Protein AF-0000000074208203 (afdb_homodimer)

Radius of gyration: 25.4 Å; Cα contacts (8 Å, |Δi|>4): 1095; chains: 2; bounding box: 66×76×50 Å

Sequence (528 aa):
MTAISQVAYDVVALDRPDAAPDAPSDAQPVAYARITLDAPRRRNALSLALLDELRAALDRAAHDDVRAVVLAASGSAFCSGADLTEALADGMSVSARRLAEVLRDLLALPKPVVARVHGPVRAGGIGLVAACDVAVSADQITYAFTEARLALAPAVISLAVLPRMTPRAASRTFLTGAPFTAAEAAEWGLVTRAVPLDGLDTEVDAVLRGLAAGDPQGLAATKALLNADTLARFDAQVDDVVTSSADLFASPQARAAMEKLLARMTAISQVAYDVVALDRPDAAPDAPSDAQPVAYARITLDAPRRRNALSLALLDELRAALDRAAHDDVRAVVLAASGSAFCSGADLTEALADGMSVSARRLAEVLRDLLALPKPVVARVHGPVRAGGIGLVAACDVAVSADQITYAFTEARLALAPAVISLAVLPRMTPRAASRTFLTGAPFTAAEAAEWGLVTRAVPLDGLDTEVDAVLRGLAAGDPQGLAATKALLNADTLARFDAQVDDVVTSSADLFASPQARAAMEKLLAR

InterPro domains:
  IPR001753 Enoyl-CoA hydratase/isomerase-like domain [PF00378] (33-256)
  IPR014748 Enoyl-CoA hydratase, C-terminal [G3DSA:1.10.12.10] (216-264)
  IPR029045 ClpP/crotonase-like domain superfamily [SSF52096] (32-262)
  IPR051683 Enoyl-CoA Hydratase/Isomerase Domain-Containing Protein [PTHR42964] (32-263)

Solvent-accessible surface area (backbone atoms only — not comparable to full-atom values): 26114 Å² total; per-residue (Å²): 129,83,75,75,68,36,48,46,79,46,78,42,73,52,77,69,78,77,58,51,89,80,43,67,88,78,62,71,80,48,28,28,31,37,38,28,38,42,33,42,93,60,27,31,34,52,33,63,67,38,48,52,43,46,44,52,51,52,54,49,53,66,71,45,95,46,64,32,34,36,42,37,42,37,69,76,25,38,12,58,7,64,32,61,68,52,36,73,72,74,45,34,52,67,48,43,46,48,50,46,51,44,39,49,48,52,50,64,42,62,40,55,31,35,29,52,36,77,28,35,29,20,39,56,32,44,20,55,45,33,24,30,50,35,25,43,27,18,33,88,28,43,36,28,36,45,32,43,79,35,54,39,61,66,43,59,36,40,58,35,33,55,76,33,29,41,68,69,58,48,52,52,32,47,67,66,25,50,73,43,39,25,52,54,33,24,74,39,28,52,26,57,40,45,34,56,66,91,45,39,64,60,53,52,48,52,52,49,52,27,39,60,58,23,26,70,64,2,32,24,50,29,46,50,61,73,34,44,67,51,51,53,53,35,69,74,40,47,68,61,30,30,51,50,40,26,53,32,56,68,31,71,64,15,45,52,39,48,52,56,58,68,70,102,127,82,76,76,68,34,45,47,78,45,80,42,75,54,79,71,79,79,66,50,88,79,50,67,89,77,62,71,80,50,28,29,31,39,38,28,39,43,32,39,94,59,27,31,34,54,33,62,66,36,48,53,44,45,44,50,50,50,54,49,54,66,71,44,93,44,62,32,34,36,43,37,45,36,68,76,25,37,12,57,6,65,31,61,68,52,37,73,72,74,44,34,50,68,49,42,47,47,51,45,50,41,40,49,48,51,50,65,41,61,42,56,31,34,28,50,36,76,27,34,30,21,39,55,31,45,20,56,45,32,23,31,78,39,25,44,28,20,35,89,28,43,37,27,35,47,32,7,48,36,24,24,42,66,43,58,36,39,58,35,34,56,84,42,31,42,54,34,60,46,41,45,32,44,38,28,26,48,71,43,39,26,52,54,33,25,74,38,44,52,26,71,38,46,34,57,65,90,45,40,64,60,52,50,48,52,51,50,51,58,52,60,72,47,51,67,67,58,49,25,53,50,44,50,61,74,35,43,66,52,50,53,52,35,70,74,40,45,69,60,31,31,50,52,39,25,54,32,53,68,32,69,64,14,45,54,38,49,52,55,59,68,70,104

Foldseek 3Di:
DPPPQQKDKDKAWQDPPCCPPPNPPPDPTAIEMEIERHPQVQLSAQDPRNLVSLLVRLVVRLPDRHLAYEYYYDYAFGYAYHDLVCCLPPFCLVSLLSLLVSLLSLLQRLHAYEYQGEEEAEQSRLLVLLSGPAYEYAFAHKYWDCQVVLQAFSQSSCLRQVVFFDPVVCVVRRNPRDIDTVVVCCVGRSHVYHDHSVCRVVVVSVVVVVSSVDDSVRSSVVSCVVCVVSSVSSVVCNVVSSVRRRVSSPDPSNSVSSVVVVVD/DPPPQQKDKDKAFQDPPCCPPPNPPPPPTAIEMEIERHPQVQLSAQDPRSLVSLLVRLVVRLPDRHLAYEYYYDYAFGYAYHDLVCCLVPFCLSSLLSLLVSLLSLLQRLHAYEYQGEEEAEQSRLLVLLSGPAYEYAFAHKYWDCQVVLQAFSQSSCLRQVVFFAPVVCVVRRNPRDIDTVVVCCVGRSHVYHDHNVCRVVVVSVVVVVSSVDDSVVSSVVSCVVCVVSSVVSVVCSVVSSVRRRVSSPDPSNSVSSVVVVVD

Secondary structure (DSSP, 8-state):
-----SEEEEEEE---TT--TTS-TT-PPPEEEEEEE--GGGTT-B-HHHHHHHHHHHHHHHHSS-SEEEEEE-SS-SB--B-HHHHHHH-SHHHHHHHHHHHHHHHH-SS-EEEEE-S-EETHHHHHHHHSSEEEEETT-EEE-GGGGGT---HHHHHHHTTTS-HHHHHHHHHH---EEHHHHHHTTSSSEEE-GGGHHHHHHHHHHHHHTS-HHHHHHHHHHHHHHHHHHHHHHHHHHHHHHHHHHHSHHHHHHHHHHHH-/-----SEEEEEEE----S--TTS-TT----EEEEEEE--GGGTT-B-HHHHHHHHHHHHHHHHSS-SEEEEEE-SS-SB--B-HHHHHHH-SHHHHHHHHHHHHHHHH-SS-EEEEE-S-EETHHHHHHHHSSEEEEETT-EEE--GGGGT---HHHHHHHTTTS-HHHHHHHHHH---EEHHHHHHTTSSSEEE-GGGHHHHHHHHHHHHHTS-HHHHHHHHHHHHHHHHHHHHHHHHHHHHHHHHHHHSHHHHHHHHHHHH-

Structure (mmCIF, N/CA/C/O backbone):
data_AF-0000000074208203-model_v1
#
loop_
_entity.id
_entity.type
_entity.pdbx_description
1 polymer 'Enoyl-CoA hydratase/methylglutaconyl-CoA hydratase'
#
loop_
_atom_site.group_PDB
_atom_site.id
_atom_site.type_symbol
_atom_site.label_atom_id
_atom_site.label_alt_id
_atom_site.label_comp_id
_atom_site.label_asym_id
_atom_site.label_entity_id
_atom_site.label_seq_id
_atom_site.pdbx_PDB_ins_code
_atom_site.Cartn_x
_atom_site.Cartn_y
_atom_site.Cartn_z
_atom_site.occupancy
_atom_site.B_iso_or_equiv
_atom_site.auth_seq_id
_atom_site.auth_comp_id
_atom_site.auth_asym_id
_atom_site.auth_atom_id
_atom_site.pdbx_PDB_model_num
ATOM 1 N N . MET A 1 1 ? 16.188 -40.062 -16.312 1 36.72 1 MET A N 1
ATOM 2 C CA . MET A 1 1 ? 15.688 -38.969 -17.125 1 36.72 1 MET A CA 1
ATOM 3 C C . MET A 1 1 ? 15.609 -37.688 -16.297 1 36.72 1 MET A C 1
ATOM 5 O O . MET A 1 1 ? 14.945 -37.656 -15.258 1 36.72 1 MET A O 1
ATOM 9 N N . THR A 1 2 ? 16.609 -36.906 -16.219 1 45.25 2 THR A N 1
ATOM 10 C CA . THR A 1 2 ? 16.812 -35.75 -15.359 1 45.25 2 THR A CA 1
ATOM 11 C C . THR A 1 2 ? 15.586 -34.844 -15.406 1 45.25 2 THR A C 1
ATOM 13 O O . THR A 1 2 ? 15.125 -34.469 -16.484 1 45.25 2 THR A O 1
ATOM 16 N N . ALA A 1 3 ? 14.695 -34.906 -14.414 1 64.62 3 ALA A N 1
ATOM 17 C CA . ALA A 1 3 ? 13.398 -34.25 -14.422 1 64.62 3 ALA A CA 1
ATOM 18 C C . ALA A 1 3 ? 13.547 -32.812 -14.906 1 64.62 3 ALA A C 1
ATOM 20 O O . ALA A 1 3 ? 14.469 -32.094 -14.5 1 64.62 3 ALA A O 1
ATOM 21 N N . ILE A 1 4 ? 13.023 -32.5 -16.078 1 77.81 4 ILE A N 1
ATOM 22 C CA . ILE A 1 4 ? 13.016 -31.156 -16.672 1 77.81 4 ILE A CA 1
ATOM 23 C C . ILE A 1 4 ? 12.531 -30.141 -15.641 1 77.81 4 ILE A C 1
ATOM 25 O O . ILE A 1 4 ? 11.484 -30.328 -15.023 1 77.81 4 ILE A O 1
ATOM 29 N N . SER A 1 5 ? 13.484 -29.234 -15.375 1 90.25 5 SER A N 1
ATOM 30 C CA . SER A 1 5 ? 13.141 -28.203 -14.406 1 90.25 5 SER A CA 1
ATOM 31 C C . SER A 1 5 ? 11.852 -27.484 -14.805 1 90.25 5 SER A C 1
ATOM 33 O O . SER A 1 5 ? 11.625 -27.203 -15.984 1 90.25 5 SER A O 1
ATOM 35 N N . GLN A 1 6 ? 10.977 -27.281 -13.875 1 95.81 6 GLN A N 1
ATOM 36 C CA . GLN A 1 6 ? 9.695 -26.625 -14.109 1 95.81 6 GLN A CA 1
ATOM 37 C C . GLN A 1 6 ? 9.758 -25.141 -13.734 1 95.81 6 GLN A C 1
ATOM 39 O O . GLN A 1 6 ? 8.75 -24.438 -13.82 1 95.81 6 GLN A O 1
ATOM 44 N N . VAL A 1 7 ? 10.914 -24.672 -13.227 1 98 7 VAL A N 1
ATOM 45 C CA . VAL A 1 7 ? 11.133 -23.266 -12.898 1 98 7 VAL A CA 1
ATOM 46 C C . VAL A 1 7 ? 12.508 -22.828 -13.422 1 98 7 VAL A C 1
ATOM 48 O O . VAL A 1 7 ? 13.508 -23.516 -13.203 1 98 7 VAL A O 1
ATOM 51 N N . ALA A 1 8 ? 12.555 -21.797 -14.172 1 98 8 ALA A N 1
ATOM 52 C CA . ALA A 1 8 ? 13.812 -21.219 -14.641 1 98 8 ALA A CA 1
ATOM 53 C C . ALA A 1 8 ? 14.188 -20 -13.812 1 98 8 ALA A C 1
ATOM 55 O O . ALA A 1 8 ? 13.32 -19.297 -13.289 1 98 8 ALA A O 1
ATOM 56 N N . TYR A 1 9 ? 15.438 -19.75 -13.656 1 98 9 TYR A N 1
ATOM 57 C CA . TYR A 1 9 ? 15.977 -18.641 -12.891 1 98 9 TYR A CA 1
ATOM 58 C C . TYR A 1 9 ? 17.078 -17.938 -13.664 1 98 9 TYR A C 1
ATOM 60 O O . TYR A 1 9 ? 18.078 -18.562 -14.055 1 98 9 TYR A O 1
ATOM 68 N N . ASP A 1 10 ? 16.922 -16.656 -13.945 1 97.19 10 ASP A N 1
ATOM 69 C CA . ASP A 1 10 ? 17.922 -15.836 -14.641 1 97.19 10 ASP A CA 1
ATOM 70 C C . ASP A 1 10 ? 18.141 -14.516 -13.906 1 97.19 10 ASP A C 1
ATOM 72 O O . ASP A 1 10 ? 17.219 -13.961 -13.312 1 97.19 10 ASP A O 1
ATOM 76 N N . VAL A 1 11 ? 19.344 -14.039 -13.891 1 96.56 11 VAL A N 1
ATOM 77 C CA . VAL A 1 11 ? 19.641 -12.688 -13.453 1 96.56 11 VAL A CA 1
ATOM 78 C C . VAL A 1 11 ? 19.766 -11.766 -14.664 1 96.56 11 VAL A C 1
ATOM 80 O O . VAL A 1 11 ? 20.562 -12.031 -15.57 1 96.56 11 VAL A O 1
ATOM 83 N N . VAL A 1 12 ? 18.984 -10.766 -14.695 1 95.31 12 VAL A N 1
ATOM 84 C CA . VAL A 1 12 ? 18.875 -9.891 -15.859 1 95.31 12 VAL A CA 1
ATOM 85 C C . VAL A 1 12 ? 19.312 -8.477 -15.484 1 95.31 12 VAL A C 1
ATOM 87 O O . VAL A 1 12 ? 18.859 -7.934 -14.469 1 95.31 12 VAL A O 1
ATOM 90 N N . ALA A 1 13 ? 20.156 -7.859 -16.25 1 91.88 13 ALA A N 1
ATOM 91 C CA . ALA A 1 13 ? 20.547 -6.469 -16.031 1 91.88 13 ALA A CA 1
ATOM 92 C C . ALA A 1 13 ? 19.469 -5.508 -16.484 1 91.88 13 ALA A C 1
ATOM 94 O O . ALA A 1 13 ? 18.844 -5.715 -17.531 1 91.88 13 ALA A O 1
ATOM 95 N N . LEU A 1 14 ? 19.156 -4.625 -15.625 1 85.88 14 LEU A N 1
ATOM 96 C CA . LEU A 1 14 ? 18.234 -3.58 -16.031 1 85.88 14 LEU A CA 1
ATOM 97 C C . LEU A 1 14 ? 18.922 -2.549 -16.922 1 85.88 14 LEU A C 1
ATOM 99 O O . LEU A 1 14 ? 20 -2.057 -16.578 1 85.88 14 LEU A O 1
ATOM 103 N N . ASP A 1 15 ? 18.5 -2.475 -18.172 1 70.19 15 ASP A N 1
ATOM 104 C CA . ASP A 1 15 ? 19.078 -1.447 -19.031 1 70.19 15 ASP A CA 1
ATOM 105 C C . ASP A 1 15 ? 18.719 -0.048 -18.531 1 70.19 15 ASP A C 1
ATOM 107 O O . ASP A 1 15 ? 17.562 0.208 -18.156 1 70.19 15 ASP A O 1
ATOM 111 N N . ARG A 1 16 ? 19.641 0.659 -17.953 1 56.19 16 ARG A N 1
ATOM 112 C CA . ARG A 1 16 ? 19.344 2.027 -17.531 1 56.19 16 ARG A CA 1
ATOM 113 C C . ARG A 1 16 ? 19.078 2.922 -18.734 1 56.19 16 ARG A C 1
ATOM 115 O O . ARG A 1 16 ? 20 3.297 -19.453 1 56.19 16 ARG A O 1
ATOM 122 N N . PRO A 1 17 ? 17.953 2.742 -19.297 1 51 17 PRO A N 1
ATOM 123 C CA . PRO A 1 17 ? 17.922 3.629 -20.469 1 51 17 PRO A CA 1
ATOM 124 C C . PRO A 1 17 ? 18.469 5.023 -20.156 1 51 17 PRO A C 1
ATOM 126 O O . PRO A 1 17 ? 19.281 5.555 -20.922 1 51 17 PRO A O 1
ATOM 129 N N . ASP A 1 18 ? 17.516 5.953 -19.484 1 45.88 18 ASP A N 1
ATOM 130 C CA . ASP A 1 18 ? 17.75 7.387 -19.344 1 45.88 18 ASP A CA 1
ATOM 131 C C . ASP A 1 18 ? 18.641 7.684 -18.125 1 45.88 18 ASP A C 1
ATOM 133 O O . ASP A 1 18 ? 18.125 7.879 -17.016 1 45.88 18 ASP A O 1
ATOM 137 N N . ALA A 1 19 ? 19.703 6.984 -17.969 1 43.62 19 ALA A N 1
ATOM 138 C CA . ALA A 1 19 ? 20.578 7.613 -16.969 1 43.62 19 ALA A CA 1
ATOM 139 C C . ALA A 1 19 ? 20.5 9.133 -17.062 1 43.62 19 ALA A C 1
ATOM 141 O O . ALA A 1 19 ? 20.641 9.711 -18.141 1 43.62 19 ALA A O 1
ATOM 142 N N . ALA A 1 20 ? 19.531 9.547 -16.109 1 41.22 20 ALA A N 1
ATOM 143 C CA . ALA A 1 20 ? 19.625 11 -16.078 1 41.22 20 ALA A CA 1
ATOM 144 C C . ALA A 1 20 ? 21.062 11.453 -16.328 1 41.22 20 ALA A C 1
ATOM 146 O O . ALA A 1 20 ? 22.016 10.797 -15.898 1 41.22 20 ALA A O 1
ATOM 147 N N . PRO A 1 21 ? 21.203 12.312 -17.266 1 41.25 21 PRO A N 1
ATOM 148 C CA . PRO A 1 21 ? 22.547 12.812 -17.547 1 41.25 21 PRO A CA 1
ATOM 149 C C . PRO A 1 21 ? 23.422 12.906 -16.297 1 41.25 21 PRO A C 1
ATOM 151 O O . PRO A 1 21 ? 24.656 12.859 -16.391 1 41.25 21 PRO A O 1
ATOM 154 N N . ASP A 1 22 ? 22.703 13.281 -15.203 1 41.59 22 ASP A N 1
ATOM 155 C CA . ASP A 1 22 ? 23.469 13.602 -14 1 41.59 22 ASP A CA 1
ATOM 156 C C . ASP A 1 22 ? 23.547 12.391 -13.07 1 41.59 22 ASP A C 1
ATOM 158 O O . ASP A 1 22 ? 23.953 12.516 -11.914 1 41.59 22 ASP A O 1
ATOM 162 N N . ALA A 1 23 ? 22.922 11.312 -13.602 1 47.41 23 ALA A N 1
ATOM 163 C CA . ALA A 1 23 ? 23.125 10.125 -12.773 1 47.41 23 ALA A CA 1
ATOM 164 C C . ALA A 1 23 ? 24.594 9.789 -12.633 1 47.41 23 ALA A C 1
ATOM 166 O O . ALA A 1 23 ? 25.359 9.852 -13.602 1 47.41 23 ALA A O 1
ATOM 167 N N . PRO A 1 24 ? 25.016 9.523 -11.391 1 49.06 24 PRO A N 1
ATOM 168 C CA . PRO A 1 24 ? 26.469 9.289 -11.305 1 49.06 24 PRO A CA 1
ATOM 169 C C . PRO A 1 24 ? 26.938 8.164 -12.219 1 49.06 24 PRO A C 1
ATOM 171 O O . PRO A 1 24 ? 26.25 7.152 -12.367 1 49.06 24 PRO A O 1
ATOM 174 N N . SER A 1 25 ? 27.688 8.414 -13.242 1 50.53 25 SER A N 1
ATOM 175 C CA . SER A 1 25 ? 28.391 7.508 -14.156 1 50.53 25 SER A CA 1
ATOM 176 C C . SER A 1 25 ? 28.719 6.184 -13.469 1 50.53 25 SER A C 1
ATOM 178 O O . SER A 1 25 ? 28.859 5.156 -14.141 1 50.53 25 SER A O 1
ATOM 180 N N . ASP A 1 26 ? 28.906 6.117 -12.133 1 50.41 26 ASP A N 1
ATOM 181 C CA . ASP A 1 26 ? 29.453 4.973 -11.406 1 50.41 26 ASP A CA 1
ATOM 182 C C . ASP A 1 26 ? 28.328 4.129 -10.805 1 50.41 26 ASP A C 1
ATOM 184 O O . ASP A 1 26 ? 28.562 3.326 -9.898 1 50.41 26 ASP A O 1
ATOM 188 N N . ALA A 1 27 ? 27.203 4.531 -11.289 1 57.38 27 ALA A N 1
ATOM 189 C CA . ALA A 1 27 ? 26.141 3.75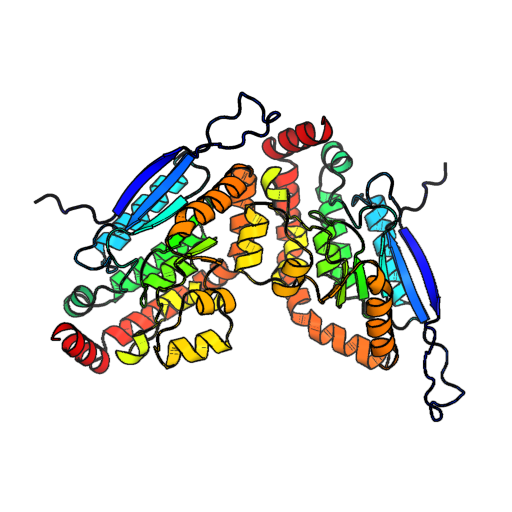4 -10.664 1 57.38 27 ALA A CA 1
ATOM 190 C C . ALA A 1 27 ? 26.172 2.303 -11.133 1 57.38 27 ALA A C 1
ATOM 192 O O . ALA A 1 27 ? 26.266 2.039 -12.336 1 57.38 27 ALA A O 1
ATOM 193 N N . GLN A 1 28 ? 26.516 1.313 -10.297 1 61.03 28 GLN A N 1
ATOM 194 C CA . GLN A 1 28 ? 26.531 -0.118 -10.586 1 61.03 28 GLN A CA 1
ATOM 195 C C . GLN A 1 28 ? 25.219 -0.57 -11.211 1 61.03 28 GLN A C 1
ATOM 197 O O . GLN A 1 28 ? 24.156 -0.043 -10.875 1 61.03 28 GLN A O 1
ATOM 202 N N . PRO A 1 29 ? 25.328 -1.278 -12.25 1 74.31 29 PRO A N 1
ATOM 203 C CA . PRO A 1 29 ? 24.125 -1.797 -12.898 1 74.31 29 PRO A CA 1
ATOM 204 C C . PRO A 1 29 ? 23.188 -2.502 -11.922 1 74.31 29 PRO A C 1
ATOM 206 O O . PRO A 1 29 ? 23.641 -3.201 -11.016 1 74.31 29 PRO A O 1
ATOM 209 N N . VAL A 1 30 ? 22.031 -2.117 -11.977 1 89.5 30 VAL A N 1
ATOM 210 C CA . VAL A 1 30 ? 21.016 -2.773 -11.156 1 89.5 30 VAL A CA 1
ATOM 211 C C . VAL A 1 30 ? 20.453 -3.982 -11.898 1 89.5 30 VAL A C 1
ATOM 213 O O . VAL A 1 30 ? 20.234 -3.928 -13.109 1 89.5 30 VAL A O 1
ATOM 216 N N . ALA A 1 31 ? 20.531 -5.18 -11.273 1 95.62 31 ALA A N 1
ATOM 217 C CA . ALA A 1 31 ? 20 -6.414 -11.859 1 95.62 31 ALA A CA 1
ATOM 218 C C . ALA A 1 31 ? 18.766 -6.887 -11.109 1 95.62 31 ALA A C 1
ATOM 220 O O . ALA A 1 31 ? 18.531 -6.48 -9.969 1 95.62 31 ALA A O 1
ATOM 221 N N . TYR A 1 32 ? 17.953 -7.637 -11.789 1 97.62 32 TYR A N 1
ATOM 222 C CA . TYR A 1 32 ? 16.812 -8.305 -11.172 1 97.62 32 TYR A CA 1
ATOM 223 C C . TYR A 1 32 ? 16.828 -9.805 -11.469 1 97.62 32 TYR A C 1
ATOM 225 O O . TYR A 1 32 ? 17.469 -10.242 -12.43 1 97.62 32 TYR A O 1
ATOM 233 N N . ALA A 1 33 ? 16.281 -10.594 -10.609 1 98.38 33 ALA A N 1
ATOM 234 C CA . ALA A 1 33 ? 16.078 -12.023 -10.875 1 98.38 33 ALA A CA 1
ATOM 235 C C . ALA A 1 33 ? 14.758 -12.266 -11.586 1 98.38 33 ALA A C 1
ATOM 237 O O . ALA A 1 33 ? 13.727 -11.727 -11.195 1 98.38 33 ALA A O 1
ATOM 238 N N . ARG A 1 34 ? 14.82 -12.984 -12.617 1 98.62 34 ARG A N 1
ATOM 239 C CA . ARG A 1 34 ? 13.602 -13.445 -13.281 1 98.62 34 ARG A CA 1
ATOM 240 C C . ARG A 1 34 ? 13.336 -14.914 -12.969 1 98.62 34 ARG A C 1
ATOM 242 O O . ARG A 1 34 ? 14.156 -15.781 -13.281 1 98.62 34 ARG A O 1
ATOM 249 N N . ILE A 1 35 ? 12.328 -15.18 -12.305 1 98.88 35 ILE A N 1
ATOM 250 C CA . ILE A 1 35 ? 11.828 -16.531 -12.055 1 98.88 35 ILE A CA 1
ATOM 251 C C . ILE A 1 35 ? 10.688 -16.844 -13.016 1 98.88 35 ILE A C 1
ATOM 253 O O . ILE A 1 35 ? 9.68 -16.141 -13.047 1 98.88 35 ILE A O 1
ATOM 257 N N . THR A 1 36 ? 10.836 -17.859 -13.789 1 98.81 36 THR A N 1
ATOM 258 C CA . THR A 1 36 ? 9.852 -18.219 -14.805 1 98.81 36 THR A CA 1
ATOM 259 C C . THR A 1 36 ? 9.242 -19.578 -14.516 1 98.81 36 THR A C 1
ATOM 261 O O . THR A 1 36 ? 9.953 -20.594 -14.43 1 98.81 36 THR A O 1
ATOM 264 N N . LEU A 1 37 ? 7.902 -19.609 -14.25 1 98.81 37 LEU A N 1
ATOM 265 C CA . LEU A 1 37 ? 7.219 -20.906 -14.312 1 98.81 37 LEU A CA 1
ATOM 266 C C . LEU A 1 37 ? 7.348 -21.516 -15.703 1 98.81 37 LEU A C 1
ATOM 268 O O . LEU A 1 37 ? 6.898 -20.922 -16.688 1 98.81 37 LEU A O 1
ATOM 272 N N . ASP A 1 38 ? 7.953 -22.734 -15.758 1 98.12 38 ASP A N 1
ATOM 273 C CA . ASP A 1 38 ? 8.344 -23.25 -17.062 1 98.12 38 ASP A CA 1
ATOM 274 C C . ASP A 1 38 ? 7.906 -24.703 -17.234 1 98.12 38 ASP A C 1
ATOM 276 O O . ASP A 1 38 ? 8.727 -25.578 -17.547 1 98.12 38 ASP A O 1
ATOM 280 N N . ALA A 1 39 ? 6.656 -24.922 -17.062 1 97.5 39 ALA A N 1
ATOM 281 C CA . ALA A 1 39 ? 5.969 -26.172 -17.422 1 97.5 39 ALA A CA 1
ATOM 282 C C . ALA A 1 39 ? 4.785 -25.891 -18.344 1 97.5 39 ALA A C 1
ATOM 284 O O . ALA A 1 39 ? 3.654 -26.281 -18.047 1 97.5 39 ALA A O 1
ATOM 285 N N . PRO A 1 40 ? 5.078 -25.344 -19.5 1 96.5 40 PRO A N 1
ATOM 286 C CA . PRO A 1 40 ? 4.004 -24.828 -20.359 1 96.5 40 PRO A CA 1
ATOM 287 C C . PRO A 1 40 ? 3.074 -25.922 -20.859 1 96.5 40 PRO A C 1
ATOM 289 O O . PRO A 1 40 ? 1.898 -25.672 -21.141 1 96.5 40 PRO A O 1
ATOM 292 N N . ARG A 1 41 ? 3.533 -27.156 -20.969 1 94.62 41 ARG A N 1
ATOM 293 C CA . ARG A 1 41 ? 2.699 -28.25 -21.453 1 94.62 41 ARG A CA 1
ATOM 294 C C . ARG A 1 41 ? 1.552 -28.531 -20.484 1 94.62 41 ARG A C 1
ATOM 296 O O . ARG A 1 41 ? 0.492 -29.016 -20.906 1 94.62 41 ARG A O 1
ATOM 303 N N . ARG A 1 42 ? 1.796 -28.219 -19.297 1 94.62 42 ARG A N 1
ATOM 304 C CA . ARG A 1 42 ? 0.761 -28.406 -18.281 1 94.62 42 ARG A CA 1
ATOM 305 C C . ARG A 1 42 ? 0.183 -27.062 -17.844 1 94.62 42 ARG A C 1
ATOM 307 O O . ARG A 1 42 ? -0.367 -26.953 -16.734 1 94.62 42 ARG A O 1
ATOM 314 N N . ARG A 1 43 ? 0.462 -26.016 -18.641 1 97.12 43 ARG A N 1
ATOM 315 C CA . ARG A 1 43 ? -0.023 -24.672 -18.375 1 97.12 43 ARG A CA 1
ATOM 316 C C . ARG A 1 43 ? 0.417 -24.188 -17 1 97.12 43 A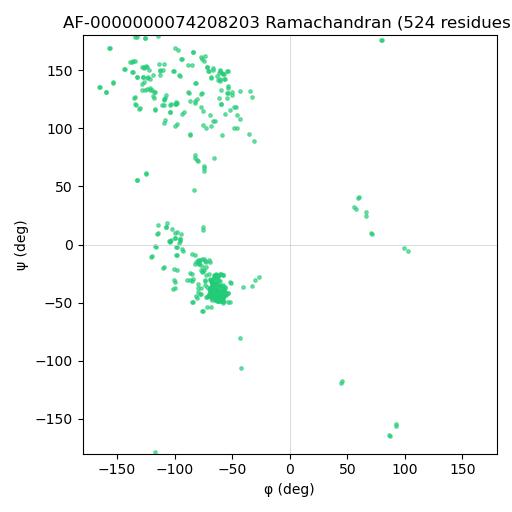RG A C 1
ATOM 318 O O . ARG A 1 43 ? -0.348 -23.531 -16.297 1 97.12 43 ARG A O 1
ATOM 325 N N . ASN A 1 44 ? 1.561 -24.656 -16.578 1 98.06 44 ASN A N 1
ATOM 326 C CA . ASN A 1 44 ? 2.209 -24.266 -15.328 1 98.06 44 ASN A CA 1
ATOM 327 C C . ASN A 1 44 ? 1.343 -24.578 -14.109 1 98.06 44 ASN A C 1
ATOM 329 O O . ASN A 1 44 ? 1.229 -23.781 -13.188 1 98.06 44 ASN A O 1
ATOM 333 N N . ALA A 1 45 ? 0.653 -25.828 -14.156 1 97.12 45 ALA A N 1
ATOM 334 C CA . ALA A 1 45 ? -0.089 -26.312 -12.992 1 97.12 45 ALA A CA 1
ATOM 335 C C . ALA A 1 45 ? 0.82 -26.422 -11.773 1 97.12 45 ALA A C 1
ATOM 337 O O . ALA A 1 45 ? 1.99 -26.797 -11.898 1 97.12 45 ALA A O 1
ATOM 338 N N . LEU A 1 46 ? 0.275 -26.172 -10.602 1 97.38 46 LEU A N 1
ATOM 339 C CA . LEU A 1 46 ? 1.048 -26.125 -9.359 1 97.38 46 LEU A CA 1
ATOM 340 C C . LEU A 1 46 ? 1.264 -27.516 -8.797 1 97.38 46 LEU A C 1
ATOM 342 O O . LEU A 1 46 ? 0.677 -27.875 -7.773 1 97.38 46 LEU A O 1
ATOM 346 N N . SER A 1 47 ? 2.145 -28.281 -9.414 1 95 47 SER A N 1
ATOM 347 C CA . SER A 1 47 ? 2.582 -29.562 -8.891 1 95 47 SER A CA 1
ATOM 348 C C . SER A 1 47 ? 3.523 -29.391 -7.703 1 95 47 SER A C 1
ATOM 350 O O . SER A 1 47 ? 4.078 -28.312 -7.5 1 95 47 SER A O 1
ATOM 352 N N . LEU A 1 48 ? 3.67 -30.438 -6.953 1 94.75 48 LEU A N 1
ATOM 353 C CA . LEU A 1 48 ? 4.602 -30.391 -5.836 1 94.75 48 LEU A CA 1
ATOM 354 C C . LEU A 1 48 ? 6.016 -30.078 -6.316 1 94.75 48 LEU A C 1
ATOM 356 O O . LEU A 1 48 ? 6.73 -29.281 -5.688 1 94.75 48 LEU A O 1
ATOM 360 N N . ALA A 1 49 ? 6.402 -30.625 -7.398 1 95.44 49 ALA A N 1
ATOM 361 C CA . ALA A 1 49 ? 7.727 -30.375 -7.973 1 95.44 49 ALA A CA 1
ATOM 362 C C . ALA A 1 49 ? 7.898 -28.906 -8.352 1 95.44 49 ALA A C 1
ATOM 364 O O . ALA A 1 49 ? 8.93 -28.312 -8.062 1 95.44 49 ALA A O 1
ATOM 365 N N . LEU A 1 50 ? 6.953 -28.344 -9.039 1 97.44 50 LEU A N 1
ATOM 366 C CA . LEU A 1 50 ? 7.016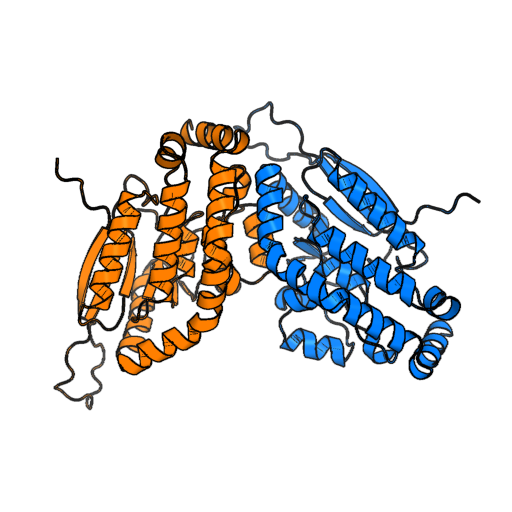 -26.938 -9.422 1 97.44 50 LEU A CA 1
ATOM 367 C C . LEU A 1 50 ? 7.105 -26.047 -8.188 1 97.44 50 LEU A C 1
ATOM 369 O O . LEU A 1 50 ? 7.926 -25.125 -8.141 1 97.44 50 LEU A O 1
ATOM 373 N N . LEU A 1 51 ? 6.289 -26.328 -7.195 1 97.94 51 LEU A N 1
ATOM 374 C CA . LEU A 1 51 ? 6.273 -25.547 -5.973 1 97.94 51 LEU A CA 1
ATOM 375 C C . LEU A 1 51 ? 7.613 -25.625 -5.25 1 97.94 51 LEU A C 1
ATOM 377 O O . LEU A 1 51 ? 8.117 -24.625 -4.746 1 97.94 51 LEU A O 1
ATOM 381 N N . ASP A 1 52 ? 8.133 -26.812 -5.176 1 97.62 52 ASP A N 1
ATOM 382 C CA . ASP A 1 52 ? 9.438 -27 -4.543 1 97.62 52 ASP A CA 1
ATOM 383 C C . ASP A 1 52 ? 10.516 -26.203 -5.273 1 97.62 52 ASP A C 1
ATOM 385 O O . ASP A 1 52 ? 11.352 -25.547 -4.641 1 97.62 52 ASP A O 1
ATOM 389 N N . GLU A 1 53 ? 10.5 -26.25 -6.547 1 98.44 53 GLU A N 1
ATOM 390 C CA . GLU A 1 53 ? 11.484 -25.516 -7.34 1 98.44 53 GLU A CA 1
ATOM 391 C C . GLU A 1 53 ? 11.289 -24.016 -7.219 1 98.44 53 GLU A C 1
ATOM 393 O O . GLU A 1 53 ? 12.258 -23.25 -7.211 1 98.44 53 GLU A O 1
ATOM 398 N N . LEU A 1 54 ? 10.047 -23.578 -7.191 1 98.62 54 LEU A N 1
ATOM 399 C CA . LEU A 1 54 ? 9.758 -22.172 -7.004 1 98.62 54 LEU A CA 1
ATOM 400 C C . LEU A 1 54 ? 10.289 -21.672 -5.66 1 98.62 54 LEU A C 1
ATOM 402 O O . LEU A 1 54 ? 10.898 -20.609 -5.582 1 98.62 54 LEU A O 1
ATOM 406 N N . ARG A 1 55 ? 10.102 -22.453 -4.609 1 98.44 55 ARG A N 1
ATOM 407 C CA . ARG A 1 55 ? 10.617 -22.109 -3.291 1 98.44 55 ARG A CA 1
ATOM 408 C C . ARG A 1 55 ? 12.141 -21.984 -3.312 1 98.44 55 ARG A C 1
ATOM 410 O O . ARG A 1 55 ? 12.703 -21.062 -2.729 1 98.44 55 ARG A O 1
ATOM 417 N N . ALA A 1 56 ? 12.742 -22.906 -3.947 1 98.5 56 ALA A N 1
ATOM 418 C CA . ALA A 1 56 ? 14.195 -22.875 -4.07 1 98.5 56 ALA A CA 1
ATOM 419 C C . ALA A 1 56 ? 14.656 -21.625 -4.812 1 98.5 56 ALA A C 1
ATOM 421 O O . ALA A 1 56 ? 15.664 -21.016 -4.441 1 98.5 56 ALA A O 1
ATOM 422 N N . ALA A 1 57 ? 13.961 -21.266 -5.859 1 98.75 57 ALA A N 1
ATOM 423 C CA . ALA A 1 57 ? 14.297 -20.062 -6.633 1 98.75 57 ALA A CA 1
ATOM 424 C C . ALA A 1 57 ? 14.141 -18.812 -5.785 1 98.75 57 ALA A C 1
ATOM 426 O O . ALA A 1 57 ? 14.961 -17.891 -5.863 1 98.75 57 ALA A O 1
ATOM 427 N N . LEU A 1 58 ? 13.094 -18.734 -5.012 1 98.75 58 LEU A N 1
ATOM 428 C CA . LEU A 1 58 ? 12.883 -17.594 -4.125 1 98.75 58 LEU A CA 1
ATOM 429 C C . LEU A 1 58 ? 13.992 -17.484 -3.088 1 98.75 58 LEU A C 1
ATOM 431 O O . LEU A 1 58 ? 14.461 -16.391 -2.781 1 98.75 58 LEU A O 1
ATOM 435 N N . ASP A 1 59 ? 14.352 -18.609 -2.562 1 98.5 59 ASP A N 1
ATOM 436 C CA . ASP A 1 59 ? 15.461 -18.641 -1.613 1 98.5 59 ASP A CA 1
ATOM 437 C C . ASP A 1 59 ? 16.75 -18.125 -2.258 1 98.5 59 ASP A C 1
ATOM 439 O O . ASP A 1 59 ? 17.484 -17.344 -1.657 1 98.5 59 ASP A O 1
ATOM 443 N N . ARG A 1 60 ? 17 -18.594 -3.48 1 98.44 60 ARG A N 1
ATOM 444 C CA . ARG A 1 60 ? 18.172 -18.109 -4.215 1 98.44 60 ARG A CA 1
ATOM 445 C C . ARG A 1 60 ? 18.109 -16.594 -4.414 1 98.44 60 ARG A C 1
ATOM 447 O O . ARG A 1 60 ? 19.109 -15.906 -4.207 1 98.44 60 ARG A O 1
ATOM 454 N N . ALA A 1 61 ? 16.984 -16.125 -4.801 1 98.44 61 ALA A N 1
ATOM 455 C CA . ALA A 1 61 ? 16.812 -14.695 -5.051 1 98.44 61 ALA A CA 1
ATOM 456 C C . ALA A 1 61 ? 17.062 -13.883 -3.785 1 98.44 61 ALA A C 1
ATOM 458 O O . ALA A 1 61 ? 17.562 -12.758 -3.852 1 98.44 61 ALA A O 1
ATOM 459 N N . ALA A 1 62 ? 16.688 -14.406 -2.625 1 98 62 ALA A N 1
ATOM 460 C CA . ALA A 1 62 ? 16.875 -13.719 -1.348 1 98 62 ALA A CA 1
ATOM 461 C C . ALA A 1 62 ? 18.344 -13.438 -1.084 1 98 62 ALA A C 1
ATOM 463 O O . ALA A 1 62 ? 18.688 -12.469 -0.409 1 98 62 ALA A O 1
ATOM 464 N N . HIS A 1 63 ? 19.203 -14.227 -1.678 1 96.88 63 HIS A N 1
ATOM 465 C CA . HIS A 1 63 ? 20.625 -14.156 -1.341 1 96.88 63 HIS A CA 1
ATOM 466 C C . HIS A 1 63 ? 21.422 -13.562 -2.492 1 96.88 63 HIS A C 1
ATOM 468 O O . HIS A 1 63 ? 22.562 -13.125 -2.297 1 96.88 63 HIS A O 1
ATOM 474 N N . ASP A 1 64 ? 20.891 -13.57 -3.707 1 96.62 64 ASP A N 1
ATOM 475 C CA . ASP A 1 64 ? 21.578 -12.992 -4.859 1 96.62 64 ASP A CA 1
ATOM 476 C C . ASP A 1 64 ? 21.594 -11.469 -4.777 1 96.62 64 ASP A C 1
ATOM 478 O O . ASP A 1 64 ? 20.766 -10.867 -4.086 1 96.62 64 ASP A O 1
ATOM 482 N N . ASP A 1 65 ? 22.578 -10.93 -5.371 1 94.75 65 ASP A N 1
ATOM 483 C CA . ASP A 1 65 ? 22.688 -9.477 -5.434 1 94.75 65 ASP A CA 1
ATOM 484 C C . ASP A 1 65 ? 21.797 -8.906 -6.527 1 94.75 65 ASP A C 1
ATOM 486 O O . ASP A 1 65 ? 22.281 -8.484 -7.582 1 94.75 65 ASP A O 1
ATOM 490 N N . VAL A 1 66 ? 20.531 -8.914 -6.332 1 96.62 66 VAL A N 1
ATOM 491 C CA . VAL A 1 66 ? 19.516 -8.375 -7.23 1 96.62 66 VAL A CA 1
ATOM 492 C C . VAL A 1 66 ? 18.625 -7.402 -6.473 1 96.62 66 VAL A C 1
ATOM 494 O O . VAL A 1 66 ? 18.469 -7.512 -5.254 1 96.62 66 VAL A O 1
ATOM 497 N N . ARG A 1 67 ? 18.062 -6.457 -7.16 1 96.38 67 ARG A N 1
ATOM 498 C CA . ARG A 1 67 ? 17.25 -5.406 -6.555 1 96.38 67 ARG A CA 1
ATOM 499 C C . ARG A 1 67 ? 15.805 -5.859 -6.367 1 96.38 67 ARG A C 1
ATOM 501 O O . ARG A 1 67 ? 15.125 -5.414 -5.441 1 96.38 67 ARG A O 1
ATOM 508 N N . ALA A 1 68 ? 15.383 -6.715 -7.277 1 98.31 68 ALA A N 1
ATOM 509 C CA . ALA A 1 68 ? 13.992 -7.148 -7.32 1 98.31 68 ALA A CA 1
ATOM 510 C C . ALA A 1 68 ? 13.859 -8.5 -8.023 1 98.31 68 ALA A C 1
ATOM 512 O O . ALA A 1 68 ? 14.836 -9.023 -8.555 1 98.31 68 ALA A O 1
ATOM 513 N N . VAL A 1 69 ? 12.695 -9.086 -7.922 1 98.81 69 VAL A N 1
ATOM 514 C CA . VAL A 1 69 ? 12.352 -10.336 -8.594 1 98.81 69 VAL A CA 1
ATOM 515 C C . VAL A 1 69 ? 11.172 -10.102 -9.539 1 98.81 69 VAL A C 1
ATOM 517 O O . VAL A 1 69 ? 10.211 -9.406 -9.195 1 98.81 69 VAL A O 1
ATOM 520 N N . VAL A 1 70 ? 11.297 -10.602 -10.742 1 98.81 70 VAL A N 1
ATOM 521 C CA . VAL A 1 70 ? 10.156 -10.695 -11.648 1 98.81 70 VAL A CA 1
ATOM 522 C C . VAL A 1 70 ? 9.656 -12.141 -11.703 1 98.81 70 VAL A C 1
ATOM 524 O O . VAL A 1 70 ? 10.43 -13.062 -11.984 1 98.81 70 VAL A O 1
ATOM 527 N N . LEU A 1 71 ? 8.414 -12.375 -11.344 1 98.94 71 LEU A N 1
ATOM 528 C CA . LEU A 1 71 ? 7.766 -13.672 -11.516 1 98.94 71 LEU A CA 1
ATOM 529 C C . LEU A 1 71 ? 7.008 -13.727 -12.836 1 98.94 71 LEU A C 1
ATOM 531 O O . LEU A 1 71 ? 6.047 -12.984 -13.039 1 98.94 71 LEU A O 1
ATOM 535 N N . ALA A 1 72 ? 7.48 -14.539 -13.719 1 98.75 72 ALA A N 1
ATOM 536 C CA . ALA A 1 72 ? 6.91 -14.695 -15.055 1 98.75 72 ALA A CA 1
ATOM 537 C C . ALA A 1 72 ? 6.57 -16.156 -15.344 1 98.75 72 ALA A C 1
ATOM 539 O O . ALA A 1 72 ? 6.676 -17 -14.469 1 98.75 72 ALA A O 1
ATOM 540 N N . ALA A 1 73 ? 5.996 -16.406 -16.531 1 98.81 73 ALA A N 1
ATOM 541 C CA . ALA A 1 73 ? 5.648 -17.766 -16.938 1 98.81 73 ALA A CA 1
ATOM 542 C C . ALA A 1 73 ? 5.887 -17.953 -18.438 1 98.81 73 ALA A C 1
ATOM 544 O O . ALA A 1 73 ? 5.848 -17 -19.203 1 98.81 73 ALA A O 1
ATOM 545 N N . SER A 1 74 ? 6.188 -19.188 -18.797 1 98.19 74 SER A N 1
ATOM 546 C CA . SER A 1 74 ? 6.297 -19.562 -20.203 1 98.19 74 SER A CA 1
ATOM 547 C C . SER A 1 74 ? 4.98 -20.125 -20.734 1 98.19 74 SER A C 1
ATOM 549 O O . SER A 1 74 ? 4.109 -20.516 -19.953 1 98.19 74 SER A O 1
ATOM 551 N N . GLY A 1 75 ? 4.855 -20.094 -22.047 1 97.62 75 GLY A N 1
ATOM 552 C CA . GLY A 1 75 ? 3.684 -20.703 -22.672 1 97.62 75 GLY A CA 1
ATOM 553 C C . GLY A 1 75 ? 2.5 -19.75 -22.75 1 97.62 75 GLY A C 1
ATOM 554 O O . GLY A 1 75 ? 2.662 -18.531 -22.625 1 97.62 75 GLY A O 1
ATOM 555 N N . SER A 1 76 ? 1.323 -20.281 -22.984 1 96.81 76 SER A N 1
ATOM 556 C CA . SER A 1 76 ? 0.146 -19.469 -23.297 1 96.81 76 SER A CA 1
ATOM 557 C C . SER A 1 76 ? -0.559 -19.016 -22.016 1 96.81 76 SER A C 1
ATOM 559 O O . SER A 1 76 ? -1.277 -18.016 -22.031 1 96.81 76 SER A O 1
ATOM 561 N N . ALA A 1 77 ? -0.36 -19.797 -20.938 1 98.06 77 ALA A N 1
ATOM 562 C CA . ALA A 1 77 ? -0.994 -19.469 -19.656 1 98.06 77 ALA A CA 1
ATOM 563 C C . ALA A 1 77 ? 0.044 -19.062 -18.625 1 98.06 77 ALA A C 1
ATOM 565 O O . ALA A 1 77 ? 1.195 -19.5 -18.672 1 98.06 77 ALA A O 1
ATOM 566 N N . PHE A 1 78 ? -0.314 -18.234 -17.75 1 98.62 78 PHE A N 1
ATOM 567 C CA . PHE A 1 78 ? 0.536 -17.953 -16.594 1 98.62 78 PHE A CA 1
ATOM 568 C C . PHE A 1 78 ? 0.534 -19.141 -15.625 1 98.62 78 PHE A C 1
ATOM 570 O O . PHE A 1 78 ? 1.592 -19.672 -15.289 1 98.62 78 PHE A O 1
ATOM 577 N N . CYS A 1 79 ? -0.735 -19.594 -15.203 1 98.5 79 CYS A N 1
ATOM 578 C CA . CYS A 1 79 ? -0.875 -20.703 -14.266 1 98.5 79 CYS A CA 1
ATOM 579 C C . CYS A 1 79 ? -2.305 -21.219 -14.25 1 98.5 79 CYS A C 1
ATOM 581 O O . CYS A 1 79 ? -3.256 -20.438 -14.172 1 98.5 79 CYS A O 1
ATOM 583 N N . SER A 1 80 ? -2.432 -22.531 -14.273 1 96.44 80 SER A N 1
ATOM 584 C CA . SER A 1 80 ? -3.758 -23.141 -14.375 1 96.44 80 SER A CA 1
ATOM 585 C C . SER A 1 80 ? -4.254 -23.609 -13.008 1 96.44 80 SER A C 1
ATOM 587 O O . SER A 1 80 ? -5.305 -24.234 -12.906 1 96.44 80 SER A O 1
ATOM 589 N N . GLY A 1 81 ? -3.494 -23.297 -12 1 95.56 81 GLY A N 1
ATOM 590 C CA . GLY A 1 81 ? -3.908 -23.688 -10.664 1 95.56 81 GLY A CA 1
ATOM 591 C C . GLY A 1 81 ? -3.344 -25.031 -10.227 1 95.56 81 GLY A C 1
ATOM 592 O O . GLY A 1 81 ? -2.236 -25.391 -10.625 1 95.56 81 GLY A O 1
ATOM 593 N N . ALA A 1 82 ? -4.027 -25.703 -9.32 1 91.88 82 ALA A N 1
ATOM 594 C CA . ALA A 1 82 ? -3.557 -26.953 -8.719 1 91.88 82 ALA A CA 1
ATOM 595 C C . ALA A 1 82 ? -3.416 -28.047 -9.773 1 91.88 82 ALA A C 1
ATOM 597 O O . ALA A 1 82 ? -4.215 -28.125 -10.703 1 91.88 82 ALA A O 1
ATOM 598 N N . ASP A 1 83 ? -2.453 -28.859 -9.586 1 90.56 83 ASP A N 1
ATOM 599 C CA . ASP A 1 83 ? -2.342 -30.078 -10.383 1 90.56 83 ASP A CA 1
ATOM 600 C C . ASP A 1 83 ? -3.354 -31.125 -9.93 1 90.56 83 ASP A C 1
ATOM 602 O O . ASP A 1 83 ? -3.123 -31.844 -8.945 1 90.56 83 ASP A O 1
ATOM 606 N N . LEU A 1 84 ? -4.359 -31.25 -10.664 1 87.69 84 LEU A N 1
ATOM 607 C CA . LEU A 1 84 ? -5.477 -32.094 -10.242 1 87.69 84 LEU A CA 1
ATOM 608 C C . LEU A 1 84 ? -5.109 -33.562 -10.328 1 87.69 84 LEU A C 1
ATOM 610 O O . LEU A 1 84 ? -5.703 -34.406 -9.641 1 87.69 84 LEU A O 1
ATOM 614 N N . THR A 1 85 ? -4.195 -33.906 -11.172 1 85.38 85 THR A N 1
ATOM 615 C CA . THR A 1 85 ? -3.738 -35.281 -11.25 1 85.38 85 THR A CA 1
ATOM 616 C C . THR A 1 85 ? -3.049 -35.688 -9.953 1 85.38 85 THR A C 1
ATOM 618 O O . THR A 1 85 ? -3.301 -36.781 -9.43 1 85.38 85 THR A O 1
ATOM 621 N N . GLU A 1 86 ? -2.242 -34.844 -9.469 1 86.19 86 GLU A N 1
ATOM 622 C CA . GLU A 1 86 ? -1.586 -35.062 -8.188 1 86.19 86 GLU A CA 1
ATOM 623 C C . GLU A 1 86 ? -2.598 -35.094 -7.047 1 86.19 86 GLU A C 1
ATOM 625 O O . GLU A 1 86 ? -2.469 -35.875 -6.109 1 86.19 86 GLU A O 1
ATOM 630 N N . ALA A 1 87 ? -3.531 -34.281 -7.148 1 84.38 87 ALA A N 1
ATOM 631 C CA . ALA A 1 87 ? -4.551 -34.219 -6.105 1 84.38 87 ALA A CA 1
ATOM 632 C C . ALA A 1 87 ? -5.312 -35.531 -5.988 1 84.38 87 ALA A C 1
ATOM 634 O O . ALA A 1 87 ? -5.59 -36 -4.879 1 84.38 87 ALA A O 1
ATOM 635 N N . LEU A 1 88 ? -5.598 -36.125 -7.07 1 82.88 88 LEU A N 1
ATOM 636 C CA . LEU A 1 88 ? -6.359 -37.375 -7.086 1 82.88 88 LEU A CA 1
ATOM 637 C C . LEU A 1 88 ? -5.504 -38.531 -6.605 1 82.88 88 LEU A C 1
ATOM 639 O O . LEU A 1 88 ? -6.008 -39.438 -5.953 1 82.88 88 LEU A O 1
ATOM 643 N N . ALA A 1 89 ? -4.262 -38.469 -6.836 1 80.44 89 ALA A N 1
ATOM 644 C CA . ALA A 1 89 ? -3.373 -39.594 -6.547 1 80.44 89 ALA A CA 1
ATOM 645 C C . ALA A 1 89 ? -2.93 -39.562 -5.086 1 80.44 89 ALA A C 1
ATOM 647 O O . ALA A 1 89 ? -2.959 -40.594 -4.414 1 80.44 89 ALA A O 1
ATOM 648 N N . ASP A 1 90 ? -2.469 -38.469 -4.582 1 77 90 ASP A N 1
ATOM 649 C CA . ASP A 1 90 ? -1.742 -38.406 -3.316 1 77 90 ASP A CA 1
ATOM 650 C C . ASP A 1 90 ? -2.498 -37.562 -2.283 1 77 90 ASP A C 1
ATOM 652 O O . ASP A 1 90 ? -2.098 -37.5 -1.119 1 77 90 ASP A O 1
ATOM 656 N N . GLY A 1 91 ? -3.564 -37.062 -2.713 1 74.19 91 GLY A N 1
ATOM 657 C CA . GLY A 1 91 ? -4.207 -36.094 -1.839 1 74.19 91 GLY A CA 1
ATOM 658 C C . GLY A 1 91 ? -3.568 -34.719 -1.898 1 74.19 91 GLY A C 1
ATOM 659 O O . GLY A 1 91 ? -2.648 -34.5 -2.686 1 74.19 91 GLY A O 1
ATOM 660 N N . MET A 1 92 ? -4.172 -33.719 -1.168 1 77.31 92 MET A N 1
ATOM 661 C CA . MET A 1 92 ? -3.74 -32.344 -1.36 1 77.31 92 MET A CA 1
ATOM 662 C C . MET A 1 92 ? -3.113 -31.797 -0.086 1 77.31 92 MET A C 1
ATOM 664 O O . MET A 1 92 ? -2.607 -30.672 -0.077 1 77.31 92 MET A O 1
ATOM 668 N N . SER A 1 93 ? -2.893 -32.625 0.853 1 83.81 93 SER A N 1
ATOM 669 C CA . SER A 1 93 ? -2.393 -32.062 2.113 1 83.81 93 SER A CA 1
ATOM 670 C C . SER A 1 93 ? -0.991 -31.5 1.95 1 83.81 93 SER A C 1
ATOM 672 O O . SER A 1 93 ? -0.741 -30.344 2.314 1 83.81 93 SER A O 1
ATOM 674 N N . VAL A 1 94 ? -0.166 -32.25 1.313 1 88.56 94 VAL A N 1
ATOM 675 C CA . VAL A 1 94 ? 1.223 -31.828 1.155 1 88.56 94 VAL A CA 1
ATOM 676 C C . VAL A 1 94 ? 1.299 -30.641 0.192 1 88.56 94 VAL A C 1
ATOM 678 O O . VAL A 1 94 ? 1.98 -29.656 0.467 1 88.56 94 VAL A O 1
ATOM 681 N N . SER A 1 95 ? 0.572 -30.672 -0.876 1 91 95 SER A N 1
ATOM 682 C CA . SER A 1 95 ? 0.623 -29.609 -1.876 1 91 95 SER A CA 1
ATOM 683 C C . SER A 1 95 ? 0.003 -28.328 -1.345 1 91 95 SER A C 1
ATOM 685 O O . SER A 1 95 ? 0.479 -27.234 -1.648 1 91 95 SER A O 1
ATOM 687 N N . ALA A 1 96 ? -1.087 -28.516 -0.579 1 94 96 ALA A N 1
ATOM 688 C CA . ALA A 1 96 ? -1.707 -27.344 0.033 1 94 96 ALA A CA 1
ATOM 689 C C . ALA A 1 96 ? -0.734 -26.641 0.972 1 94 96 ALA A C 1
ATOM 691 O O . ALA A 1 96 ? -0.623 -25.406 0.95 1 94 96 ALA A O 1
ATOM 692 N N . ARG A 1 97 ? -0.053 -27.391 1.758 1 95.69 97 ARG A N 1
ATOM 693 C CA . ARG A 1 97 ? 0.946 -26.844 2.672 1 95.69 97 ARG A CA 1
ATOM 694 C C . ARG A 1 97 ? 2.088 -26.188 1.903 1 95.69 97 ARG A C 1
ATOM 696 O O . ARG A 1 97 ? 2.539 -25.094 2.264 1 95.69 97 ARG A O 1
ATOM 703 N N . ARG A 1 98 ? 2.525 -26.812 0.908 1 96.62 98 ARG A N 1
ATOM 704 C CA . ARG A 1 98 ? 3.629 -26.281 0.114 1 96.62 98 ARG A CA 1
ATOM 705 C C . ARG A 1 98 ? 3.232 -24.984 -0.57 1 96.62 98 ARG A C 1
ATOM 707 O O . ARG A 1 98 ? 4.031 -24.047 -0.644 1 96.62 98 ARG A O 1
ATOM 714 N N . LEU A 1 99 ? 2.047 -24.922 -1.109 1 97.69 99 LEU A N 1
ATOM 715 C CA . LEU A 1 99 ? 1.559 -23.672 -1.692 1 97.69 99 LEU A CA 1
ATOM 716 C C . LEU A 1 99 ? 1.552 -22.562 -0.657 1 97.69 99 LEU A C 1
ATOM 718 O O . LEU A 1 99 ? 1.992 -21.438 -0.94 1 97.69 99 LEU A O 1
ATOM 722 N N . ALA A 1 100 ? 1.045 -22.891 0.544 1 98.38 100 ALA A N 1
ATOM 723 C CA . ALA A 1 100 ? 1.038 -21.891 1.622 1 98.38 100 ALA A CA 1
ATOM 724 C C . ALA A 1 100 ? 2.447 -21.391 1.904 1 98.38 100 ALA A C 1
ATOM 726 O O . ALA A 1 100 ? 2.652 -20.188 2.084 1 98.38 100 ALA A O 1
ATOM 727 N N . GLU A 1 101 ? 3.375 -22.281 1.941 1 98.44 101 GLU A N 1
ATOM 728 C CA . GLU A 1 101 ? 4.766 -21.906 2.197 1 98.44 101 GLU A CA 1
ATOM 729 C C . GLU A 1 101 ? 5.305 -21 1.1 1 98.44 101 GLU A C 1
ATOM 731 O O . GLU A 1 101 ? 6.008 -20.031 1.383 1 98.44 101 GLU A O 1
ATOM 736 N N . VAL A 1 102 ? 4.98 -21.266 -0.13 1 98.75 102 VAL A N 1
ATOM 737 C CA . VAL A 1 102 ? 5.426 -20.453 -1.257 1 98.75 102 VAL A CA 1
ATOM 738 C C . VAL A 1 102 ? 4.824 -19.062 -1.154 1 98.75 102 VAL A C 1
ATOM 740 O O . VAL A 1 102 ? 5.523 -18.062 -1.339 1 98.75 102 VAL A O 1
ATOM 743 N N . LEU A 1 103 ? 3.525 -19 -0.9 1 98.88 103 LEU A N 1
ATOM 744 C CA . LEU A 1 103 ? 2.869 -17.703 -0.763 1 98.88 103 LEU A CA 1
ATOM 745 C C . LEU A 1 103 ? 3.514 -16.875 0.351 1 98.88 103 LEU A C 1
ATOM 747 O O . LEU A 1 103 ? 3.777 -15.688 0.176 1 98.88 103 LEU A O 1
ATOM 751 N N . ARG A 1 104 ? 3.766 -17.5 1.48 1 98.81 104 ARG A N 1
ATOM 752 C CA . ARG A 1 104 ? 4.402 -16.812 2.598 1 98.81 104 ARG A CA 1
ATOM 753 C C . ARG A 1 104 ? 5.805 -16.344 2.225 1 98.81 104 ARG A C 1
ATOM 755 O O . ARG A 1 104 ? 6.211 -15.242 2.586 1 98.81 104 ARG A O 1
ATOM 762 N N . ASP A 1 105 ? 6.551 -17.25 1.545 1 98.81 105 ASP A N 1
ATOM 763 C CA . ASP A 1 105 ? 7.891 -16.891 1.094 1 98.81 105 ASP A CA 1
ATOM 764 C C . ASP A 1 105 ? 7.855 -15.656 0.185 1 98.81 105 ASP A C 1
ATOM 766 O O . ASP A 1 105 ? 8.711 -14.781 0.285 1 98.81 105 ASP A O 1
ATOM 770 N N . LEU A 1 106 ? 6.91 -15.609 -0.732 1 98.88 106 LEU A N 1
ATOM 771 C CA . LEU A 1 106 ? 6.746 -14.453 -1.61 1 98.88 106 LEU A CA 1
ATOM 772 C C . LEU A 1 106 ? 6.5 -13.188 -0.802 1 98.88 106 LEU A C 1
ATOM 774 O O . LEU A 1 106 ? 7.125 -12.156 -1.051 1 98.88 106 LEU A O 1
ATOM 778 N N . LEU A 1 107 ? 5.625 -13.234 0.193 1 98.81 107 LEU A N 1
ATOM 779 C CA . LEU A 1 107 ? 5.242 -12.094 1.015 1 98.81 107 LEU A CA 1
ATOM 780 C C . LEU A 1 107 ? 6.41 -11.625 1.879 1 98.81 107 LEU A C 1
ATOM 782 O O . LEU A 1 107 ? 6.586 -10.43 2.104 1 98.81 107 LEU A O 1
ATOM 786 N N . ALA A 1 108 ? 7.223 -12.562 2.299 1 98.62 108 ALA A N 1
ATOM 787 C CA . ALA A 1 108 ? 8.25 -12.281 3.299 1 98.62 108 ALA A CA 1
ATOM 788 C C . ALA A 1 108 ? 9.602 -12.031 2.643 1 98.62 108 ALA A C 1
ATOM 790 O O . ALA A 1 108 ? 10.57 -11.656 3.316 1 98.62 108 ALA A O 1
ATOM 791 N N . LEU A 1 109 ? 9.727 -12.273 1.338 1 98.69 109 LEU A N 1
ATOM 792 C CA . LEU A 1 109 ? 10.992 -12.109 0.629 1 98.69 109 LEU A CA 1
ATOM 793 C C . LEU A 1 109 ? 11.555 -10.711 0.838 1 98.69 109 LEU A C 1
ATOM 795 O O . LEU A 1 109 ? 10.836 -9.719 0.697 1 98.69 109 LEU A O 1
ATOM 799 N N . PRO A 1 110 ? 12.797 -10.539 1.209 1 97.88 110 PRO A N 1
ATOM 800 C CA . PRO A 1 110 ? 13.344 -9.203 1.447 1 97.88 110 PRO A CA 1
ATOM 801 C C . PRO A 1 110 ? 13.633 -8.445 0.154 1 97.88 110 PRO A C 1
ATOM 803 O O . PRO A 1 110 ? 14.438 -7.504 0.149 1 97.88 110 PRO A O 1
ATOM 806 N N . LYS A 1 111 ? 13.109 -8.891 -0.988 1 98.06 111 LYS A N 1
ATOM 807 C CA . LYS A 1 111 ? 13.148 -8.242 -2.299 1 98.06 111 LYS A CA 1
ATOM 808 C C . LYS A 1 111 ? 11.742 -8.055 -2.861 1 98.06 111 LYS A C 1
ATOM 810 O O . LYS A 1 111 ? 10.914 -8.961 -2.797 1 98.06 111 LYS A O 1
ATOM 815 N N . PRO A 1 112 ? 11.523 -6.797 -3.375 1 98.75 112 PRO A N 1
ATOM 816 C CA . PRO A 1 112 ? 10.227 -6.648 -4.039 1 98.75 112 PRO A CA 1
ATOM 817 C C . PRO A 1 112 ? 10.016 -7.66 -5.164 1 98.75 112 PRO A C 1
ATOM 819 O O . PRO A 1 112 ? 10.961 -7.988 -5.887 1 98.75 112 PRO A O 1
ATOM 822 N N . VAL A 1 113 ? 8.812 -8.156 -5.312 1 98.94 113 VAL A N 1
ATOM 823 C CA . VAL A 1 113 ? 8.469 -9.102 -6.367 1 98.94 113 VAL A CA 1
ATOM 824 C C . VAL A 1 113 ? 7.418 -8.5 -7.289 1 98.94 113 VAL A C 1
ATOM 826 O O . VAL A 1 113 ? 6.367 -8.039 -6.828 1 98.94 113 VAL A O 1
ATOM 829 N N . VAL A 1 114 ? 7.703 -8.492 -8.602 1 98.88 114 VAL A N 1
ATOM 830 C CA . VAL A 1 114 ? 6.797 -8.008 -9.633 1 98.88 114 VAL A CA 1
ATOM 831 C C . VAL A 1 114 ? 6.273 -9.18 -10.453 1 98.88 114 VAL A C 1
ATOM 833 O O . VAL A 1 114 ? 7.051 -9.898 -11.086 1 98.88 114 VAL A O 1
ATOM 836 N N . ALA A 1 115 ? 4.957 -9.391 -10.469 1 98.94 115 ALA A N 1
ATOM 837 C CA . ALA A 1 115 ? 4.355 -10.391 -11.344 1 98.94 115 ALA A CA 1
ATOM 838 C C . ALA A 1 115 ? 4.16 -9.844 -12.75 1 98.94 115 ALA A C 1
ATOM 840 O O . ALA A 1 115 ? 3.564 -8.773 -12.93 1 98.94 115 ALA A O 1
ATOM 841 N N . ARG A 1 116 ? 4.727 -10.469 -13.711 1 98.81 116 ARG A N 1
ATOM 842 C CA . ARG A 1 116 ? 4.453 -10.242 -15.125 1 98.81 116 ARG A CA 1
ATOM 843 C C . ARG A 1 116 ? 3.469 -11.273 -15.664 1 98.81 116 ARG A C 1
ATOM 845 O O . ARG A 1 116 ? 3.854 -12.406 -15.961 1 98.81 116 ARG A O 1
ATOM 852 N N . VAL A 1 117 ? 2.195 -10.859 -15.844 1 98.88 117 VAL A N 1
ATOM 853 C CA . VAL A 1 117 ? 1.147 -11.828 -16.156 1 98.88 117 VAL A CA 1
ATOM 854 C C . VAL A 1 117 ? 0.695 -11.641 -17.609 1 98.88 117 VAL A C 1
ATOM 856 O O . VAL A 1 117 ? -0.104 -10.75 -17.906 1 98.88 117 VAL A O 1
ATOM 859 N N . HIS A 1 118 ? 1.121 -12.523 -18.438 1 98.5 118 HIS A N 1
ATOM 860 C CA . HIS A 1 118 ? 0.863 -12.367 -19.859 1 98.5 118 HIS A CA 1
ATOM 861 C C . HIS A 1 118 ? -0.346 -13.188 -20.297 1 98.5 118 HIS A C 1
ATOM 863 O O . HIS A 1 118 ? -0.9 -12.969 -21.375 1 98.5 118 HIS A O 1
ATOM 869 N N . GLY A 1 119 ? -0.689 -14.234 -19.516 1 98.31 119 GLY A N 1
ATOM 870 C CA . GLY A 1 119 ? -1.751 -15.156 -19.891 1 98.31 119 GLY A CA 1
ATOM 871 C C . GLY A 1 119 ? -2.719 -15.445 -18.766 1 98.31 119 GLY A C 1
ATOM 872 O O . GLY A 1 119 ? -2.559 -14.93 -17.656 1 98.31 119 GLY A O 1
ATOM 873 N N . PRO A 1 120 ? -3.736 -16.266 -19.062 1 98.56 120 PRO A N 1
ATOM 874 C CA . PRO A 1 120 ? -4.797 -16.516 -18.078 1 98.56 120 PRO A CA 1
ATOM 875 C C . PRO A 1 120 ? -4.27 -17.141 -16.781 1 98.56 120 PRO A C 1
ATOM 877 O O . PRO A 1 120 ? -3.27 -17.859 -16.812 1 98.56 120 PRO A O 1
ATOM 880 N N . VAL A 1 121 ? -4.93 -16.859 -15.695 1 98.75 121 VAL A N 1
ATOM 881 C CA . VAL A 1 121 ? -4.605 -17.359 -14.367 1 98.75 121 VAL A CA 1
ATOM 882 C C . VAL A 1 121 ? -5.848 -17.984 -13.734 1 98.75 121 VAL A C 1
ATOM 884 O O . VAL A 1 121 ? -6.93 -17.391 -13.758 1 98.75 121 VAL A O 1
ATOM 887 N N . ARG A 1 122 ? -5.641 -19.156 -13.188 1 98.06 122 ARG A N 1
ATOM 888 C CA . ARG A 1 122 ? -6.762 -19.844 -12.562 1 98.06 122 ARG A CA 1
ATOM 889 C C . ARG A 1 122 ? -6.414 -20.25 -11.133 1 98.06 122 ARG A C 1
ATOM 891 O O . ARG A 1 122 ? -5.285 -20.656 -10.852 1 98.06 122 ARG A O 1
ATOM 898 N N . ALA A 1 123 ? -7.371 -20.188 -10.25 1 97.31 123 ALA A N 1
ATOM 899 C CA . ALA A 1 123 ? -7.363 -20.781 -8.922 1 97.31 123 ALA A CA 1
ATOM 900 C C . ALA A 1 123 ? -6.035 -20.531 -8.211 1 97.31 123 ALA A C 1
ATOM 902 O O . ALA A 1 123 ? -5.586 -19.391 -8.102 1 97.31 123 ALA A O 1
ATOM 903 N N . GLY A 1 124 ? -5.316 -21.516 -7.863 1 97.56 124 GLY A N 1
ATOM 904 C CA . GLY A 1 124 ? -4.078 -21.406 -7.105 1 97.56 124 GLY A CA 1
ATOM 905 C C . GLY A 1 124 ? -3.105 -20.406 -7.703 1 97.56 124 GLY A C 1
ATOM 906 O O . GLY A 1 124 ? -2.332 -19.781 -6.977 1 97.56 124 GLY A O 1
ATOM 907 N N . GLY A 1 125 ? -3.109 -20.297 -8.992 1 98.62 125 GLY A N 1
ATOM 908 C CA . GLY A 1 125 ? -2.234 -19.344 -9.664 1 98.62 125 GLY A CA 1
ATOM 909 C C . GLY A 1 125 ? -2.49 -17.906 -9.258 1 98.62 125 GLY A C 1
ATOM 910 O O . GLY A 1 125 ? -1.569 -17.094 -9.258 1 98.62 125 GLY A O 1
ATOM 911 N N . ILE A 1 126 ? -3.73 -17.594 -8.938 1 98.88 126 ILE A N 1
ATOM 912 C CA . ILE A 1 126 ? -4.094 -16.234 -8.547 1 98.88 126 ILE A CA 1
ATOM 913 C C . ILE A 1 126 ? -3.463 -15.898 -7.199 1 98.88 126 ILE A C 1
ATOM 915 O O . ILE A 1 126 ? -3.119 -14.742 -6.938 1 98.88 126 ILE A O 1
ATOM 919 N N . GLY A 1 127 ? -3.318 -16.938 -6.359 1 98.81 127 GLY A N 1
ATOM 920 C CA . GLY A 1 127 ? -2.592 -16.734 -5.113 1 98.81 127 GLY A CA 1
ATOM 921 C C . GLY A 1 127 ? -1.172 -16.25 -5.32 1 98.81 127 GLY A C 1
ATOM 922 O O . GLY A 1 127 ? -0.695 -15.383 -4.586 1 98.81 127 GLY A O 1
ATOM 923 N N . LEU A 1 128 ? -0.5 -16.781 -6.332 1 98.88 128 LEU A N 1
ATOM 924 C CA . LEU A 1 128 ? 0.852 -16.328 -6.648 1 98.88 128 LEU A CA 1
ATOM 925 C C . LEU A 1 128 ? 0.858 -14.859 -7.035 1 98.88 128 LEU A C 1
ATOM 927 O O . LEU A 1 128 ? 1.684 -14.086 -6.543 1 98.88 128 LEU A O 1
ATOM 931 N N . VAL A 1 129 ? -0.067 -14.484 -7.891 1 98.88 129 VAL A N 1
ATOM 932 C CA . VAL A 1 129 ? -0.168 -13.102 -8.344 1 98.88 129 VAL A CA 1
ATOM 933 C C . VAL A 1 129 ? -0.448 -12.188 -7.152 1 98.88 129 VAL A C 1
ATOM 935 O O . VAL A 1 129 ? 0.214 -11.156 -6.98 1 98.88 129 VAL A O 1
ATOM 938 N N . ALA A 1 130 ? -1.382 -12.594 -6.297 1 98.81 130 ALA A N 1
ATOM 939 C CA . ALA A 1 130 ? -1.806 -11.789 -5.152 1 98.81 130 ALA A CA 1
ATOM 940 C C . ALA A 1 130 ? -0.658 -11.594 -4.164 1 98.81 130 ALA A C 1
ATOM 942 O O . ALA A 1 130 ? -0.558 -10.547 -3.521 1 98.81 130 ALA A O 1
ATOM 943 N N . ALA A 1 131 ? 0.219 -12.578 -4.043 1 98.81 131 ALA A N 1
ATOM 944 C CA . ALA A 1 131 ? 1.293 -12.547 -3.057 1 98.81 131 ALA A CA 1
ATOM 945 C C . ALA A 1 131 ? 2.443 -11.664 -3.521 1 98.81 131 ALA A C 1
ATOM 947 O O . ALA A 1 131 ? 3.32 -11.305 -2.73 1 98.81 131 ALA A O 1
ATOM 948 N N . CYS A 1 132 ? 2.504 -11.312 -4.766 1 98.88 132 CYS A N 1
ATOM 949 C CA . CYS A 1 132 ? 3.537 -10.422 -5.277 1 98.88 132 CYS A CA 1
ATOM 950 C C . CYS A 1 132 ? 3.273 -8.984 -4.844 1 98.88 132 CYS A C 1
ATOM 952 O O . CYS A 1 132 ? 2.139 -8.625 -4.52 1 98.88 132 CYS A O 1
ATOM 954 N N . ASP A 1 133 ? 4.301 -8.133 -4.828 1 98.75 133 ASP A N 1
ATOM 955 C CA . ASP A 1 133 ? 4.18 -6.754 -4.363 1 98.75 133 ASP A CA 1
ATOM 956 C C . ASP A 1 133 ? 3.514 -5.875 -5.422 1 98.75 133 ASP A C 1
ATOM 958 O O . ASP A 1 133 ? 2.748 -4.969 -5.094 1 98.75 133 ASP A O 1
ATOM 962 N N . VAL A 1 134 ? 3.9 -6.059 -6.633 1 98.81 134 VAL A N 1
ATOM 963 C CA . VAL A 1 134 ? 3.311 -5.402 -7.793 1 98.81 134 VAL A CA 1
ATOM 964 C C . VAL A 1 134 ? 2.896 -6.449 -8.828 1 98.81 134 VAL A C 1
ATOM 966 O O . VAL A 1 134 ? 3.59 -7.449 -9.016 1 98.81 134 VAL A O 1
ATOM 969 N N . ALA A 1 135 ? 1.752 -6.242 -9.438 1 98.88 135 ALA A N 1
ATOM 970 C CA . ALA A 1 135 ? 1.283 -7.148 -10.484 1 98.88 135 ALA A CA 1
ATOM 971 C C . ALA A 1 135 ? 0.847 -6.375 -11.727 1 98.88 135 ALA A C 1
ATOM 973 O O . ALA A 1 135 ? -0.062 -5.543 -11.656 1 98.88 135 ALA A O 1
ATOM 974 N N . VAL A 1 136 ? 1.542 -6.617 -12.805 1 98.81 136 VAL A N 1
ATOM 975 C CA . VAL A 1 136 ? 1.177 -6.059 -14.102 1 98.81 136 VAL A CA 1
ATOM 976 C C . VAL A 1 136 ? 0.641 -7.164 -15.016 1 98.81 136 VAL A C 1
ATOM 978 O O . VAL A 1 136 ? 1.299 -8.188 -15.211 1 98.81 136 VAL A O 1
ATOM 981 N N . SER A 1 137 ? -0.556 -6.953 -15.539 1 98.81 137 SER A N 1
ATOM 982 C CA . SER A 1 137 ? -1.249 -7.996 -16.297 1 98.81 137 SER A CA 1
ATOM 983 C C . SER A 1 137 ? -1.619 -7.516 -17.688 1 98.81 137 SER A C 1
ATOM 985 O O . SER A 1 137 ? -1.976 -6.348 -17.875 1 98.81 137 SER A O 1
ATOM 987 N N . ALA A 1 138 ? -1.515 -8.453 -18.656 1 98.25 138 ALA A N 1
ATOM 988 C CA . ALA A 1 138 ? -2.158 -8.172 -19.938 1 98.25 138 ALA A CA 1
ATOM 989 C C . ALA A 1 138 ? -3.664 -7.996 -19.766 1 98.25 138 ALA A C 1
ATOM 991 O O . ALA A 1 138 ? -4.301 -8.734 -19.016 1 98.25 138 ALA A O 1
ATOM 992 N N . ASP A 1 139 ? -4.215 -7.027 -20.5 1 94.94 139 ASP A N 1
ATOM 993 C CA . ASP A 1 139 ? -5.574 -6.59 -20.188 1 94.94 139 ASP A CA 1
ATOM 994 C C . ASP A 1 139 ? -6.605 -7.535 -20.812 1 94.94 139 ASP A C 1
ATOM 996 O O . ASP A 1 139 ? -7.758 -7.574 -20.359 1 94.94 139 ASP A O 1
ATOM 1000 N N . GLN A 1 140 ? -6.23 -8.383 -21.75 1 92.75 140 GLN A N 1
ATOM 1001 C CA . GLN A 1 140 ? -7.211 -9.203 -22.453 1 92.75 140 GLN A CA 1
ATOM 1002 C C . GLN A 1 140 ? -7.219 -10.633 -21.922 1 92.75 140 GLN A C 1
ATOM 1004 O O . GLN A 1 140 ? -7.844 -11.516 -22.5 1 92.75 140 GLN A O 1
ATOM 1009 N N . ILE A 1 141 ? -6.629 -10.852 -20.844 1 96.88 141 ILE A N 1
ATOM 1010 C CA . ILE A 1 141 ? -6.648 -12.188 -20.266 1 96.88 141 ILE A CA 1
ATOM 1011 C C . ILE A 1 141 ? -7.707 -12.258 -19.156 1 96.88 141 ILE A C 1
ATOM 1013 O O . ILE A 1 141 ? -8.266 -11.234 -18.766 1 96.88 141 ILE A O 1
ATOM 1017 N N . THR A 1 142 ? -7.922 -13.547 -18.75 1 98.19 142 THR A N 1
ATOM 1018 C CA . THR A 1 142 ? -8.953 -13.695 -17.719 1 98.19 142 THR A CA 1
ATOM 1019 C C . THR A 1 142 ? -8.391 -14.406 -16.484 1 98.19 142 THR A C 1
ATOM 1021 O O . THR A 1 142 ? -7.418 -15.156 -16.594 1 98.19 142 THR A O 1
ATOM 1024 N N . TYR A 1 143 ? -8.969 -14.109 -15.406 1 98.75 143 TYR A N 1
ATOM 1025 C CA . TYR A 1 143 ? -8.805 -14.766 -14.109 1 98.75 143 TYR A CA 1
ATOM 1026 C C . TYR A 1 143 ? -10.078 -15.492 -13.695 1 98.75 143 TYR A C 1
ATOM 1028 O O . TYR A 1 143 ? -11.18 -15.117 -14.117 1 98.75 143 TYR A O 1
ATOM 1036 N N . ALA A 1 144 ? -9.914 -16.594 -12.914 1 98.75 144 ALA A N 1
ATOM 1037 C CA . ALA A 1 144 ? -11.109 -17.219 -12.359 1 98.75 144 ALA A CA 1
ATOM 1038 C C . ALA A 1 144 ? -10.766 -18.094 -11.148 1 98.75 144 ALA A C 1
ATOM 1040 O O . ALA A 1 144 ? -9.805 -18.859 -11.18 1 98.75 144 ALA A O 1
ATOM 1041 N N . PHE A 1 145 ? -11.516 -17.891 -10.086 1 98.5 145 PHE A N 1
ATOM 1042 C CA . PHE A 1 145 ? -11.492 -18.781 -8.93 1 98.5 145 PHE A CA 1
ATOM 1043 C C . PHE A 1 145 ? -12.461 -19.938 -9.133 1 98.5 145 PHE A C 1
ATOM 1045 O O . PHE A 1 145 ? -13.609 -19.891 -8.68 1 98.5 145 PHE A O 1
ATOM 1052 N N . THR A 1 146 ? -12.016 -21.047 -9.625 1 97 146 THR A N 1
ATOM 1053 C CA . THR A 1 146 ? -12.906 -22.094 -10.102 1 97 146 THR A CA 1
ATOM 1054 C C . THR A 1 146 ? -13.148 -23.141 -9.016 1 97 146 THR A C 1
ATOM 1056 O O . THR A 1 146 ? -13.867 -24.109 -9.234 1 97 146 THR A O 1
ATOM 1059 N N . GLU A 1 147 ? -12.672 -22.984 -7.828 1 96.94 147 GLU A N 1
ATOM 1060 C CA . GLU A 1 147 ? -12.664 -24 -6.773 1 96.94 147 GLU A CA 1
ATOM 1061 C C . GLU A 1 147 ? -14.078 -24.406 -6.383 1 96.94 147 GLU A C 1
ATOM 1063 O O . GLU A 1 147 ? -14.375 -25.594 -6.242 1 96.94 147 GLU A O 1
ATOM 1068 N N . ALA A 1 148 ? -14.938 -23.406 -6.301 1 97.12 148 ALA A N 1
ATOM 1069 C CA . ALA A 1 148 ? -16.297 -23.719 -5.852 1 97.12 148 ALA A CA 1
ATOM 1070 C C . ALA A 1 148 ? -17 -24.641 -6.836 1 97.12 148 ALA A C 1
ATOM 1072 O O . ALA A 1 148 ? -17.844 -25.453 -6.441 1 97.12 148 ALA A O 1
ATOM 1073 N N . ARG A 1 149 ? -16.625 -24.594 -8.078 1 95.88 149 ARG A N 1
ATOM 1074 C CA . ARG A 1 149 ? -17.234 -25.422 -9.117 1 95.88 149 ARG A CA 1
ATOM 1075 C C . ARG A 1 149 ? -16.766 -26.875 -8.992 1 95.88 149 ARG A C 1
ATOM 1077 O O . ARG A 1 149 ? -17.359 -27.781 -9.578 1 95.88 149 ARG A O 1
ATOM 1084 N N . LEU A 1 150 ? -15.805 -27.141 -8.242 1 95.38 150 LEU A N 1
ATOM 1085 C CA . LEU A 1 150 ? -15.227 -28.469 -8.078 1 95.38 150 LEU A CA 1
ATOM 1086 C C . LEU A 1 150 ? -15.438 -28.984 -6.656 1 95.38 150 LEU A C 1
ATOM 1088 O O . LEU A 1 150 ? -14.688 -29.844 -6.184 1 95.38 150 LEU A O 1
ATOM 1092 N N . ALA A 1 151 ? -16.391 -28.344 -5.922 1 96.44 151 ALA A N 1
ATOM 1093 C CA . ALA A 1 151 ? -16.688 -28.688 -4.535 1 96.44 151 ALA A CA 1
ATOM 1094 C C . ALA A 1 151 ? -15.516 -28.359 -3.619 1 96.44 151 ALA A C 1
ATOM 1096 O O . ALA A 1 151 ? -15.273 -29.047 -2.625 1 96.44 151 ALA A O 1
ATOM 1097 N N . LEU A 1 152 ? -14.773 -27.391 -4.027 1 96.44 152 LEU A N 1
ATOM 1098 C CA . LEU A 1 152 ? -13.641 -26.891 -3.254 1 96.44 152 LEU A CA 1
ATOM 1099 C C . LEU A 1 152 ? -13.844 -25.438 -2.85 1 96.44 152 LEU A C 1
ATOM 1101 O O . LEU A 1 152 ? -14.93 -24.891 -3.027 1 96.44 152 LEU A O 1
ATOM 1105 N N . ALA A 1 153 ? -12.883 -24.844 -2.17 1 97.5 153 ALA A N 1
ATOM 1106 C CA . ALA A 1 153 ? -12.805 -23.422 -1.834 1 97.5 153 ALA A CA 1
ATOM 1107 C C . ALA A 1 153 ? -11.391 -22.875 -2.039 1 97.5 153 ALA A C 1
ATOM 1109 O O . ALA A 1 153 ? -10.414 -23.625 -1.938 1 97.5 153 ALA A O 1
ATOM 1110 N N . PRO A 1 154 ? -11.289 -21.641 -2.393 1 97.44 154 PRO A N 1
ATOM 1111 C CA . PRO A 1 154 ? -9.953 -21.031 -2.459 1 97.44 154 PRO A CA 1
ATOM 1112 C C . PRO A 1 154 ? -9.375 -20.734 -1.079 1 97.44 154 PRO A C 1
ATOM 1114 O O . PRO A 1 154 ? -9.102 -19.578 -0.754 1 97.44 154 PRO A O 1
ATOM 1117 N N . ALA A 1 155 ? -9.109 -21.734 -0.346 1 96.75 155 ALA A N 1
ATOM 1118 C CA . ALA A 1 155 ? -8.812 -21.625 1.078 1 96.75 155 ALA A CA 1
ATOM 1119 C C . ALA A 1 155 ? -7.406 -21.078 1.3 1 96.75 155 ALA A C 1
ATOM 1121 O O . ALA A 1 155 ? -7.25 -19.953 1.783 1 96.75 155 ALA A O 1
ATOM 1122 N N . VAL A 1 156 ? -6.402 -21.719 0.77 1 97.44 156 VAL A N 1
ATOM 1123 C CA . VAL A 1 156 ? -5.02 -21.344 1.026 1 97.44 156 VAL A CA 1
ATOM 1124 C C . VAL A 1 156 ? -4.727 -19.984 0.396 1 97.44 156 VAL A C 1
ATOM 1126 O O . VAL A 1 156 ? -4.164 -19.094 1.046 1 97.44 156 VAL A O 1
ATOM 1129 N N . ILE A 1 157 ? -5.223 -19.75 -0.809 1 98.38 157 ILE A N 1
ATOM 1130 C CA . ILE A 1 157 ? -4.84 -18.547 -1.534 1 98.38 157 ILE A CA 1
ATOM 1131 C C . ILE A 1 157 ? -5.621 -17.344 -0.993 1 98.38 157 ILE A C 1
ATOM 1133 O O . ILE A 1 157 ? -5.254 -16.203 -1.241 1 98.38 157 ILE A O 1
ATOM 1137 N N . SER A 1 158 ? -6.734 -17.562 -0.243 1 98.5 158 SER A N 1
ATOM 1138 C CA . SER A 1 158 ? -7.496 -16.469 0.347 1 98.5 158 SER A CA 1
ATOM 1139 C C . SER A 1 158 ? -6.621 -15.625 1.271 1 98.5 158 SER A C 1
ATOM 1141 O O . SER A 1 158 ? -6.859 -14.43 1.438 1 98.5 158 SER A O 1
ATOM 1143 N N . LEU A 1 159 ? -5.566 -16.234 1.835 1 98.25 159 LEU A N 1
ATOM 1144 C CA . LEU A 1 159 ? -4.668 -15.555 2.766 1 98.25 159 LEU A CA 1
ATOM 1145 C C . LEU A 1 159 ? -3.896 -14.438 2.066 1 98.25 159 LEU A C 1
ATOM 1147 O O . LEU A 1 159 ? -3.527 -13.445 2.695 1 98.25 159 LEU A O 1
ATOM 1151 N N . ALA A 1 160 ? -3.666 -14.578 0.778 1 98.5 160 ALA A N 1
ATOM 1152 C CA . ALA A 1 160 ? -2.967 -13.555 0.002 1 98.5 160 ALA A CA 1
ATOM 1153 C C . ALA A 1 160 ? -3.951 -12.703 -0.79 1 98.5 160 ALA A C 1
ATOM 1155 O O . ALA A 1 160 ? -3.707 -11.516 -1.017 1 98.5 160 ALA A O 1
ATOM 1156 N N . VAL A 1 161 ? -5.109 -13.281 -1.215 1 98.75 161 VAL A N 1
ATOM 1157 C CA . VAL A 1 161 ? -6.023 -12.648 -2.152 1 98.75 161 VAL A CA 1
ATOM 1158 C C . VAL A 1 161 ? -6.914 -11.648 -1.411 1 98.75 161 VAL A C 1
ATOM 1160 O O . VAL A 1 161 ? -7.098 -10.516 -1.864 1 98.75 161 VAL A O 1
ATOM 1163 N N . LEU A 1 162 ? -7.441 -12.016 -0.265 1 98.19 162 LEU A N 1
ATOM 1164 C CA . LEU A 1 162 ? -8.492 -11.234 0.382 1 98.19 162 LEU A CA 1
ATOM 1165 C C . LEU A 1 162 ? -7.945 -9.906 0.887 1 98.19 162 LEU A C 1
ATOM 1167 O O . LEU A 1 162 ? -8.648 -8.898 0.878 1 98.19 162 LEU A O 1
ATOM 1171 N N . PRO A 1 163 ? -6.621 -9.844 1.256 1 97.31 163 PRO A N 1
ATOM 1172 C CA . PRO A 1 163 ? -6.082 -8.539 1.653 1 97.31 163 PRO A CA 1
ATOM 1173 C C . PRO A 1 163 ? -5.949 -7.574 0.479 1 97.31 163 PRO A C 1
ATOM 1175 O O . PRO A 1 163 ? -5.73 -6.379 0.682 1 97.31 163 PRO A O 1
ATOM 1178 N N . ARG A 1 164 ? -6.047 -8.047 -0.718 1 97.38 164 ARG A N 1
ATOM 1179 C CA . ARG A 1 164 ? -5.848 -7.211 -1.9 1 97.38 164 ARG A CA 1
ATOM 1180 C C . ARG A 1 164 ? -7.184 -6.805 -2.516 1 97.38 164 ARG A C 1
ATOM 1182 O O . ARG A 1 164 ? -7.367 -5.652 -2.906 1 97.38 164 ARG A O 1
ATOM 1189 N N . MET A 1 165 ? -8.117 -7.707 -2.508 1 97.06 165 MET A N 1
ATOM 1190 C CA . MET A 1 165 ? -9.328 -7.555 -3.311 1 97.06 165 MET A CA 1
ATOM 1191 C C . MET A 1 165 ? -10.453 -6.945 -2.486 1 97.06 165 MET A C 1
ATOM 1193 O O . MET A 1 165 ? -10.625 -7.285 -1.314 1 97.06 165 MET A O 1
ATOM 1197 N N . THR A 1 166 ? -11.266 -6.125 -3.135 1 96.81 166 THR A N 1
ATOM 1198 C CA . THR A 1 166 ? -12.445 -5.609 -2.461 1 96.81 166 THR A CA 1
ATOM 1199 C C . THR A 1 166 ? -13.375 -6.746 -2.047 1 96.81 166 THR A C 1
ATOM 1201 O O . THR A 1 166 ? -13.5 -7.742 -2.762 1 96.81 166 THR A O 1
ATOM 1204 N N . PRO A 1 167 ? -14.102 -6.605 -0.979 1 96.94 167 PRO A N 1
ATOM 1205 C CA . PRO A 1 167 ? -14.906 -7.703 -0.442 1 96.94 167 PRO A CA 1
ATOM 1206 C C . PRO A 1 167 ? -16.031 -8.117 -1.378 1 96.94 167 PRO A C 1
ATOM 1208 O O . PRO A 1 167 ? -16.328 -9.312 -1.517 1 96.94 167 PRO A O 1
ATOM 1211 N N . ARG A 1 168 ? -16.641 -7.129 -2.029 1 97.19 168 ARG A N 1
ATOM 1212 C CA . ARG A 1 168 ? -17.75 -7.461 -2.918 1 97.19 168 ARG A CA 1
ATOM 1213 C C . ARG A 1 168 ? -17.266 -8.234 -4.137 1 97.19 168 ARG A C 1
ATOM 1215 O O . ARG A 1 168 ? -17.906 -9.195 -4.562 1 97.19 168 ARG A O 1
ATOM 1222 N N . ALA A 1 169 ? -16.141 -7.844 -4.668 1 98 169 ALA A N 1
ATOM 1223 C CA . ALA A 1 169 ? -15.57 -8.562 -5.809 1 98 169 ALA A CA 1
ATOM 1224 C C . ALA A 1 169 ? -15.164 -9.977 -5.418 1 98 169 ALA A C 1
ATOM 1226 O O . ALA A 1 169 ? -15.43 -10.93 -6.156 1 98 169 ALA A O 1
ATOM 1227 N N . ALA A 1 170 ? -14.516 -10.109 -4.258 1 98.19 170 ALA A N 1
ATOM 1228 C CA . ALA A 1 170 ? -14.125 -11.43 -3.77 1 98.19 170 ALA A CA 1
ATOM 1229 C C . ALA A 1 170 ? -15.336 -12.336 -3.6 1 98.19 170 ALA A C 1
ATOM 1231 O O . ALA A 1 170 ? -15.336 -13.484 -4.051 1 98.19 170 ALA A O 1
ATOM 1232 N N . SER A 1 171 ? -16.344 -11.758 -3.004 1 98.25 171 SER A N 1
ATOM 1233 C CA . SER A 1 171 ? -17.562 -12.547 -2.768 1 98.25 171 SER A CA 1
ATOM 1234 C C . SER A 1 171 ? -18.156 -13.055 -4.078 1 98.25 171 SER A C 1
ATOM 1236 O O . SER A 1 171 ? -18.422 -14.25 -4.215 1 98.25 171 SER A O 1
ATOM 1238 N N . ARG A 1 172 ? -18.281 -12.227 -5.02 1 98.31 172 ARG A N 1
ATOM 1239 C CA . ARG A 1 172 ? -18.875 -12.609 -6.293 1 98.31 172 ARG A CA 1
ATOM 1240 C C . ARG A 1 172 ? -18.016 -13.641 -7.016 1 98.31 172 ARG A C 1
ATOM 1242 O O . ARG A 1 172 ? -18.516 -14.68 -7.453 1 98.31 172 ARG A O 1
ATOM 1249 N N . THR A 1 173 ? -16.75 -13.367 -7.07 1 98.5 173 THR A N 1
ATOM 1250 C CA . THR A 1 173 ? -15.898 -14.18 -7.938 1 98.5 173 THR A CA 1
ATOM 1251 C C . THR A 1 173 ? -15.555 -15.508 -7.27 1 98.5 173 THR A C 1
ATOM 1253 O O . THR A 1 173 ? -15.484 -16.547 -7.938 1 98.5 173 THR A O 1
ATOM 1256 N N . PHE A 1 174 ? -15.391 -15.539 -5.922 1 98.56 174 PHE A N 1
ATOM 1257 C CA . PHE A 1 174 ? -15.133 -16.781 -5.207 1 98.56 174 PHE A CA 1
ATOM 1258 C C . PHE A 1 174 ? -16.344 -17.719 -5.301 1 98.56 174 PHE A C 1
ATOM 1260 O O . PHE A 1 174 ? -16.172 -18.922 -5.512 1 98.56 174 PHE A O 1
ATOM 1267 N N . LEU A 1 175 ? -17.5 -17.141 -5.18 1 98.56 175 LEU A N 1
ATOM 1268 C CA . LEU A 1 175 ? -18.703 -17.969 -5.086 1 98.56 175 LEU A CA 1
ATOM 1269 C C . LEU A 1 175 ? -19.141 -18.453 -6.461 1 98.56 175 LEU A C 1
ATOM 1271 O O . LEU A 1 175 ? -19.578 -19.594 -6.609 1 98.56 175 LEU A O 1
ATOM 1275 N N . THR A 1 176 ? -19 -17.594 -7.523 1 98.06 176 THR A N 1
ATOM 1276 C CA . THR A 1 176 ? -19.516 -17.969 -8.836 1 98.06 176 THR A CA 1
ATOM 1277 C C . THR A 1 176 ? -18.469 -18.719 -9.633 1 98.06 176 THR A C 1
ATOM 1279 O O . THR A 1 176 ? -18.797 -19.531 -10.5 1 98.06 176 THR A O 1
ATOM 1282 N N . GLY A 1 177 ? -17.25 -18.391 -9.383 1 98.12 177 GLY A N 1
ATOM 1283 C CA . GLY A 1 177 ? -16.172 -18.953 -10.195 1 98.12 177 GLY A CA 1
ATOM 1284 C C . GLY A 1 177 ? -16.141 -18.391 -11.602 1 98.12 177 GLY A C 1
ATOM 1285 O O . GLY A 1 177 ? -15.43 -18.906 -12.461 1 98.12 177 GLY A O 1
ATOM 1286 N N . ALA A 1 178 ? -16.922 -17.375 -11.891 1 97.62 178 ALA A N 1
ATOM 1287 C CA . ALA A 1 178 ? -17 -16.766 -13.211 1 97.62 178 ALA A CA 1
ATOM 1288 C C . ALA A 1 178 ? -15.703 -16.031 -13.555 1 97.62 178 ALA A C 1
ATOM 1290 O O . ALA A 1 178 ? -15.086 -15.414 -12.68 1 97.62 178 ALA A O 1
ATOM 1291 N N . PRO A 1 179 ? -15.352 -16.094 -14.773 1 98.31 179 PRO A N 1
ATOM 1292 C CA . PRO A 1 179 ? -14.148 -15.352 -15.164 1 98.31 179 PRO A CA 1
ATOM 1293 C C . PRO A 1 179 ? -14.32 -13.836 -15.07 1 98.31 179 PRO A C 1
ATOM 1295 O O . PRO A 1 179 ? -15.445 -13.336 -15.148 1 98.31 179 PRO A O 1
ATOM 1298 N N . PHE A 1 180 ? -13.227 -13.172 -14.836 1 98.38 180 PHE A N 1
ATOM 1299 C CA . PHE A 1 180 ? -13.164 -11.711 -14.867 1 98.38 180 PHE A CA 1
ATOM 1300 C C . PHE A 1 180 ? -11.891 -11.242 -15.555 1 98.38 180 PHE A C 1
ATOM 1302 O O . PHE A 1 180 ? -10.906 -11.984 -15.617 1 98.38 180 PHE A O 1
ATOM 1309 N N . THR A 1 181 ? -11.914 -10.07 -16.047 1 97.62 181 THR A N 1
ATOM 1310 C CA . THR A 1 181 ? -10.82 -9.547 -16.875 1 97.62 181 THR A CA 1
ATOM 1311 C C . THR A 1 181 ? -9.711 -8.977 -15.984 1 97.62 181 THR A C 1
ATOM 1313 O O . THR A 1 181 ? -9.93 -8.719 -14.805 1 97.62 181 THR A O 1
ATOM 1316 N N . ALA A 1 182 ? -8.617 -8.766 -16.609 1 97.81 182 ALA A N 1
ATOM 1317 C CA . ALA A 1 182 ? -7.504 -8.117 -15.914 1 97.81 182 ALA A CA 1
ATOM 1318 C C . ALA A 1 182 ? -7.859 -6.684 -15.539 1 97.81 182 ALA A C 1
ATOM 1320 O O . ALA A 1 182 ? -7.41 -6.176 -14.508 1 97.81 182 ALA A O 1
ATOM 1321 N N . ALA A 1 183 ? -8.648 -6.035 -16.391 1 96 183 ALA A N 1
ATOM 1322 C CA . ALA A 1 183 ? -9.102 -4.684 -16.062 1 96 183 ALA A CA 1
ATOM 1323 C C . ALA A 1 183 ? -9.93 -4.676 -14.781 1 96 183 ALA A C 1
ATOM 1325 O O . ALA A 1 183 ? -9.742 -3.814 -13.922 1 96 183 ALA A O 1
ATOM 1326 N N . GLU A 1 184 ? -10.836 -5.621 -14.688 1 97.19 184 GLU A N 1
ATOM 1327 C CA . GLU A 1 184 ? -11.617 -5.77 -13.461 1 97.19 184 GLU A CA 1
ATOM 1328 C C . GLU A 1 184 ? -10.719 -6.094 -12.266 1 97.19 184 GLU A C 1
ATOM 1330 O O . GLU A 1 184 ? -10.891 -5.539 -11.18 1 97.19 184 GLU A O 1
ATOM 1335 N N . ALA A 1 185 ? -9.758 -6.984 -12.508 1 98.5 185 ALA A N 1
ATOM 1336 C CA . ALA A 1 185 ? -8.82 -7.352 -11.453 1 98.5 185 ALA A CA 1
ATOM 1337 C C . ALA A 1 185 ? -8.086 -6.121 -10.922 1 98.5 185 ALA A C 1
ATOM 1339 O O . ALA A 1 185 ? -7.848 -6.008 -9.719 1 98.5 185 ALA A O 1
ATOM 1340 N N . ALA A 1 186 ? -7.719 -5.211 -11.789 1 97.44 186 ALA A N 1
ATOM 1341 C CA . ALA A 1 186 ? -7.059 -3.973 -11.391 1 97.44 186 ALA A CA 1
ATOM 1342 C C . ALA A 1 186 ? -8.016 -3.068 -10.617 1 97.44 186 ALA A C 1
ATOM 1344 O O . ALA A 1 186 ? -7.645 -2.516 -9.578 1 97.44 186 ALA A O 1
ATOM 1345 N N . GLU A 1 187 ? -9.188 -2.949 -11.148 1 95.5 187 GLU A N 1
ATOM 1346 C CA . GLU A 1 187 ? -10.211 -2.129 -10.5 1 95.5 187 GLU A CA 1
ATOM 1347 C C . GLU A 1 187 ? -10.492 -2.623 -9.086 1 95.5 187 GLU A C 1
ATOM 1349 O O . GLU A 1 187 ? -10.711 -1.822 -8.172 1 95.5 187 GLU A O 1
ATOM 1354 N N . TRP A 1 188 ? -10.414 -3.928 -8.914 1 97.75 188 TRP A N 1
ATOM 1355 C CA . TRP A 1 188 ? -10.805 -4.535 -7.648 1 97.75 188 TRP A CA 1
ATOM 1356 C C . TRP A 1 188 ? -9.594 -4.707 -6.734 1 97.75 188 TRP A C 1
ATOM 1358 O O . TRP A 1 188 ? -9.727 -5.195 -5.609 1 97.75 188 TRP A O 1
ATOM 1368 N N . GLY A 1 189 ? -8.352 -4.387 -7.168 1 97.81 189 GLY A N 1
ATOM 1369 C CA . GLY A 1 189 ? -7.188 -4.344 -6.301 1 97.81 189 GLY A CA 1
ATOM 1370 C C . GLY A 1 189 ? -6.332 -5.594 -6.383 1 97.81 189 GLY A C 1
ATOM 1371 O O . GLY A 1 189 ? -5.27 -5.668 -5.762 1 97.81 189 GLY A O 1
ATOM 1372 N N . LEU A 1 190 ? -6.75 -6.555 -7.145 1 98.25 190 LEU A N 1
ATOM 1373 C CA . LEU A 1 190 ? -5.996 -7.797 -7.25 1 98.25 190 LEU A CA 1
ATOM 1374 C C . LEU A 1 190 ? -4.715 -7.59 -8.047 1 98.25 190 LEU A C 1
ATOM 1376 O O . LEU A 1 190 ? -3.674 -8.164 -7.723 1 98.25 190 LEU A O 1
ATOM 1380 N N . VAL A 1 191 ? -4.801 -6.766 -9.055 1 98.12 191 VAL A N 1
ATOM 1381 C CA . VAL A 1 191 ? -3.691 -6.434 -9.945 1 98.12 191 VAL A CA 1
ATOM 1382 C C . VAL A 1 191 ? -3.398 -4.938 -9.875 1 98.12 191 VAL A C 1
ATOM 1384 O O . VAL A 1 191 ? -4.309 -4.129 -9.672 1 98.12 191 VAL A O 1
ATOM 1387 N N . THR A 1 192 ? -2.104 -4.594 -10.016 1 98.25 192 THR A N 1
ATOM 1388 C CA . THR A 1 192 ? -1.702 -3.195 -9.93 1 98.25 192 THR A CA 1
ATOM 1389 C C . THR A 1 192 ? -2.131 -2.432 -11.18 1 98.25 192 THR A C 1
ATOM 1391 O O . THR A 1 192 ? -2.664 -1.325 -11.086 1 98.25 192 THR A O 1
ATOM 1394 N N . ARG A 1 193 ? -1.886 -3.049 -12.312 1 97.81 193 ARG A N 1
ATOM 1395 C CA . ARG A 1 193 ? -2.23 -2.42 -13.586 1 97.81 193 ARG A CA 1
ATOM 1396 C C . ARG A 1 193 ? -2.479 -3.469 -14.664 1 97.81 193 ARG A C 1
ATOM 1398 O O . ARG A 1 193 ? -1.784 -4.484 -14.719 1 97.81 193 ARG A O 1
ATOM 1405 N N . ALA A 1 194 ? -3.492 -3.225 -15.477 1 98.5 194 ALA A N 1
ATOM 1406 C CA . ALA A 1 194 ? -3.746 -3.98 -16.703 1 98.5 194 ALA A CA 1
ATOM 1407 C C . ALA A 1 194 ? -3.428 -3.143 -17.938 1 98.5 194 ALA A C 1
ATOM 1409 O O . ALA A 1 194 ? -3.883 -2.004 -18.047 1 98.5 194 ALA A O 1
ATOM 1410 N N . VAL A 1 195 ? -2.58 -3.701 -18.812 1 98.44 195 VAL A N 1
ATOM 1411 C CA . VAL A 1 195 ? -2.148 -2.973 -20 1 98.44 195 VAL A CA 1
ATOM 1412 C C . VAL A 1 195 ? -2.23 -3.885 -21.219 1 98.44 195 VAL A C 1
ATOM 1414 O O . VAL A 1 195 ? -2.27 -5.109 -21.078 1 98.44 195 VAL A O 1
ATOM 1417 N N . PRO A 1 196 ? -2.312 -3.303 -22.453 1 97.94 196 PRO A N 1
ATOM 1418 C CA . PRO A 1 196 ? -2.234 -4.164 -23.625 1 97.94 196 PRO A CA 1
ATOM 1419 C C . PRO A 1 196 ? -0.991 -5.051 -23.641 1 97.94 196 PRO A C 1
ATOM 1421 O O . PRO A 1 196 ? 0.063 -4.645 -23.141 1 97.94 196 PRO A O 1
ATOM 1424 N N . LEU A 1 197 ? -1.094 -6.191 -24.219 1 97.31 197 LEU A N 1
ATOM 1425 C CA . LEU A 1 197 ? -0.022 -7.18 -24.203 1 97.31 197 LEU A CA 1
ATOM 1426 C C . LEU A 1 197 ? 1.27 -6.59 -24.766 1 97.31 197 LEU A C 1
ATOM 1428 O O . LEU A 1 197 ? 2.355 -6.863 -24.25 1 97.31 197 LEU A O 1
ATOM 1432 N N . ASP A 1 198 ? 1.201 -5.758 -25.75 1 97.38 198 ASP A N 1
ATOM 1433 C CA . ASP A 1 198 ? 2.387 -5.203 -26.391 1 97.38 198 ASP A CA 1
ATOM 1434 C C . ASP A 1 198 ? 3.057 -4.16 -25.5 1 97.38 198 ASP A C 1
ATOM 1436 O O . ASP A 1 198 ? 4.207 -3.787 -25.734 1 97.38 198 ASP A O 1
ATOM 1440 N N . GLY A 1 199 ? 2.387 -3.678 -24.453 1 97.94 199 GLY A N 1
ATOM 1441 C CA . GLY A 1 199 ? 2.943 -2.729 -23.5 1 97.94 199 GLY A CA 1
ATOM 1442 C C . GLY A 1 199 ? 3.322 -3.361 -22.172 1 97.94 199 GLY A C 1
ATOM 1443 O O . GLY A 1 199 ? 3.768 -2.672 -21.25 1 97.94 199 GLY A O 1
ATOM 1444 N N . LEU A 1 200 ? 3.139 -4.652 -22.078 1 98.12 200 LEU A N 1
ATOM 1445 C CA . LEU A 1 200 ? 3.33 -5.355 -20.812 1 98.12 200 LEU A CA 1
ATOM 1446 C C . LEU A 1 200 ? 4.762 -5.199 -20.312 1 98.12 200 LEU A C 1
ATOM 1448 O O . LEU A 1 200 ? 4.984 -4.797 -19.172 1 98.12 200 LEU A O 1
ATOM 1452 N N . ASP A 1 201 ? 5.734 -5.438 -21.172 1 97.56 201 ASP A N 1
ATOM 1453 C CA . ASP A 1 201 ? 7.133 -5.371 -20.766 1 97.56 201 ASP A CA 1
ATOM 1454 C C . ASP A 1 201 ? 7.547 -3.934 -20.453 1 97.56 201 ASP A C 1
ATOM 1456 O O . ASP A 1 201 ? 8.336 -3.691 -19.547 1 97.56 201 ASP A O 1
ATOM 1460 N N . THR A 1 2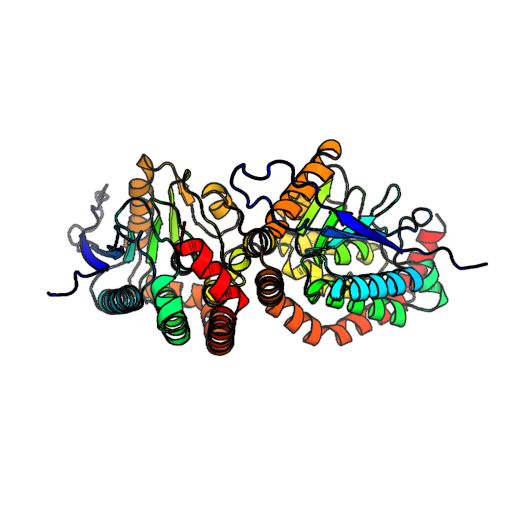02 ? 7.02 -2.984 -21.203 1 97.06 202 THR A N 1
ATOM 1461 C CA . THR A 1 202 ? 7.305 -1.578 -20.938 1 97.06 202 THR A CA 1
ATOM 1462 C C . THR A 1 202 ? 6.844 -1.18 -19.547 1 97.06 202 THR A C 1
ATOM 1464 O O . THR A 1 202 ? 7.566 -0.496 -18.812 1 97.06 202 THR A O 1
ATOM 1467 N N . GLU A 1 203 ? 5.664 -1.619 -19.188 1 97.56 203 GLU A N 1
ATOM 1468 C CA . GLU A 1 203 ? 5.125 -1.297 -17.875 1 97.56 203 GLU A CA 1
ATOM 1469 C C . GLU A 1 203 ? 5.926 -1.977 -16.766 1 97.56 203 GLU A C 1
ATOM 1471 O O . GLU A 1 203 ? 6.219 -1.363 -15.734 1 97.56 203 GLU A O 1
ATOM 1476 N N . VAL A 1 204 ? 6.262 -3.225 -16.969 1 97.94 204 VAL A N 1
ATOM 1477 C CA . VAL A 1 204 ? 7.07 -3.945 -15.992 1 97.94 204 VAL A CA 1
ATOM 1478 C C . VAL A 1 204 ? 8.422 -3.25 -15.828 1 97.94 204 VAL A C 1
ATOM 1480 O O . VAL A 1 204 ? 8.891 -3.047 -14.703 1 97.94 204 VAL A O 1
ATOM 1483 N N . ASP A 1 205 ? 9.016 -2.832 -16.891 1 96.19 205 ASP A N 1
ATOM 1484 C CA . ASP A 1 205 ? 10.297 -2.135 -16.859 1 96.19 205 ASP A CA 1
ATOM 1485 C C . ASP A 1 205 ? 10.188 -0.824 -16.078 1 96.19 205 ASP A C 1
ATOM 1487 O O . ASP A 1 205 ? 11.109 -0.447 -15.352 1 96.19 205 ASP A O 1
ATOM 1491 N N . ALA A 1 206 ? 9.125 -0.128 -16.281 1 95.56 206 ALA A N 1
ATOM 1492 C CA . ALA A 1 206 ? 8.914 1.125 -15.562 1 95.56 206 ALA A CA 1
ATOM 1493 C C . ALA A 1 206 ? 8.898 0.894 -14.055 1 95.56 206 ALA A C 1
ATOM 1495 O O . ALA A 1 206 ? 9.5 1.656 -13.297 1 95.56 206 ALA A O 1
ATOM 1496 N N . VAL A 1 207 ? 8.219 -0.162 -13.641 1 97.25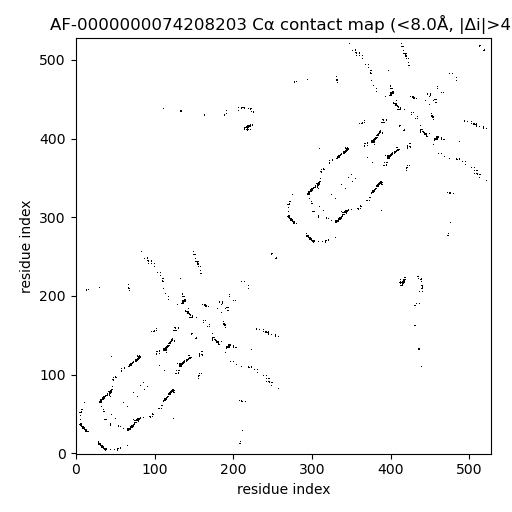 207 VAL A N 1
ATOM 1497 C CA . VAL A 1 207 ? 8.188 -0.513 -12.227 1 97.25 207 VAL A CA 1
ATOM 1498 C C . VAL A 1 207 ? 9.594 -0.857 -11.742 1 97.25 207 VAL A C 1
ATOM 1500 O O . VAL A 1 207 ? 10.031 -0.389 -10.688 1 97.25 207 VAL A O 1
ATOM 1503 N N . LEU A 1 208 ? 10.281 -1.645 -12.523 1 97.25 208 LEU A N 1
ATOM 1504 C CA . LEU A 1 208 ? 11.625 -2.076 -12.156 1 97.25 208 LEU A CA 1
ATOM 1505 C C . LEU A 1 208 ? 12.57 -0.883 -12.047 1 97.25 208 LEU A C 1
ATOM 1507 O O . LEU A 1 208 ? 13.438 -0.847 -11.18 1 97.25 208 LEU A O 1
ATOM 1511 N N . ARG A 1 209 ? 12.422 0.087 -12.922 1 94.75 209 ARG A N 1
ATOM 1512 C CA . ARG A 1 209 ? 13.234 1.299 -12.844 1 94.75 209 ARG A CA 1
ATOM 1513 C C . ARG A 1 209 ? 12.953 2.057 -11.547 1 94.75 209 ARG A C 1
ATOM 1515 O O . ARG A 1 209 ? 13.875 2.584 -10.922 1 94.75 209 ARG A O 1
ATOM 1522 N N . GLY A 1 210 ? 11.695 2.148 -11.242 1 94.94 210 GLY A N 1
ATOM 1523 C CA . GLY A 1 210 ? 11.359 2.73 -9.953 1 94.94 210 GLY A CA 1
ATOM 1524 C C . GLY A 1 210 ? 12 2.01 -8.781 1 94.94 210 GLY A C 1
ATOM 1525 O O . GLY A 1 210 ? 12.523 2.646 -7.863 1 94.94 210 GLY A O 1
ATOM 1526 N N . LEU A 1 211 ? 11.992 0.696 -8.789 1 97 211 LEU A N 1
ATOM 1527 C CA . LEU A 1 211 ? 12.594 -0.106 -7.734 1 97 211 LEU A CA 1
ATOM 1528 C C . LEU A 1 211 ? 14.117 0.054 -7.723 1 97 211 LEU A C 1
ATOM 1530 O O . LEU A 1 211 ? 14.734 0.041 -6.66 1 97 211 LEU A O 1
ATOM 1534 N N . ALA A 1 212 ? 14.68 0.216 -8.906 1 94.5 212 ALA A N 1
ATOM 1535 C CA . ALA A 1 212 ? 16.125 0.382 -9.039 1 94.5 212 ALA A CA 1
ATOM 1536 C C . ALA A 1 212 ? 16.594 1.66 -8.359 1 94.5 212 ALA A C 1
ATOM 1538 O O . ALA A 1 212 ? 17.75 1.752 -7.926 1 94.5 212 ALA A O 1
ATOM 1539 N N . ALA A 1 213 ? 15.727 2.605 -8.242 1 91.88 213 ALA A N 1
ATOM 1540 C CA . ALA A 1 213 ? 16.047 3.879 -7.609 1 91.88 213 ALA A CA 1
ATOM 1541 C C . ALA A 1 213 ? 16.047 3.75 -6.086 1 91.88 213 ALA A C 1
ATOM 1543 O O . ALA A 1 213 ? 16.531 4.637 -5.383 1 91.88 213 ALA A O 1
ATOM 1544 N N . GLY A 1 214 ? 15.516 2.648 -5.57 1 92.81 214 GLY A N 1
ATOM 1545 C CA . GLY A 1 214 ? 15.477 2.398 -4.137 1 92.81 214 GLY A CA 1
ATOM 1546 C C . GLY A 1 214 ? 16.75 1.772 -3.604 1 92.81 214 GLY A C 1
ATOM 1547 O O . GLY A 1 214 ? 17.469 1.099 -4.34 1 92.81 214 GLY A O 1
ATOM 1548 N N . ASP A 1 215 ? 17 1.988 -2.322 1 93.94 215 ASP A N 1
ATOM 1549 C CA . ASP A 1 215 ? 18.078 1.31 -1.605 1 93.94 215 ASP A CA 1
ATOM 1550 C C . ASP A 1 215 ? 17.625 -0.078 -1.142 1 93.94 215 ASP A C 1
ATOM 1552 O O . ASP A 1 215 ? 16.5 -0.254 -0.678 1 93.94 215 ASP A O 1
ATOM 1556 N N . PRO A 1 216 ? 18.547 -1.079 -1.278 1 95.38 216 PRO A N 1
ATOM 1557 C CA . PRO A 1 216 ? 18.156 -2.432 -0.875 1 95.38 216 PRO A CA 1
ATOM 1558 C C . PRO A 1 216 ? 17.625 -2.49 0.554 1 95.38 216 PRO A C 1
ATOM 1560 O O . PRO A 1 216 ? 16.641 -3.184 0.82 1 95.38 216 PRO A O 1
ATOM 1563 N N . GLN A 1 217 ? 18.266 -1.793 1.452 1 96.19 217 GLN A N 1
ATOM 1564 C CA . GLN A 1 217 ? 17.781 -1.758 2.828 1 96.19 217 GLN A CA 1
ATOM 1565 C C . GLN A 1 217 ? 16.391 -1.129 2.908 1 96.19 217 GLN A C 1
ATOM 1567 O O . GLN A 1 217 ? 15.508 -1.655 3.582 1 96.19 217 GLN A O 1
ATOM 1572 N N . GLY A 1 218 ? 16.219 0.026 2.24 1 97.25 218 GLY A N 1
ATOM 1573 C CA . GLY A 1 218 ? 14.938 0.695 2.229 1 97.25 218 GLY A CA 1
ATOM 1574 C C . GLY A 1 218 ? 13.828 -0.146 1.615 1 97.25 218 GLY A C 1
ATOM 1575 O O . GLY A 1 218 ? 12.711 -0.177 2.125 1 97.25 218 GLY A O 1
ATOM 1576 N N . LEU A 1 219 ? 14.148 -0.84 0.55 1 98.06 219 LEU A N 1
ATOM 1577 C CA . LEU A 1 219 ? 13.172 -1.69 -0.123 1 98.06 219 LEU A CA 1
ATOM 1578 C C . LEU A 1 219 ? 12.734 -2.84 0.78 1 98.06 219 LEU A C 1
ATOM 1580 O O . LEU A 1 219 ? 11.539 -3.109 0.918 1 98.06 219 LEU A O 1
ATOM 1584 N N . ALA A 1 220 ? 13.703 -3.467 1.396 1 98.25 220 ALA A N 1
ATOM 1585 C CA . ALA A 1 220 ? 13.398 -4.594 2.271 1 98.25 220 ALA A CA 1
ATOM 1586 C C . ALA A 1 220 ? 12.555 -4.156 3.463 1 98.25 220 ALA A C 1
ATOM 1588 O O . ALA A 1 220 ? 11.57 -4.809 3.809 1 98.25 220 ALA A O 1
ATOM 1589 N N . ALA A 1 221 ? 12.938 -3.049 4.066 1 97.75 221 ALA A N 1
ATOM 1590 C CA . ALA A 1 221 ? 12.211 -2.543 5.227 1 97.75 221 ALA A CA 1
ATOM 1591 C C . ALA A 1 221 ? 10.797 -2.109 4.836 1 97.75 221 ALA A C 1
ATOM 1593 O O . ALA A 1 221 ? 9.844 -2.35 5.578 1 97.75 221 ALA A O 1
ATOM 1594 N N . THR A 1 222 ? 10.68 -1.471 3.725 1 98.31 222 THR A N 1
ATOM 1595 C CA . THR A 1 222 ? 9.375 -1.013 3.248 1 98.31 222 THR A CA 1
ATOM 1596 C C . THR A 1 222 ? 8.461 -2.197 2.953 1 98.31 222 THR A C 1
ATOM 1598 O O . THR A 1 222 ? 7.285 -2.189 3.334 1 98.31 222 THR A O 1
ATOM 1601 N N . LYS A 1 223 ? 9 -3.184 2.291 1 98.5 223 LYS A N 1
ATOM 1602 C CA . LYS A 1 223 ? 8.188 -4.363 2.008 1 98.5 223 LYS A CA 1
ATOM 1603 C C . LYS A 1 223 ? 7.727 -5.039 3.297 1 98.5 223 LYS A C 1
ATOM 1605 O O . LYS A 1 223 ? 6.574 -5.461 3.404 1 98.5 223 LYS A O 1
ATOM 1610 N N . ALA A 1 224 ? 8.633 -5.223 4.234 1 97.75 224 ALA A N 1
ATOM 1611 C CA . ALA A 1 224 ? 8.273 -5.824 5.512 1 97.75 224 ALA A CA 1
ATOM 1612 C C . ALA A 1 224 ? 7.133 -5.055 6.176 1 97.75 224 ALA A C 1
ATOM 1614 O O . ALA A 1 224 ? 6.203 -5.656 6.715 1 97.75 224 ALA A O 1
ATOM 1615 N N . LEU A 1 225 ? 7.234 -3.758 6.098 1 96.5 225 LEU A N 1
ATOM 1616 C CA . LEU A 1 225 ? 6.211 -2.885 6.664 1 96.5 225 LEU A CA 1
ATOM 1617 C C . LEU A 1 225 ? 4.871 -3.096 5.961 1 96.5 225 LEU A C 1
ATOM 1619 O O . LEU A 1 225 ? 3.84 -3.26 6.621 1 96.5 225 LEU A O 1
ATOM 1623 N N . LEU A 1 226 ? 4.852 -3.137 4.676 1 97.69 226 LEU A N 1
ATOM 1624 C CA . LEU A 1 226 ? 3.652 -3.254 3.854 1 97.69 226 LEU A CA 1
ATOM 1625 C C . LEU A 1 226 ? 2.947 -4.582 4.105 1 97.69 226 LEU A C 1
ATOM 1627 O O . LEU A 1 226 ? 1.718 -4.656 4.062 1 97.69 226 LEU A O 1
ATOM 1631 N N . ASN A 1 227 ? 3.736 -5.605 4.383 1 97.81 227 ASN A N 1
ATOM 1632 C CA . ASN A 1 227 ? 3.164 -6.945 4.434 1 97.81 227 ASN A CA 1
ATOM 1633 C C . ASN A 1 227 ? 2.994 -7.426 5.871 1 97.81 227 ASN A C 1
ATOM 1635 O O . ASN A 1 227 ? 2.539 -8.547 6.105 1 97.81 227 ASN A O 1
ATOM 1639 N N . ALA A 1 228 ? 3.301 -6.609 6.879 1 95.75 228 ALA A N 1
ATOM 1640 C CA . ALA A 1 228 ? 3.316 -7.027 8.281 1 95.75 228 ALA A CA 1
ATOM 1641 C C . ALA A 1 228 ? 1.958 -7.582 8.703 1 95.75 228 ALA A C 1
ATOM 1643 O O . ALA A 1 228 ? 1.873 -8.68 9.258 1 95.75 228 ALA A O 1
ATOM 1644 N N . ASP A 1 229 ? 0.881 -6.891 8.406 1 94.88 229 ASP A N 1
ATOM 1645 C CA . ASP A 1 229 ? -0.45 -7.32 8.82 1 94.88 229 ASP A CA 1
ATOM 1646 C C . ASP A 1 229 ? -0.861 -8.602 8.102 1 94.88 229 ASP A C 1
ATOM 1648 O O . ASP A 1 229 ? -1.446 -9.5 8.711 1 94.88 229 ASP A O 1
ATOM 1652 N N . THR A 1 230 ? -0.574 -8.648 6.824 1 97.25 230 THR A N 1
ATOM 1653 C CA . THR A 1 230 ? -0.917 -9.836 6.043 1 97.25 230 THR A CA 1
ATOM 1654 C C . THR A 1 230 ? -0.173 -11.062 6.562 1 97.25 230 THR A C 1
ATOM 1656 O O . THR A 1 230 ? -0.758 -12.133 6.699 1 97.25 230 THR A O 1
ATOM 1659 N N . LEU A 1 231 ? 1.095 -10.906 6.91 1 97.94 231 LEU A N 1
ATOM 1660 C CA . LEU A 1 231 ? 1.898 -12.016 7.406 1 97.94 231 LEU A CA 1
ATOM 1661 C C . LEU A 1 231 ? 1.419 -12.461 8.789 1 97.94 231 LEU A C 1
ATOM 1663 O O . LEU A 1 231 ? 1.391 -13.656 9.078 1 97.94 231 LEU A O 1
ATOM 1667 N N . ALA A 1 232 ? 1.04 -11.492 9.586 1 96.12 232 ALA A N 1
ATOM 1668 C CA . ALA A 1 232 ? 0.507 -11.844 10.906 1 96.12 232 ALA A CA 1
ATOM 1669 C C . ALA A 1 232 ? -0.776 -12.664 10.773 1 96.12 232 ALA A C 1
ATOM 1671 O O . ALA A 1 232 ? -0.937 -13.688 11.445 1 96.12 232 ALA A O 1
ATOM 1672 N N . ARG A 1 233 ? -1.655 -12.234 9.961 1 96.12 233 ARG A N 1
ATOM 1673 C CA . ARG A 1 233 ? -2.893 -12.961 9.703 1 96.12 233 ARG A CA 1
ATOM 1674 C C . ARG A 1 233 ? -2.605 -14.328 9.086 1 96.12 233 ARG A C 1
ATOM 1676 O O . ARG A 1 233 ? -3.232 -15.32 9.453 1 96.12 233 ARG A O 1
ATOM 1683 N N . PHE A 1 234 ? -1.711 -14.336 8.133 1 98 234 PHE A N 1
ATOM 1684 C CA . PHE A 1 234 ? -1.296 -15.57 7.469 1 98 234 PHE A CA 1
ATOM 1685 C C . PHE A 1 234 ? -0.852 -16.609 8.492 1 98 234 PHE A C 1
ATOM 1687 O O . PHE A 1 234 ? -1.365 -17.734 8.508 1 98 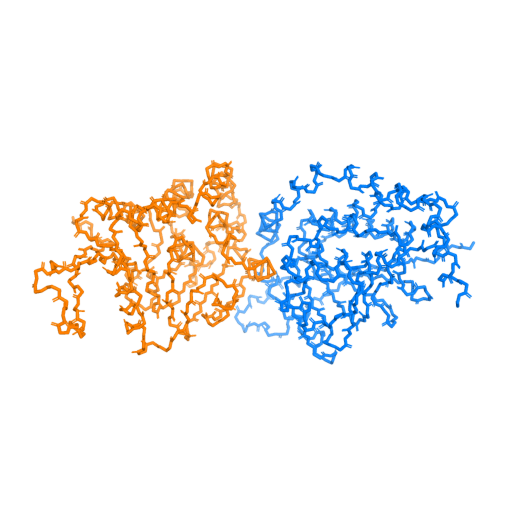234 PHE A O 1
ATOM 1694 N N . ASP A 1 235 ? 0.005 -16.234 9.398 1 98 235 ASP A N 1
ATOM 1695 C CA . ASP A 1 235 ? 0.576 -17.141 10.391 1 98 235 ASP A CA 1
ATOM 1696 C C . ASP A 1 235 ? -0.486 -17.609 11.383 1 98 235 ASP A C 1
ATOM 1698 O O . ASP A 1 235 ? -0.459 -18.75 11.836 1 98 235 ASP A O 1
ATOM 1702 N N . ALA A 1 236 ? -1.42 -16.812 11.633 1 97.69 236 ALA A N 1
ATOM 1703 C CA . ALA A 1 236 ? -2.475 -17.125 12.586 1 97.69 236 ALA A CA 1
ATOM 1704 C C . ALA A 1 236 ? -3.467 -18.125 11.992 1 97.69 236 ALA A C 1
ATOM 1706 O O . ALA A 1 236 ? -4.109 -18.875 12.727 1 97.69 236 ALA A O 1
ATOM 1707 N N . GLN A 1 237 ? -3.523 -18.172 10.656 1 98.38 237 GLN A N 1
ATOM 1708 C CA . GLN A 1 237 ? -4.652 -18.891 10.07 1 98.38 237 GLN A CA 1
ATOM 1709 C C . GLN A 1 237 ? -4.18 -20.047 9.195 1 98.38 237 GLN A C 1
ATOM 1711 O O . GLN A 1 237 ? -4.977 -20.906 8.812 1 98.38 237 GLN A O 1
ATOM 1716 N N . VAL A 1 238 ? -2.945 -20.141 8.898 1 98 238 VAL A N 1
ATOM 1717 C CA . VAL A 1 238 ? -2.443 -21 7.828 1 98 238 VAL A CA 1
ATOM 1718 C C . VAL A 1 238 ? -2.75 -22.453 8.156 1 98 238 VAL A C 1
ATOM 1720 O O . VAL A 1 238 ? -3.148 -23.234 7.273 1 98 238 VAL A O 1
ATOM 1723 N N . ASP A 1 239 ? -2.627 -22.938 9.359 1 97.62 239 ASP A N 1
ATOM 1724 C CA . ASP A 1 239 ? -2.863 -24.344 9.703 1 97.62 239 ASP A CA 1
ATOM 1725 C C . ASP A 1 239 ? -4.328 -24.719 9.492 1 97.62 239 ASP A C 1
ATOM 1727 O O . ASP A 1 239 ? -4.629 -25.766 8.938 1 97.62 239 ASP A O 1
ATOM 1731 N N . ASP A 1 240 ? -5.195 -23.844 9.906 1 97.38 240 ASP A N 1
ATOM 1732 C CA . ASP A 1 240 ? -6.621 -24.094 9.75 1 97.38 240 ASP A CA 1
ATOM 1733 C C . ASP A 1 240 ? -7.012 -24.125 8.273 1 97.38 240 ASP A C 1
ATOM 1735 O O . ASP A 1 240 ? -7.781 -24.984 7.848 1 97.38 240 ASP A O 1
ATOM 1739 N N . VAL A 1 241 ? -6.5 -23.219 7.555 1 96.56 241 VAL A N 1
ATOM 1740 C CA . VAL A 1 241 ? -6.859 -23.094 6.148 1 96.56 241 VAL A CA 1
ATOM 1741 C C . VAL A 1 241 ? -6.316 -24.281 5.363 1 96.56 241 VAL A C 1
ATOM 1743 O O . VAL A 1 241 ? -7 -24.828 4.492 1 96.56 241 VAL A O 1
ATOM 1746 N N . VAL A 1 242 ? -5.09 -24.719 5.625 1 96.06 242 VAL A N 1
ATOM 1747 C CA . VAL A 1 242 ? -4.477 -25.859 4.965 1 96.06 242 VAL A CA 1
ATOM 1748 C C . VAL A 1 242 ? -5.277 -27.125 5.281 1 96.06 242 VAL A C 1
ATOM 1750 O O . VAL A 1 242 ? -5.566 -27.922 4.387 1 96.06 242 VAL A O 1
ATOM 1753 N N . THR A 1 243 ? -5.66 -27.281 6.527 1 95.25 243 THR A N 1
ATOM 1754 C CA . THR A 1 243 ? -6.449 -28.438 6.945 1 95.25 243 THR A CA 1
ATOM 1755 C C . THR A 1 243 ? -7.805 -28.438 6.246 1 95.25 243 THR A C 1
ATOM 1757 O O . THR A 1 243 ? -8.234 -29.469 5.73 1 95.25 243 THR A O 1
ATOM 1760 N N . SER A 1 244 ? -8.398 -27.312 6.234 1 95.12 244 SER A N 1
ATOM 1761 C CA . SER A 1 244 ? -9.703 -27.203 5.578 1 95.12 244 SER A CA 1
ATOM 1762 C C . SER A 1 244 ? -9.602 -27.531 4.094 1 95.12 244 SER A C 1
ATOM 1764 O O . SER A 1 244 ? -10.469 -28.203 3.543 1 95.12 244 SER A O 1
ATOM 1766 N N . SER A 1 245 ? -8.641 -27.047 3.445 1 94.62 245 SER A N 1
ATOM 1767 C CA . SER A 1 245 ? -8.414 -27.328 2.033 1 94.62 245 SER A CA 1
ATOM 1768 C C . SER A 1 245 ? -8.219 -28.828 1.797 1 94.62 245 SER A C 1
ATOM 1770 O O . SER A 1 245 ? -8.852 -29.406 0.913 1 94.62 245 SER A O 1
ATOM 1772 N N . ALA A 1 246 ? -7.352 -29.438 2.598 1 91.81 246 ALA A N 1
ATOM 1773 C CA . ALA A 1 246 ? -7.082 -30.859 2.477 1 91.81 246 ALA A CA 1
ATOM 1774 C C . ALA A 1 246 ? -8.352 -31.672 2.662 1 91.81 246 ALA A C 1
ATOM 1776 O O . ALA A 1 246 ? -8.594 -32.656 1.935 1 91.81 246 ALA A O 1
ATOM 1777 N N . ASP A 1 247 ? -9.133 -31.266 3.596 1 93.69 247 ASP A N 1
ATOM 1778 C CA . ASP A 1 247 ? -10.383 -31.969 3.865 1 93.69 247 ASP A CA 1
ATOM 1779 C C . ASP A 1 247 ? -11.328 -31.891 2.672 1 93.69 247 ASP A C 1
ATOM 1781 O O . ASP A 1 247 ? -11.969 -32.875 2.303 1 93.69 247 ASP A O 1
ATOM 1785 N N . LEU A 1 248 ? -11.43 -30.781 2.082 1 94.44 248 LEU A N 1
ATOM 1786 C CA . LEU A 1 248 ? -12.305 -30.594 0.927 1 94.44 248 LEU A CA 1
ATOM 1787 C C . LEU A 1 248 ? -11.82 -31.438 -0.251 1 94.44 248 LEU A C 1
ATOM 1789 O O . LEU A 1 248 ? -12.617 -32.125 -0.893 1 94.44 248 LEU A O 1
ATOM 1793 N N . PHE A 1 249 ? -10.562 -31.453 -0.53 1 92.56 249 PHE A N 1
ATOM 1794 C CA . PHE A 1 249 ? -10.008 -32.188 -1.651 1 92.56 249 PHE A CA 1
ATOM 1795 C C . PHE A 1 249 ? -10.234 -33.688 -1.469 1 92.56 249 PHE A C 1
ATOM 1797 O O . PHE A 1 249 ? -10.367 -34.438 -2.447 1 92.56 249 PHE A O 1
ATOM 1804 N N . ALA A 1 250 ? -10.32 -34.125 -0.213 1 91.31 250 ALA A N 1
ATOM 1805 C CA . ALA A 1 250 ? -10.469 -35.531 0.087 1 91.31 250 ALA A CA 1
ATOM 1806 C C . ALA A 1 250 ? -11.938 -35.969 0.026 1 91.31 250 ALA A C 1
ATOM 1808 O O . ALA A 1 250 ? -12.25 -37.156 0.051 1 91.31 250 ALA A O 1
ATOM 1809 N N . SER A 1 251 ? -12.805 -35.031 -0.108 1 93.94 251 SER A N 1
ATOM 1810 C CA . SER A 1 251 ? -14.227 -35.344 -0.097 1 93.94 251 SER A CA 1
ATOM 1811 C C . SER A 1 251 ? -14.633 -36.094 -1.364 1 93.94 251 SER A C 1
ATOM 1813 O O . SER A 1 251 ? -14.07 -35.875 -2.434 1 93.94 251 SER A O 1
ATOM 1815 N N . PRO A 1 252 ? -15.656 -36.969 -1.265 1 95 252 PRO A N 1
ATOM 1816 C CA . PRO A 1 252 ? -16.156 -37.688 -2.443 1 95 252 PRO A CA 1
ATOM 1817 C C . PRO A 1 252 ? -16.672 -36.75 -3.525 1 95 252 PRO A C 1
ATOM 1819 O O . PRO A 1 252 ? -16.531 -37.031 -4.719 1 95 252 PRO A O 1
ATOM 1822 N N . GLN A 1 253 ? -17.297 -35.625 -3.1 1 95.94 253 GLN A N 1
ATOM 1823 C CA . GLN A 1 253 ? -17.844 -34.656 -4.055 1 95.94 253 GLN A CA 1
ATOM 1824 C C . GLN A 1 253 ? -16.719 -34.031 -4.898 1 95.94 253 GLN A C 1
ATOM 1826 O O . GLN A 1 253 ? -16.844 -33.938 -6.121 1 95.94 253 GLN A O 1
ATOM 1831 N N . ALA A 1 254 ? -15.648 -33.719 -4.25 1 94.88 254 ALA A N 1
ATOM 1832 C CA . ALA A 1 254 ? -14.531 -33.094 -4.957 1 94.88 254 ALA A CA 1
ATOM 1833 C C . ALA A 1 254 ? -13.844 -34.094 -5.875 1 94.88 254 ALA A C 1
ATOM 1835 O O . ALA A 1 254 ? -13.5 -33.781 -7.016 1 94.88 254 ALA A O 1
ATOM 1836 N N . ARG A 1 255 ? -13.633 -35.219 -5.371 1 92.56 255 ARG A N 1
ATOM 1837 C CA . ARG A 1 255 ? -12.992 -36.25 -6.176 1 92.56 255 ARG A CA 1
ATOM 1838 C C . ARG A 1 255 ? -13.789 -36.531 -7.441 1 92.56 255 ARG A C 1
ATOM 1840 O O . ARG A 1 255 ? -13.227 -36.625 -8.539 1 92.56 255 ARG A O 1
ATOM 1847 N N . ALA A 1 256 ? -15.078 -36.656 -7.289 1 94.56 256 ALA A N 1
ATOM 1848 C CA . ALA A 1 256 ? -15.945 -36.906 -8.438 1 94.56 256 ALA A CA 1
ATOM 1849 C C . ALA A 1 256 ? -15.875 -35.781 -9.438 1 94.56 256 ALA A C 1
ATOM 1851 O O . ALA A 1 256 ? -15.805 -36 -10.648 1 94.56 256 ALA A O 1
ATOM 1852 N N . ALA A 1 257 ? -15.898 -34.625 -8.953 1 93.56 257 ALA A N 1
ATOM 1853 C CA . ALA A 1 257 ? -15.852 -33.438 -9.812 1 93.56 257 ALA A CA 1
ATOM 1854 C C . ALA A 1 257 ? -14.523 -33.344 -10.555 1 93.56 257 ALA A C 1
ATOM 1856 O O . ALA A 1 257 ? -14.484 -33.031 -11.742 1 93.56 257 ALA A O 1
ATOM 1857 N N . MET A 1 258 ? -13.453 -33.594 -9.906 1 92.06 258 MET A N 1
ATOM 1858 C CA . MET A 1 258 ? -12.125 -33.562 -10.516 1 92.06 258 MET A CA 1
ATOM 1859 C C . MET A 1 258 ? -11.992 -34.625 -11.594 1 92.06 258 MET A C 1
ATOM 1861 O O . MET A 1 258 ? -11.438 -34.375 -12.664 1 92.06 258 MET A O 1
ATOM 1865 N N . GLU A 1 259 ? -12.484 -35.781 -11.312 1 91.94 259 GLU A N 1
ATOM 1866 C CA . GLU A 1 259 ? -12.445 -36.844 -12.289 1 91.94 259 GLU A CA 1
ATOM 1867 C C . GLU A 1 259 ? -13.211 -36.469 -13.555 1 91.94 259 GLU A C 1
ATOM 1869 O O . GLU A 1 259 ? -12.758 -36.75 -14.664 1 91.94 259 GLU A O 1
ATOM 1874 N N . LYS A 1 260 ? -14.289 -35.906 -13.336 1 92.5 260 LYS A N 1
ATOM 1875 C CA . LYS A 1 260 ? -15.102 -35.469 -14.469 1 92.5 260 LYS A CA 1
ATOM 1876 C C . LYS A 1 260 ? -14.367 -34.406 -15.297 1 92.5 260 LYS A C 1
ATOM 1878 O O . LYS A 1 260 ? -14.406 -34.438 -16.531 1 92.5 260 LYS A O 1
ATOM 1883 N N . LEU A 1 261 ? -13.695 -33.5 -14.625 1 88.88 261 LEU A N 1
ATOM 1884 C CA . LEU A 1 261 ? -12.969 -32.438 -15.297 1 88.88 261 LEU A CA 1
ATOM 1885 C C . LEU A 1 261 ? -11.797 -33 -16.109 1 88.88 261 LEU A C 1
ATOM 1887 O O . LEU A 1 261 ? -11.539 -32.562 -17.219 1 88.88 261 LEU A O 1
ATOM 1891 N N . LEU A 1 262 ? -11.109 -33.906 -15.586 1 87.12 262 LEU A N 1
ATOM 1892 C CA . LEU A 1 262 ? -9.922 -34.469 -16.219 1 87.12 262 LEU A CA 1
ATOM 1893 C C . LEU A 1 262 ? -10.305 -35.406 -17.391 1 87.12 262 LEU A C 1
ATOM 1895 O O . LEU A 1 262 ? -9.484 -35.656 -18.281 1 87.12 262 LEU A O 1
ATOM 1899 N N . ALA A 1 263 ? -11.523 -35.875 -17.328 1 86.94 263 ALA A N 1
ATOM 1900 C CA . ALA A 1 263 ? -12 -36.781 -18.375 1 86.94 263 ALA A CA 1
ATOM 1901 C C . ALA A 1 263 ? -12.406 -36 -19.609 1 86.94 263 ALA A C 1
ATOM 1903 O O . ALA A 1 263 ? -12.578 -36.594 -20.688 1 86.94 263 ALA A O 1
ATOM 1904 N N . ARG A 1 264 ? -12.562 -34.781 -19.578 1 75.5 264 ARG A N 1
ATOM 1905 C CA . ARG A 1 264 ? -12.93 -33.969 -20.734 1 75.5 264 ARG A CA 1
ATOM 1906 C C . ARG A 1 264 ? -11.711 -33.688 -21.609 1 75.5 264 ARG A C 1
ATOM 1908 O O . ARG A 1 264 ? -10.578 -33.656 -21.109 1 75.5 264 ARG A O 1
ATOM 1915 N N . MET B 1 1 ? 16.516 36.125 19.75 1 37.38 1 MET B N 1
ATOM 1916 C CA . MET B 1 1 ? 15.758 36.219 18.5 1 37.38 1 MET B CA 1
ATOM 1917 C C . MET B 1 1 ? 14.547 35.281 18.516 1 37.38 1 MET B C 1
ATOM 1919 O O . MET B 1 1 ? 14.688 34.094 18.719 1 37.38 1 MET B O 1
ATOM 1923 N N . THR B 1 2 ? 13.43 35.719 18.938 1 45.56 2 THR B N 1
ATOM 1924 C CA . THR B 1 2 ? 12.203 34.969 19.172 1 45.56 2 THR B CA 1
ATOM 1925 C C . THR B 1 2 ? 11.906 34.031 18.016 1 45.56 2 THR B C 1
ATOM 1927 O O . THR B 1 2 ? 11.93 34.406 16.859 1 45.56 2 THR B O 1
ATOM 1930 N N . ALA B 1 3 ? 12.234 32.75 18.172 1 63.31 3 ALA B N 1
ATOM 1931 C CA . ALA B 1 3 ? 12.125 31.766 17.094 1 63.31 3 ALA B CA 1
ATOM 1932 C C . ALA B 1 3 ? 10.812 31.922 16.328 1 63.31 3 ALA B C 1
ATOM 1934 O O . ALA B 1 3 ? 9.75 32.094 16.938 1 63.31 3 ALA B O 1
ATOM 1935 N N . ILE B 1 4 ? 10.836 32.406 15.125 1 76.25 4 ILE B N 1
ATOM 1936 C CA . ILE B 1 4 ? 9.688 32.594 14.242 1 76.25 4 ILE B CA 1
ATOM 1937 C C . ILE B 1 4 ? 8.836 31.312 14.258 1 76.25 4 ILE B C 1
ATOM 1939 O O . ILE B 1 4 ? 9.352 30.203 14.094 1 76.25 4 ILE B O 1
ATOM 1943 N N . SER B 1 5 ? 7.59 31.578 14.727 1 89.69 5 SER B N 1
ATOM 1944 C CA . SER B 1 5 ? 6.66 30.453 14.781 1 89.69 5 SER B CA 1
ATOM 1945 C C . SER B 1 5 ? 6.562 29.75 13.43 1 89.69 5 SER B C 1
ATOM 1947 O O . SER B 1 5 ? 6.547 30.406 12.383 1 89.69 5 SER B O 1
ATOM 1949 N N . GLN B 1 6 ? 6.574 28.453 13.422 1 95 6 GLN B N 1
ATOM 1950 C CA . GLN B 1 6 ? 6.504 27.641 12.211 1 95 6 GLN B CA 1
ATOM 1951 C C . GLN B 1 6 ? 5.086 27.141 11.961 1 95 6 GLN B C 1
ATOM 1953 O O . GLN B 1 6 ? 4.836 26.406 11 1 95 6 GLN B O 1
ATOM 1958 N N . VAL B 1 7 ? 4.16 27.469 12.883 1 97.69 7 VAL B N 1
ATOM 1959 C CA . VAL B 1 7 ? 2.748 27.125 12.742 1 97.69 7 VAL B CA 1
ATOM 1960 C C . VAL B 1 7 ? 1.886 28.344 13.094 1 97.69 7 VAL B C 1
ATOM 1962 O O . VAL B 1 7 ? 2.104 28.984 14.125 1 97.69 7 VAL B O 1
ATOM 1965 N N . ALA B 1 8 ? 1 28.734 12.234 1 97.62 8 ALA B N 1
ATOM 1966 C CA . ALA B 1 8 ? 0.045 29.812 12.5 1 97.62 8 ALA B CA 1
ATOM 1967 C C . ALA B 1 8 ? -1.328 29.25 12.859 1 97.62 8 ALA B C 1
ATOM 1969 O O . ALA B 1 8 ? -1.693 28.156 12.414 1 97.62 8 ALA B O 1
ATOM 1970 N N . TYR B 1 9 ? -2.041 29.938 13.664 1 97.75 9 TYR B N 1
ATOM 1971 C CA . TYR B 1 9 ? -3.367 29.531 14.125 1 97.75 9 TYR B CA 1
ATOM 1972 C C . TYR B 1 9 ? -4.34 30.703 14.055 1 97.75 9 TYR B C 1
ATOM 1974 O O . TYR B 1 9 ? -4.098 31.766 14.641 1 97.75 9 TYR B O 1
ATOM 1982 N N . ASP B 1 10 ? -5.422 30.547 13.297 1 96.38 10 ASP B N 1
ATOM 1983 C CA . ASP B 1 10 ? -6.465 31.562 13.164 1 96.38 10 ASP B CA 1
ATOM 1984 C C . ASP B 1 10 ? -7.852 30.953 13.336 1 96.38 10 ASP B C 1
ATOM 1986 O O . ASP B 1 10 ? -8.078 29.797 12.953 1 96.38 10 ASP B O 1
ATOM 1990 N N . VAL B 1 11 ? -8.758 31.656 13.922 1 96.25 11 VAL B N 1
ATOM 1991 C CA . VAL B 1 11 ? -10.172 31.297 13.922 1 96.25 11 VAL B CA 1
ATOM 1992 C C . VAL B 1 11 ? -10.906 32.094 12.852 1 96.25 11 VAL B C 1
ATOM 1994 O O . VAL B 1 11 ? -10.852 33.344 12.852 1 96.25 11 VAL B O 1
ATOM 1997 N N . VAL B 1 12 ? -11.539 31.422 11.969 1 94.88 12 VAL B N 1
ATOM 1998 C CA . VAL B 1 12 ? -12.148 32.031 10.797 1 94.88 12 VAL B CA 1
ATOM 1999 C C . VAL B 1 12 ? -13.656 31.812 10.812 1 94.88 12 VAL B C 1
ATOM 2001 O O . VAL B 1 12 ? -14.117 30.688 11.023 1 94.88 12 VAL B O 1
ATOM 2004 N N . ALA B 1 13 ? -14.445 32.844 10.594 1 91.75 13 ALA B N 1
ATOM 2005 C CA . ALA B 1 13 ? -15.898 32.719 10.492 1 91.75 13 ALA B CA 1
ATOM 2006 C C . ALA B 1 13 ? -16.312 32.156 9.141 1 91.75 13 ALA B C 1
ATOM 2008 O O . ALA B 1 13 ? -15.75 32.531 8.102 1 91.75 13 ALA B O 1
ATOM 2009 N N . LEU B 1 14 ? -17.141 31.125 9.156 1 86.56 14 LEU B N 1
ATOM 2010 C CA . LEU B 1 14 ? -17.672 30.578 7.906 1 86.56 14 LEU B CA 1
ATOM 2011 C C . LEU B 1 14 ? -18.781 31.469 7.359 1 86.56 14 LEU B C 1
ATOM 2013 O O . LEU B 1 14 ? -19.688 31.859 8.094 1 86.56 14 LEU B O 1
ATOM 2017 N N . ASP B 1 15 ? -18.531 32 6.16 1 70.38 15 ASP B N 1
ATOM 2018 C CA . ASP B 1 15 ? -19.594 32.812 5.574 1 70.38 15 ASP B CA 1
ATOM 2019 C C . ASP B 1 15 ? -20.812 31.969 5.238 1 70.38 15 ASP B C 1
ATOM 2021 O O . ASP B 1 15 ? -20.688 30.859 4.703 1 70.38 15 ASP B O 1
ATOM 2025 N N . ARG B 1 16 ? -21.906 31.984 5.906 1 59.03 16 ARG B N 1
ATOM 2026 C CA . ARG B 1 16 ? -23.141 31.297 5.547 1 59.03 16 ARG B CA 1
ATOM 2027 C C . ARG B 1 16 ? -23.641 31.75 4.184 1 59.03 16 ARG B C 1
ATOM 2029 O O . ARG B 1 16 ? -23.953 32.938 3.996 1 59.03 16 ARG B O 1
ATOM 2036 N N . PRO B 1 17 ? -23.234 30.953 3.133 1 53.88 17 PRO B N 1
ATOM 2037 C CA . PRO B 1 17 ? -23.875 31.562 1.962 1 53.88 17 PRO B CA 1
ATOM 2038 C C . PRO B 1 17 ? -25.312 31.969 2.221 1 53.88 17 PRO B C 1
ATOM 2040 O O . PRO B 1 17 ? -25.672 33.125 2.068 1 53.88 17 PRO B O 1
ATOM 2043 N N . ASP B 1 18 ? -26.281 30.953 1.477 1 49.16 18 ASP B N 1
ATOM 2044 C CA . ASP B 1 18 ? -27.719 31.219 1.348 1 49.16 18 ASP B CA 1
ATOM 2045 C C . ASP B 1 18 ? -28.438 30.984 2.67 1 49.16 18 ASP B C 1
ATOM 2047 O O . ASP B 1 18 ? -28.641 29.828 3.074 1 49.16 18 ASP B O 1
ATOM 2051 N N . ALA B 1 19 ? -28.156 31.703 3.684 1 47.06 19 ALA B N 1
ATOM 2052 C CA . ALA B 1 19 ? -29.109 31.594 4.789 1 47.06 19 ALA B CA 1
ATOM 2053 C C . ALA B 1 19 ? -30.516 31.312 4.273 1 47.06 19 ALA B C 1
ATOM 2055 O O . ALA B 1 19 ? -31.047 32.031 3.434 1 47.06 19 ALA B O 1
ATOM 2056 N N . ALA B 1 20 ? -30.797 30.047 4.133 1 47.47 20 ALA B N 1
ATOM 2057 C CA . ALA B 1 20 ? -32.188 29.797 3.826 1 47.47 20 ALA B CA 1
ATOM 2058 C C . ALA B 1 20 ? -33.094 30.812 4.547 1 47.47 20 ALA B C 1
ATOM 2060 O O . ALA B 1 20 ? -32.812 31.188 5.688 1 47.47 20 ALA B O 1
ATOM 2061 N N . PRO B 1 21 ? -33.906 31.281 3.799 1 49.56 21 PRO B N 1
ATOM 2062 C CA . PRO B 1 21 ? -34.844 32.25 4.402 1 49.56 21 PRO B CA 1
ATOM 2063 C C . PRO B 1 21 ? -35.312 31.828 5.797 1 49.56 21 PRO B C 1
ATOM 2065 O O . PRO B 1 21 ? -35.656 32.688 6.617 1 49.56 21 PRO B O 1
ATOM 2068 N N . ASP B 1 22 ? -35.5 30.484 5.965 1 47.81 22 ASP B N 1
ATOM 2069 C CA . ASP B 1 22 ? -36.094 30.078 7.227 1 47.81 22 ASP B CA 1
ATOM 2070 C C . ASP B 1 22 ? -35.031 29.688 8.242 1 47.81 22 ASP B C 1
ATOM 2072 O O . ASP B 1 22 ? -35.312 29.094 9.281 1 47.81 22 ASP B O 1
ATOM 2076 N N . ALA B 1 23 ? -33.719 29.812 7.93 1 51.31 23 ALA B N 1
ATOM 2077 C CA . ALA B 1 23 ? -32.719 29.484 8.93 1 51.31 23 ALA B CA 1
ATOM 2078 C C . ALA B 1 23 ? -32.844 30.375 10.156 1 51.31 23 ALA B C 1
ATOM 2080 O O . ALA B 1 23 ? -33.062 31.594 10.031 1 51.31 23 ALA B O 1
ATOM 2081 N N . PRO B 1 24 ? -32.969 29.781 11.367 1 50.84 24 PRO B N 1
ATOM 2082 C CA . PRO B 1 24 ? -33.219 30.703 12.484 1 50.84 24 PRO B CA 1
ATOM 2083 C C . PRO B 1 24 ? -32.219 31.844 12.555 1 50.84 24 PRO B C 1
ATOM 2085 O O . PRO B 1 24 ? -31.047 31.656 12.227 1 50.84 24 PRO B O 1
ATOM 2088 N N . SER B 1 25 ? -32.594 33.062 12.391 1 54.06 25 SER B N 1
ATOM 2089 C CA . SER B 1 25 ? -31.891 34.344 12.531 1 54.06 25 SER B CA 1
ATOM 2090 C C . SER B 1 25 ? -30.797 34.25 13.594 1 54.06 25 SER B C 1
ATOM 2092 O O . SER B 1 25 ? -29.828 35.031 13.562 1 54.06 25 SER B O 1
ATOM 2094 N N . ASP B 1 26 ? -30.906 33.406 14.672 1 50.72 26 ASP B N 1
ATOM 2095 C CA . ASP B 1 26 ? -30.047 33.375 15.852 1 50.72 26 ASP B CA 1
ATOM 2096 C C . ASP B 1 26 ? -28.938 32.344 15.688 1 50.72 26 ASP B C 1
ATOM 2098 O O . ASP B 1 26 ? -28.328 31.922 16.672 1 50.72 26 ASP B O 1
ATOM 2102 N N . ALA B 1 27 ? -28.922 31.891 14.477 1 58.34 27 ALA B N 1
ATOM 2103 C CA . ALA B 1 27 ? -27.906 30.844 14.375 1 58.34 27 ALA B CA 1
ATOM 2104 C C . ALA B 1 27 ? -26.5 31.422 14.523 1 58.34 27 ALA B C 1
ATOM 2106 O O . ALA B 1 27 ? -26.156 32.406 13.852 1 58.34 27 ALA B O 1
ATOM 2107 N N . GLN B 1 28 ? -25.812 31.312 15.672 1 60.88 28 GLN B N 1
ATOM 2108 C CA . GLN B 1 28 ? -24.453 31.734 15.953 1 60.88 28 GLN B CA 1
ATOM 2109 C C . GLN B 1 28 ? -23.516 31.359 14.812 1 60.88 28 GLN B C 1
ATOM 2111 O O . GLN B 1 28 ? -23.656 30.297 14.203 1 60.88 28 GLN B O 1
ATOM 2116 N N . PRO B 1 29 ? -22.75 32.312 14.414 1 74.62 29 PRO B N 1
ATOM 2117 C CA . PRO B 1 29 ? -21.812 32.031 13.32 1 74.62 29 PRO B CA 1
ATOM 2118 C C . PRO B 1 29 ? -20.906 30.844 13.586 1 74.62 29 PRO B C 1
ATOM 2120 O O . PRO B 1 29 ? -20.469 30.625 14.727 1 74.62 29 PRO B O 1
ATOM 2123 N N . VAL B 1 30 ? -20.922 30 12.719 1 88.75 30 VAL B N 1
ATOM 2124 C CA . VAL B 1 30 ? -20.047 28.844 12.82 1 88.75 30 VAL B CA 1
ATOM 2125 C C . VAL B 1 30 ? -18.641 29.203 12.359 1 88.75 30 VAL B C 1
ATOM 2127 O O . VAL B 1 30 ? -18.469 29.938 11.375 1 88.75 30 VAL B O 1
ATOM 2130 N N . ALA B 1 31 ? -17.656 28.953 13.227 1 95.44 31 ALA B N 1
ATOM 2131 C CA . ALA B 1 31 ? -16.266 29.234 12.914 1 95.44 31 ALA B CA 1
ATOM 2132 C C . ALA B 1 31 ? -15.453 27.953 12.805 1 95.44 31 ALA B C 1
ATOM 2134 O O . ALA B 1 31 ? -15.883 26.891 13.281 1 95.44 31 ALA B O 1
ATOM 2135 N N . TYR B 1 32 ? -14.406 28.016 12.094 1 97.19 32 TYR B N 1
ATOM 2136 C CA . TYR B 1 32 ? -13.43 26.938 12.055 1 97.19 32 TYR B CA 1
ATOM 2137 C C . TYR B 1 32 ? -12.031 27.453 12.398 1 97.19 32 TYR B C 1
ATOM 2139 O O . TYR B 1 32 ? -11.766 28.656 12.281 1 97.19 32 TYR B O 1
ATOM 2147 N N . ALA B 1 33 ? -11.18 26.609 12.914 1 98.25 33 ALA B N 1
ATOM 2148 C CA . ALA B 1 33 ? -9.773 26.938 13.125 1 98.25 33 ALA B CA 1
ATOM 2149 C C . ALA B 1 33 ? -8.945 26.609 11.891 1 98.25 33 ALA B C 1
ATOM 2151 O O . ALA B 1 33 ? -9.102 25.547 11.281 1 98.25 33 ALA B O 1
ATOM 2152 N N . ARG B 1 34 ? -8.156 27.516 11.477 1 98.62 34 ARG B N 1
ATOM 2153 C CA . ARG B 1 34 ? -7.176 27.266 10.43 1 98.62 34 ARG B CA 1
ATOM 2154 C C . ARG B 1 34 ? -5.773 27.125 11.016 1 98.62 34 ARG B C 1
ATOM 2156 O O . ARG B 1 34 ? -5.262 28.062 11.641 1 98.62 34 ARG B O 1
ATOM 2163 N N . ILE B 1 35 ? -5.223 26.016 10.922 1 98.81 35 ILE B N 1
ATOM 2164 C CA . ILE B 1 35 ? -3.828 25.75 11.273 1 98.81 35 ILE B CA 1
ATOM 2165 C C . ILE B 1 35 ? -2.975 25.734 10.008 1 98.81 35 ILE B C 1
ATOM 2167 O O . ILE B 1 35 ? -3.236 24.969 9.078 1 98.81 35 ILE B O 1
ATOM 2171 N N . THR B 1 36 ? -1.988 26.594 9.938 1 98.81 36 THR B N 1
ATOM 2172 C CA . THR B 1 36 ? -1.152 26.734 8.75 1 98.81 36 THR B CA 1
ATOM 2173 C C . THR B 1 36 ? 0.296 26.375 9.062 1 98.81 36 THR B C 1
ATOM 2175 O O . THR B 1 36 ? 0.923 26.984 9.93 1 98.81 36 THR B O 1
ATOM 2178 N N . LEU B 1 37 ? 0.814 25.281 8.406 1 98.75 37 LEU B N 1
ATOM 2179 C CA . LEU B 1 37 ? 2.262 25.094 8.406 1 98.75 37 LEU B CA 1
ATOM 2180 C C . LEU B 1 37 ? 2.953 26.297 7.754 1 98.75 37 LEU B C 1
ATOM 2182 O O . LEU B 1 37 ? 2.713 26.594 6.586 1 98.75 37 LEU B O 1
ATOM 2186 N N . ASP B 1 38 ? 3.852 26.984 8.547 1 98 38 ASP B N 1
ATOM 2187 C CA . ASP B 1 38 ? 4.34 28.281 8.086 1 98 38 ASP B CA 1
ATOM 2188 C C . ASP B 1 38 ? 5.855 28.375 8.219 1 98 38 ASP B C 1
ATOM 2190 O O . ASP B 1 38 ? 6.375 29.312 8.828 1 98 38 ASP B O 1
ATOM 2194 N N . ALA B 1 39 ? 6.504 27.438 7.625 1 97.31 39 ALA B N 1
ATOM 2195 C CA . ALA B 1 39 ? 7.945 27.469 7.402 1 97.31 39 ALA B CA 1
ATOM 2196 C C . ALA B 1 39 ? 8.281 27.297 5.926 1 97.31 39 ALA B C 1
ATOM 2198 O O . ALA B 1 39 ? 9.031 26.391 5.555 1 97.31 39 ALA B O 1
ATOM 2199 N N . PRO B 1 40 ? 7.797 28.219 5.102 1 96.31 40 PRO B N 1
ATOM 2200 C CA . PRO B 1 40 ? 7.855 28.031 3.65 1 96.31 40 PRO B CA 1
ATOM 2201 C C . PRO B 1 40 ? 9.281 27.969 3.119 1 96.31 40 PRO B C 1
ATOM 2203 O O . PRO B 1 40 ? 9.539 27.328 2.094 1 96.31 40 PRO B O 1
ATOM 2206 N N . ARG B 1 41 ? 10.227 28.578 3.795 1 94.44 41 ARG B N 1
ATOM 2207 C CA . ARG B 1 41 ? 11.609 28.578 3.338 1 94.44 41 ARG B CA 1
ATOM 2208 C C . ARG B 1 41 ? 12.195 27.172 3.367 1 94.44 41 ARG B C 1
ATOM 2210 O O . ARG B 1 41 ? 13.094 26.844 2.59 1 94.44 41 ARG B O 1
ATOM 2217 N N . ARG B 1 42 ? 11.656 26.406 4.219 1 94.56 42 ARG B N 1
ATOM 2218 C CA . ARG B 1 42 ? 12.102 25.016 4.32 1 94.56 42 ARG B CA 1
ATOM 2219 C C . ARG B 1 42 ? 11.047 24.062 3.758 1 94.56 42 ARG B C 1
ATOM 2221 O O . ARG B 1 42 ? 11.031 22.875 4.105 1 94.56 42 ARG B O 1
ATOM 2228 N N . ARG B 1 43 ? 10.117 24.656 3.014 1 96.94 43 ARG B N 1
ATOM 2229 C CA . ARG B 1 43 ? 9.039 23.891 2.393 1 96.94 43 ARG B CA 1
ATOM 2230 C C . ARG B 1 43 ? 8.258 23.094 3.438 1 96.94 43 ARG B C 1
ATOM 2232 O O . ARG B 1 43 ? 7.871 21.953 3.199 1 96.94 43 ARG B O 1
ATOM 2239 N N . ASN B 1 44 ? 8.172 23.656 4.609 1 98 44 ASN B N 1
ATOM 2240 C CA . ASN B 1 44 ? 7.398 23.125 5.727 1 98 44 ASN B CA 1
ATOM 2241 C C . ASN B 1 44 ? 7.879 21.734 6.121 1 98 44 ASN B C 1
ATOM 2243 O O . ASN B 1 44 ? 7.066 20.844 6.383 1 98 44 ASN B O 1
ATOM 2247 N N . ALA B 1 45 ? 9.273 21.516 6.117 1 97 45 ALA B N 1
ATOM 2248 C CA . ALA B 1 45 ? 9.852 20.266 6.613 1 97 45 ALA B CA 1
ATOM 2249 C C . ALA B 1 45 ? 9.453 20.016 8.062 1 97 45 ALA B C 1
ATOM 2251 O O . ALA B 1 45 ? 9.359 20.953 8.859 1 97 45 ALA B O 1
ATOM 2252 N N . LEU B 1 46 ? 9.289 18.766 8.406 1 97.19 46 LEU B N 1
ATOM 2253 C CA . LEU B 1 46 ? 8.781 18.375 9.719 1 97.19 46 LEU B CA 1
ATOM 2254 C C . LEU B 1 46 ? 9.906 18.375 10.758 1 97.19 46 LEU B C 1
ATOM 2256 O O . LEU B 1 46 ? 10.328 17.312 11.211 1 97.19 46 LEU B O 1
ATOM 2260 N N . SER B 1 47 ? 10.289 19.531 11.203 1 94.94 47 SER B N 1
ATOM 2261 C CA . SER B 1 47 ? 11.227 19.688 12.312 1 94.94 47 SER B CA 1
ATOM 2262 C C . SER B 1 47 ? 10.547 19.438 13.656 1 94.94 47 SER B C 1
ATOM 2264 O O . SER B 1 47 ? 9.32 19.469 13.75 1 94.94 47 SER B O 1
ATOM 2266 N N . LEU B 1 48 ? 11.359 19.188 14.633 1 94.81 48 LEU B N 1
ATOM 2267 C CA . LEU B 1 48 ? 10.805 19 15.969 1 94.81 48 LEU B CA 1
ATOM 2268 C C . LEU B 1 48 ? 10.031 20.234 16.422 1 94.81 48 LEU B C 1
ATOM 2270 O O . LEU B 1 48 ? 8.953 20.125 17.016 1 94.81 48 LEU B O 1
ATOM 2274 N N . ALA B 1 49 ? 10.531 21.391 16.141 1 95.44 49 ALA B N 1
ATOM 2275 C CA . ALA B 1 49 ? 9.867 22.641 16.484 1 95.44 49 ALA B CA 1
ATOM 2276 C C . ALA B 1 49 ? 8.516 22.766 15.805 1 95.44 49 ALA B C 1
ATOM 2278 O O . ALA B 1 49 ? 7.52 23.125 16.438 1 95.44 49 ALA B O 1
ATOM 2279 N N . LEU B 1 50 ? 8.477 22.484 14.523 1 97.31 50 LEU B N 1
ATOM 2280 C CA . LEU B 1 50 ? 7.215 22.547 13.789 1 97.31 50 LEU B CA 1
ATOM 2281 C C . LEU B 1 50 ? 6.207 21.562 14.367 1 97.31 50 LEU B C 1
ATOM 2283 O O . LEU B 1 50 ? 5.039 21.906 14.578 1 97.31 50 LEU B O 1
ATOM 2287 N N . LEU B 1 51 ? 6.648 20.359 14.633 1 97.88 51 LEU B N 1
ATOM 2288 C CA . LEU B 1 51 ? 5.77 19.312 15.156 1 97.88 51 LEU B CA 1
ATOM 2289 C C . LEU B 1 51 ? 5.234 19.703 16.531 1 97.88 51 LEU B C 1
ATOM 2291 O O . LEU B 1 51 ? 4.055 19.484 16.828 1 97.88 51 LEU B O 1
ATOM 2295 N N . ASP B 1 52 ? 6.074 20.234 17.359 1 97.56 52 ASP B N 1
ATOM 2296 C CA . ASP B 1 52 ? 5.648 20.688 18.672 1 97.56 52 ASP B CA 1
ATOM 2297 C C . ASP B 1 52 ? 4.594 21.781 18.562 1 97.56 52 ASP B C 1
ATOM 2299 O O . ASP B 1 52 ? 3.59 21.766 19.281 1 97.56 52 ASP B O 1
ATOM 2303 N N . GLU B 1 53 ? 4.84 22.688 17.703 1 98.38 53 GLU B N 1
ATOM 2304 C CA . GLU B 1 53 ? 3.896 23.797 17.516 1 98.38 53 GLU B CA 1
ATOM 2305 C C . GLU B 1 53 ? 2.582 23.297 16.922 1 98.38 53 GLU B C 1
ATOM 2307 O O . GLU B 1 53 ? 1.51 23.797 17.266 1 98.38 53 GLU B O 1
ATOM 2312 N N . LEU B 1 54 ? 2.684 22.359 16 1 98.56 54 LEU B N 1
ATOM 2313 C CA . LEU B 1 54 ? 1.48 21.781 15.43 1 98.56 54 LEU B CA 1
ATOM 2314 C C . LEU B 1 54 ? 0.652 21.078 16.5 1 98.56 54 LEU B C 1
ATOM 2316 O O . LEU B 1 54 ? -0.571 21.234 16.547 1 98.56 54 LEU B O 1
ATOM 2320 N N . ARG B 1 55 ? 1.278 20.328 17.375 1 98.38 55 ARG B N 1
ATOM 2321 C CA . ARG B 1 55 ? 0.584 19.656 18.469 1 98.38 55 ARG B CA 1
ATOM 2322 C C . ARG B 1 55 ? -0.112 20.656 19.375 1 98.38 55 ARG B C 1
ATOM 2324 O O . ARG B 1 55 ? -1.251 20.453 19.797 1 98.38 55 ARG B O 1
ATOM 2331 N N . ALA B 1 56 ? 0.603 21.719 19.688 1 98.44 56 ALA B N 1
ATOM 2332 C CA . ALA B 1 56 ? 0.021 22.766 20.516 1 98.44 56 ALA B CA 1
ATOM 2333 C C . ALA B 1 56 ? -1.205 23.375 19.844 1 98.44 56 ALA B C 1
ATOM 2335 O O . ALA B 1 56 ? -2.203 23.672 20.5 1 98.44 56 ALA B O 1
ATOM 2336 N N . ALA B 1 57 ? -1.103 23.578 18.547 1 98.69 57 ALA B N 1
ATOM 2337 C CA . ALA B 1 57 ? -2.223 24.141 17.797 1 98.69 57 ALA B CA 1
ATOM 2338 C C . ALA B 1 57 ? -3.422 23.203 17.812 1 98.69 57 ALA B C 1
ATOM 2340 O O . ALA B 1 57 ? -4.566 23.641 17.938 1 98.69 57 ALA B O 1
ATOM 2341 N N . LEU B 1 58 ? -3.186 21.953 17.656 1 98.75 58 LEU B N 1
ATOM 2342 C CA . LEU B 1 58 ? -4.254 20.953 17.703 1 98.75 58 LEU B CA 1
ATOM 2343 C C . LEU B 1 58 ? -4.918 20.938 19.078 1 98.75 58 LEU B C 1
ATOM 2345 O O . LEU B 1 58 ? -6.141 20.828 19.172 1 98.75 58 LEU B O 1
ATOM 2349 N N . ASP B 1 59 ? -4.094 21 20.078 1 98.44 59 ASP B N 1
ATOM 2350 C CA . ASP B 1 59 ? -4.625 21.047 21.438 1 98.44 59 ASP B CA 1
ATOM 2351 C C . ASP B 1 59 ? -5.512 22.281 21.625 1 98.44 59 ASP B C 1
ATOM 2353 O O . ASP B 1 59 ? -6.59 22.188 22.219 1 98.44 59 ASP B O 1
ATOM 2357 N N . ARG B 1 60 ? -5.07 23.422 21.141 1 98.31 60 ARG B N 1
ATOM 2358 C CA . ARG B 1 60 ? -5.863 24.641 21.203 1 98.31 60 ARG B CA 1
ATOM 2359 C C . ARG B 1 60 ? -7.195 24.469 20.484 1 98.31 60 ARG B C 1
ATOM 2361 O O . ARG B 1 60 ? -8.242 24.859 21 1 98.31 60 ARG B O 1
ATOM 2368 N N . ALA B 1 61 ? -7.129 23.922 19.328 1 98.38 61 ALA B N 1
ATOM 2369 C CA . ALA B 1 61 ? -8.336 23.719 18.516 1 98.38 61 ALA B CA 1
ATOM 2370 C C . ALA B 1 61 ? -9.336 22.828 19.234 1 98.38 61 ALA B C 1
ATOM 2372 O O . ALA B 1 61 ? -10.547 23 19.094 1 98.38 61 ALA B O 1
ATOM 2373 N N . ALA B 1 62 ? -8.844 21.844 19.984 1 97.81 62 ALA B N 1
ATOM 2374 C CA . ALA B 1 62 ? -9.703 20.922 20.719 1 97.81 62 ALA B CA 1
ATOM 2375 C C . ALA B 1 62 ? -10.57 21.672 21.734 1 97.81 62 ALA B C 1
ATOM 2377 O O . ALA B 1 62 ? -11.68 21.234 22.047 1 97.81 62 ALA B O 1
ATOM 2378 N N . HIS B 1 63 ? -10.094 22.828 22.172 1 96.56 63 HIS B N 1
ATOM 2379 C CA . HIS B 1 63 ? -10.758 23.516 23.266 1 96.56 63 HIS B CA 1
ATOM 2380 C C . HIS B 1 63 ? -11.461 24.781 22.781 1 96.56 63 HIS B C 1
ATOM 2382 O O . HIS B 1 63 ? -12.336 25.312 23.469 1 96.56 63 HIS B O 1
ATOM 2388 N N . ASP B 1 64 ? -11.078 25.281 21.641 1 96.31 64 ASP B N 1
ATOM 2389 C CA . ASP B 1 64 ? -11.719 26.469 21.078 1 96.31 64 ASP B CA 1
ATOM 2390 C C . ASP B 1 64 ? -13.125 26.141 20.578 1 96.31 64 ASP B C 1
ATOM 2392 O O . ASP B 1 64 ? -13.445 24.984 20.312 1 96.31 64 ASP B O 1
ATOM 2396 N N . ASP B 1 65 ? -13.922 27.156 20.594 1 94.5 65 ASP B N 1
ATOM 2397 C CA . ASP B 1 65 ? -15.289 27.016 20.094 1 94.5 65 ASP B CA 1
ATOM 2398 C C . ASP B 1 65 ? -15.328 27.094 18.578 1 94.5 65 ASP B C 1
ATOM 2400 O O . ASP B 1 65 ? -15.781 28.094 18.016 1 94.5 65 ASP B O 1
ATOM 2404 N N . VAL B 1 66 ? -14.883 26.109 17.922 1 96.25 66 VAL B N 1
ATOM 2405 C CA . VAL B 1 66 ? -14.867 25.969 16.469 1 96.25 66 VAL B CA 1
ATOM 2406 C C . VAL B 1 66 ? -15.5 24.641 16.062 1 96.25 66 VAL B C 1
ATOM 2408 O O . VAL B 1 66 ? -15.492 23.688 16.844 1 96.25 66 VAL B O 1
ATOM 2411 N N . ARG B 1 67 ? -16.047 24.578 14.891 1 96.19 67 ARG B N 1
ATOM 2412 C CA . ARG B 1 67 ? -16.766 23.406 14.406 1 96.19 67 ARG B CA 1
ATOM 2413 C C . ARG B 1 67 ? -15.828 22.391 13.758 1 96.19 67 ARG B C 1
ATOM 2415 O O . ARG B 1 67 ? -16.078 21.188 13.781 1 96.19 67 ARG B O 1
ATOM 2422 N N . ALA B 1 68 ? -14.75 22.891 13.172 1 98.25 68 ALA B N 1
ATOM 2423 C CA . ALA B 1 68 ? -13.812 22.094 12.398 1 98.25 68 ALA B CA 1
ATOM 2424 C C . ALA B 1 68 ? -12.438 22.75 12.352 1 98.25 68 ALA B C 1
ATOM 2426 O O . ALA B 1 68 ? -12.258 23.875 12.82 1 98.25 68 ALA B O 1
ATOM 2427 N N . VAL B 1 69 ? -11.484 22.016 11.883 1 98.81 69 VAL B N 1
ATOM 2428 C CA . VAL B 1 69 ? -10.125 22.5 11.672 1 98.81 69 VAL B CA 1
ATOM 2429 C C . VAL B 1 69 ? -9.742 22.344 10.203 1 98.81 69 VAL B C 1
ATOM 2431 O O . VAL B 1 69 ? -10.047 21.328 9.57 1 98.81 69 VAL B O 1
ATOM 2434 N N . VAL B 1 70 ? -9.18 23.359 9.633 1 98.88 70 VAL B N 1
ATOM 2435 C CA . VAL B 1 70 ? -8.531 23.25 8.336 1 98.88 70 VAL B CA 1
ATOM 2436 C C . VAL B 1 70 ? -7.016 23.234 8.516 1 98.88 70 VAL B C 1
ATOM 2438 O O . VAL B 1 70 ? -6.445 24.125 9.156 1 98.88 70 VAL B O 1
ATOM 2441 N N . LEU B 1 71 ? -6.379 22.172 8.07 1 98.94 71 LEU B N 1
ATOM 2442 C CA . LEU B 1 71 ? -4.922 22.109 8.016 1 98.94 71 LEU B CA 1
ATOM 2443 C C . LEU B 1 71 ? -4.406 22.578 6.656 1 98.94 71 LEU B C 1
ATOM 2445 O O . LEU B 1 71 ? -4.699 21.953 5.633 1 98.94 71 LEU B O 1
ATOM 2449 N N . ALA B 1 72 ? -3.713 23.672 6.641 1 98.75 72 ALA B N 1
ATOM 2450 C CA . ALA B 1 72 ? -3.186 24.297 5.426 1 98.75 72 ALA B CA 1
ATOM 2451 C C . ALA B 1 72 ? -1.684 24.531 5.543 1 98.75 72 ALA B C 1
ATOM 2453 O O . ALA B 1 72 ? -1.055 24.125 6.52 1 98.75 72 ALA B O 1
ATOM 2454 N N . ALA B 1 73 ? -1.078 25.047 4.473 1 98.81 73 ALA B N 1
ATOM 2455 C CA . ALA B 1 73 ? 0.348 25.359 4.473 1 98.81 73 ALA B CA 1
ATOM 2456 C C . ALA B 1 73 ? 0.631 26.625 3.67 1 98.81 73 ALA B C 1
ATOM 2458 O O . ALA B 1 73 ? -0.133 26.984 2.77 1 98.81 73 ALA B O 1
ATOM 2459 N N . SER B 1 74 ? 1.705 27.312 4.074 1 98.06 74 SER B N 1
ATOM 2460 C CA . SER B 1 74 ? 2.176 28.469 3.32 1 98.06 74 SER B CA 1
ATOM 2461 C C . SER B 1 74 ? 3.264 28.078 2.326 1 98.06 74 SER B C 1
ATOM 2463 O O . SER B 1 74 ? 3.871 27.016 2.451 1 98.06 74 SER B O 1
ATOM 2465 N N . GLY B 1 75 ? 3.463 28.922 1.327 1 97.44 75 GLY B N 1
ATOM 2466 C CA . GLY B 1 75 ? 4.547 28.703 0.383 1 97.44 75 GLY B CA 1
ATOM 2467 C C . GLY B 1 75 ? 4.16 27.797 -0.765 1 97.44 75 GLY B C 1
ATOM 2468 O O . GLY B 1 75 ? 2.973 27.578 -1.027 1 97.44 75 GLY B O 1
ATOM 2469 N N . SER B 1 76 ? 5.113 27.297 -1.497 1 96.75 76 SER B N 1
ATOM 2470 C CA . SER B 1 76 ? 4.887 26.578 -2.748 1 96.75 76 SER B CA 1
ATOM 2471 C C . SER B 1 76 ? 4.59 25.109 -2.496 1 96.75 76 SER B C 1
ATOM 2473 O O . SER B 1 76 ? 3.977 24.438 -3.332 1 96.75 76 SER B O 1
ATOM 2475 N N . ALA B 1 77 ? 5.078 24.594 -1.362 1 97.94 77 ALA B N 1
ATOM 2476 C CA . ALA B 1 77 ? 4.863 23.203 -1.016 1 97.94 77 ALA B CA 1
ATOM 2477 C C . ALA B 1 77 ? 3.957 23.062 0.205 1 97.94 77 ALA B C 1
ATOM 2479 O O . ALA B 1 77 ? 3.924 23.953 1.061 1 97.94 77 ALA B O 1
ATOM 2480 N N . PHE B 1 78 ? 3.172 22.062 0.255 1 98.62 78 PHE B N 1
ATOM 2481 C CA . PHE B 1 78 ? 2.445 21.734 1.479 1 98.62 78 PHE B CA 1
ATOM 2482 C C . PHE B 1 78 ? 3.398 21.25 2.564 1 98.62 78 PHE B C 1
ATOM 2484 O O . PHE B 1 78 ? 3.432 21.812 3.664 1 98.62 78 PHE B O 1
ATOM 2491 N N . CYS B 1 79 ? 4.23 20.203 2.229 1 98.31 79 CYS B N 1
ATOM 2492 C CA . CYS B 1 79 ? 5.18 19.641 3.184 1 98.31 79 CYS B CA 1
ATOM 2493 C C . CYS B 1 79 ? 6.215 18.766 2.477 1 98.31 79 CYS B C 1
ATOM 2495 O O . CYS B 1 79 ? 5.859 17.922 1.649 1 98.31 79 CYS B O 1
ATOM 2497 N N . SER B 1 80 ? 7.457 18.922 2.846 1 96.25 80 SER B N 1
ATOM 2498 C CA . SER B 1 80 ? 8.531 18.219 2.156 1 96.25 80 SER B CA 1
ATOM 2499 C C . SER B 1 80 ? 8.977 16.984 2.936 1 96.25 80 SER B C 1
ATOM 2501 O O . SER B 1 80 ? 9.945 16.328 2.561 1 96.25 80 SER B O 1
ATOM 2503 N N . GLY B 1 81 ? 8.297 16.703 3.979 1 95 81 GLY B N 1
ATOM 2504 C CA . GLY B 1 81 ? 8.656 15.531 4.762 1 95 81 GLY B CA 1
ATOM 2505 C C . GLY B 1 81 ? 9.617 15.836 5.898 1 95 81 GLY B C 1
ATOM 2506 O O . GLY B 1 81 ? 9.586 16.938 6.457 1 95 81 GLY B O 1
ATOM 2507 N N . ALA B 1 82 ? 10.367 14.852 6.363 1 91.19 82 ALA B N 1
ATOM 2508 C CA . ALA B 1 82 ? 11.25 14.953 7.523 1 91.19 82 ALA B CA 1
ATOM 2509 C C . ALA B 1 82 ? 12.328 16.016 7.301 1 91.19 82 ALA B C 1
ATOM 2511 O O . ALA B 1 82 ? 12.828 16.172 6.184 1 91.19 82 ALA B O 1
ATOM 2512 N N . ASP B 1 83 ? 12.641 16.703 8.328 1 91 83 ASP B N 1
ATOM 2513 C CA . ASP B 1 83 ? 13.812 17.562 8.305 1 91 83 ASP B CA 1
ATOM 2514 C C . ASP B 1 83 ? 15.102 16.75 8.359 1 91 83 ASP B C 1
ATOM 2516 O O . ASP B 1 83 ? 15.531 16.312 9.43 1 91 83 ASP B O 1
ATOM 2520 N N . LEU B 1 84 ? 15.688 16.578 7.246 1 87.81 84 LEU B N 1
ATOM 2521 C CA . LEU B 1 84 ? 16.828 15.68 7.121 1 87.81 84 LEU B CA 1
ATOM 2522 C C . LEU B 1 84 ? 18.047 16.25 7.832 1 87.81 84 LEU B C 1
ATOM 2524 O O . LEU B 1 84 ? 18.953 15.5 8.227 1 87.81 84 LEU B O 1
ATOM 2528 N N . THR B 1 85 ? 18.109 17.562 7.977 1 85.94 85 THR B N 1
ATOM 2529 C CA . THR B 1 85 ? 19.203 18.172 8.719 1 85.94 85 THR B CA 1
ATOM 2530 C C . THR B 1 85 ? 19.156 17.766 10.188 1 85.94 85 THR B C 1
ATOM 2532 O O . THR B 1 85 ? 20.188 17.422 10.781 1 85.94 85 THR B O 1
ATOM 2535 N N . GLU B 1 86 ? 17.984 17.828 10.727 1 86.81 86 GLU B N 1
ATOM 2536 C CA . GLU B 1 86 ? 17.797 17.391 12.102 1 86.81 86 GLU B CA 1
ATOM 2537 C C . GLU B 1 86 ? 18.062 15.898 12.242 1 86.81 86 GLU B C 1
ATOM 2539 O O . GLU B 1 86 ? 18.625 15.453 13.25 1 86.81 86 GLU B O 1
ATOM 2544 N N . ALA B 1 87 ? 17.688 15.156 11.273 1 84.56 87 ALA B N 1
ATOM 2545 C CA . ALA B 1 87 ? 17.875 13.711 11.305 1 84.56 87 ALA B CA 1
ATOM 2546 C C . ALA B 1 87 ? 19.359 13.352 11.383 1 84.56 87 ALA B C 1
ATOM 2548 O O . ALA B 1 87 ? 19.75 12.453 12.125 1 84.56 87 ALA B O 1
ATOM 2549 N N . LEU B 1 88 ? 20.125 14.047 10.68 1 84.25 88 LEU B N 1
ATOM 2550 C CA . LEU B 1 88 ? 21.562 13.773 10.641 1 84.25 88 LEU B CA 1
ATOM 2551 C C . LEU B 1 88 ? 22.234 14.211 11.93 1 84.25 88 LEU B C 1
ATOM 2553 O O . LEU B 1 88 ? 23.188 13.57 12.391 1 84.25 88 LEU B O 1
ATOM 2557 N N . ALA B 1 89 ? 21.719 15.234 12.539 1 81 89 ALA B N 1
ATOM 2558 C CA . ALA B 1 89 ? 22.359 15.836 13.711 1 81 89 ALA B CA 1
ATOM 2559 C C . ALA B 1 89 ? 21.984 15.086 14.984 1 81 89 ALA B C 1
ATOM 2561 O O . ALA B 1 89 ? 22.859 14.773 15.805 1 81 89 ALA B O 1
ATOM 2562 N N . ASP B 1 90 ? 20.734 14.836 15.211 1 77.75 90 ASP B N 1
ATOM 2563 C CA . ASP B 1 90 ? 20.25 14.398 16.516 1 77.75 90 ASP B CA 1
ATOM 2564 C C . ASP B 1 90 ? 19.672 12.984 16.438 1 77.75 90 ASP B C 1
ATOM 2566 O O . ASP B 1 90 ? 19.312 12.398 17.469 1 77.75 90 ASP B O 1
ATOM 2570 N N . GLY B 1 91 ? 19.672 12.484 15.312 1 75.12 91 GLY B N 1
ATOM 2571 C CA . GLY B 1 91 ? 18.953 11.242 15.141 1 75.12 91 GLY B CA 1
ATOM 2572 C C . GLY B 1 91 ? 17.453 11.445 14.992 1 75.12 91 GLY B C 1
ATOM 2573 O O . GLY B 1 91 ? 16.969 12.578 14.969 1 75.12 91 GLY B O 1
ATOM 2574 N N . MET B 1 92 ? 16.703 10.359 14.742 1 78 92 MET B N 1
ATOM 2575 C CA . MET B 1 92 ? 15.297 10.523 14.391 1 78 92 MET B CA 1
ATOM 2576 C C . MET B 1 92 ? 14.398 9.922 15.469 1 78 92 MET B C 1
ATOM 2578 O O . MET B 1 92 ? 13.172 10.047 15.398 1 78 92 MET B O 1
ATOM 2582 N N . SER B 1 93 ? 14.914 9.57 16.547 1 84.69 93 SER B N 1
ATOM 2583 C CA . SER B 1 93 ? 14.07 8.906 17.531 1 84.69 93 SER B CA 1
ATOM 2584 C C . SER B 1 93 ? 13.023 9.859 18.094 1 84.69 93 SER B C 1
ATOM 2586 O O . SER B 1 93 ? 11.828 9.547 18.094 1 84.69 93 SER B O 1
ATOM 2588 N N . VAL B 1 94 ? 13.445 11.031 18.484 1 89.19 94 VAL B N 1
ATOM 2589 C CA . VAL B 1 94 ? 12.539 12 19.109 1 89.19 94 VAL B CA 1
ATOM 2590 C C . VAL B 1 94 ? 11.562 12.516 18.062 1 89.19 94 VAL B C 1
ATOM 2592 O O . VAL B 1 94 ? 10.352 12.586 18.312 1 89.19 94 VAL B O 1
ATOM 2595 N N . SER B 1 95 ? 12.039 12.82 16.891 1 91.44 95 SER B N 1
ATOM 2596 C CA . SER B 1 95 ? 11.18 13.367 15.852 1 91.44 95 SER B CA 1
ATOM 2597 C C . SER B 1 95 ? 10.188 12.328 15.344 1 91.44 95 SER B C 1
ATOM 2599 O O . SER B 1 95 ? 9.039 12.656 15.031 1 91.44 95 SER B O 1
ATOM 2601 N N . ALA B 1 96 ? 10.648 11.078 15.258 1 94.12 96 ALA B N 1
ATOM 2602 C CA . ALA B 1 96 ? 9.742 10 14.852 1 94.12 96 ALA B CA 1
ATOM 2603 C C . ALA B 1 96 ? 8.602 9.844 15.844 1 94.12 96 ALA B C 1
ATOM 2605 O O . ALA B 1 96 ? 7.438 9.703 15.445 1 94.12 96 ALA B O 1
ATOM 2606 N N . ARG B 1 97 ? 8.906 9.883 17.109 1 95.62 97 ARG B N 1
ATOM 2607 C CA . ARG B 1 97 ? 7.902 9.789 18.156 1 95.62 97 ARG B CA 1
ATOM 2608 C C . ARG B 1 97 ? 6.957 10.984 18.125 1 95.62 97 ARG B C 1
ATOM 2610 O O . ARG B 1 97 ? 5.738 10.828 18.25 1 95.62 97 ARG B O 1
ATOM 2617 N N . ARG B 1 98 ? 7.5 12.125 17.953 1 96.62 98 ARG B N 1
ATOM 2618 C CA . ARG B 1 98 ? 6.684 13.336 17.906 1 96.62 98 ARG B CA 1
ATOM 2619 C C . ARG B 1 98 ? 5.738 13.32 16.719 1 96.62 98 ARG B C 1
ATOM 2621 O O . ARG B 1 98 ? 4.582 13.727 16.828 1 96.62 98 ARG B O 1
ATOM 2628 N N . LEU B 1 99 ? 6.234 12.906 15.578 1 97.56 99 LEU B N 1
ATOM 2629 C CA . LEU B 1 99 ? 5.367 12.766 14.406 1 97.56 99 LEU B CA 1
ATOM 2630 C C . LEU B 1 99 ? 4.223 11.805 14.695 1 97.56 99 LEU B C 1
ATOM 2632 O O . LEU B 1 99 ? 3.068 12.086 14.359 1 97.56 99 LEU B O 1
ATOM 2636 N N . ALA B 1 100 ? 4.543 10.648 15.32 1 98.25 100 ALA B N 1
ATOM 2637 C CA . ALA B 1 100 ? 3.508 9.688 15.688 1 98.25 100 ALA B CA 1
ATOM 2638 C C . ALA B 1 100 ? 2.451 10.336 16.578 1 98.25 100 ALA B C 1
ATOM 2640 O O . ALA B 1 100 ? 1.252 10.117 16.391 1 98.25 100 ALA B O 1
ATOM 2641 N N . GLU B 1 101 ? 2.896 11.094 17.516 1 98.38 101 GLU B N 1
ATOM 2642 C CA . GLU B 1 101 ? 1.983 11.766 18.422 1 98.38 101 GLU B CA 1
ATOM 2643 C C . GLU B 1 101 ? 1.085 12.75 17.688 1 98.38 101 GLU B C 1
ATOM 2645 O O . GLU B 1 101 ? -0.115 12.836 17.953 1 98.38 101 GLU B O 1
ATOM 2650 N N . VAL B 1 102 ? 1.634 13.469 16.766 1 98.69 102 VAL B N 1
ATOM 2651 C CA . VAL B 1 102 ? 0.863 14.43 15.977 1 98.69 102 VAL B CA 1
ATOM 2652 C C . VAL B 1 102 ? -0.188 13.695 15.148 1 98.69 102 VAL B C 1
ATOM 2654 O O . VAL B 1 102 ? -1.349 14.109 15.094 1 98.69 102 VAL B O 1
ATOM 2657 N N . LEU B 1 103 ? 0.206 12.641 14.477 1 98.81 103 LEU B N 1
ATOM 2658 C CA . LEU B 1 103 ? -0.733 11.859 13.672 1 98.81 103 LEU B CA 1
ATOM 2659 C C . LEU B 1 103 ? -1.875 11.336 14.539 1 98.81 103 LEU B C 1
ATOM 2661 O O . LEU B 1 103 ? -3.041 11.406 14.141 1 98.81 103 LEU B O 1
ATOM 2665 N N . ARG B 1 104 ? -1.533 10.812 15.695 1 98.81 104 ARG B N 1
ATOM 2666 C CA . ARG B 1 104 ? -2.557 10.297 16.594 1 98.81 104 ARG B CA 1
ATOM 2667 C C . ARG B 1 104 ? -3.49 11.414 17.062 1 98.81 104 ARG B C 1
ATOM 2669 O O . ARG B 1 104 ? -4.703 11.219 17.156 1 98.81 104 ARG B O 1
ATOM 2676 N N . ASP B 1 105 ? -2.879 12.57 17.391 1 98.75 105 ASP B N 1
ATOM 2677 C CA . ASP B 1 105 ? -3.678 13.719 17.797 1 98.75 105 ASP B CA 1
ATOM 2678 C C . ASP B 1 105 ? -4.664 14.117 16.703 1 98.75 105 ASP B C 1
ATOM 2680 O O . ASP B 1 105 ? -5.82 14.445 17 1 98.75 105 ASP B O 1
ATOM 2684 N N . LEU B 1 106 ? -4.242 14.148 15.484 1 98.88 106 LEU B N 1
ATOM 2685 C CA . LEU B 1 106 ? -5.117 14.461 14.359 1 98.88 106 LEU B CA 1
ATOM 2686 C C . LEU B 1 106 ? -6.277 13.477 14.281 1 98.88 106 LEU B C 1
ATOM 2688 O O . LEU B 1 106 ? -7.43 13.875 14.125 1 98.88 106 LEU B O 1
ATOM 2692 N N . LEU B 1 107 ? -5.992 12.172 14.422 1 98.81 107 LEU B N 1
ATOM 2693 C CA . LEU B 1 107 ? -6.984 11.109 14.312 1 98.81 107 LEU B CA 1
ATOM 2694 C C . LEU B 1 107 ? -7.98 11.172 15.461 1 98.81 107 LEU B C 1
ATOM 2696 O O . LEU B 1 107 ? -9.172 10.906 15.273 1 98.81 107 LEU B O 1
ATOM 2700 N N . ALA B 1 108 ? -7.48 11.602 16.594 1 98.62 108 ALA B N 1
ATOM 2701 C CA . ALA B 1 108 ? -8.281 11.508 17.812 1 98.62 108 ALA B CA 1
ATOM 2702 C C . ALA B 1 108 ? -8.953 12.844 18.141 1 98.62 108 ALA B C 1
ATOM 2704 O O . ALA B 1 108 ? -9.766 12.93 19.062 1 98.62 108 ALA B O 1
ATOM 2705 N N . LEU B 1 109 ? -8.594 13.906 17.422 1 98.75 109 LEU B N 1
ATOM 2706 C CA . LEU B 1 109 ? -9.148 15.234 17.688 1 98.75 109 LEU B CA 1
ATOM 2707 C C . LEU B 1 109 ? -10.672 15.195 17.672 1 98.75 109 LEU B C 1
ATOM 2709 O O . LEU B 1 109 ? -11.273 14.641 16.75 1 98.75 109 LEU B O 1
ATOM 2713 N N . PRO B 1 110 ? -11.352 15.734 18.672 1 98.06 110 PRO B N 1
ATOM 2714 C CA . PRO B 1 110 ? -12.812 15.68 18.688 1 98.06 110 PRO B CA 1
ATOM 2715 C C . PRO B 1 110 ? -13.453 16.656 17.719 1 98.06 110 PRO B C 1
ATOM 2717 O O . PRO B 1 110 ? -14.641 16.969 17.844 1 98.06 110 PRO B O 1
ATOM 2720 N N . LYS B 1 111 ? -12.727 17.25 16.828 1 98.12 111 LYS B N 1
ATOM 2721 C CA . LYS B 1 111 ? -13.172 18.109 15.734 1 98.12 111 LYS B CA 1
ATOM 2722 C C . LYS B 1 111 ? -12.727 17.547 14.383 1 98.12 111 LYS B C 1
ATOM 2724 O O . LYS B 1 111 ? -11.586 17.094 14.242 1 98.12 111 LYS B O 1
ATOM 2729 N N . PRO B 1 112 ? -13.672 17.531 13.398 1 98.75 112 PRO B N 1
ATOM 2730 C CA . PRO B 1 112 ? -13.227 17.125 12.07 1 98.75 112 PRO B CA 1
ATOM 2731 C C . PRO B 1 112 ? -12.078 17.984 11.539 1 98.75 112 PRO B C 1
ATOM 2733 O O . PRO B 1 112 ? -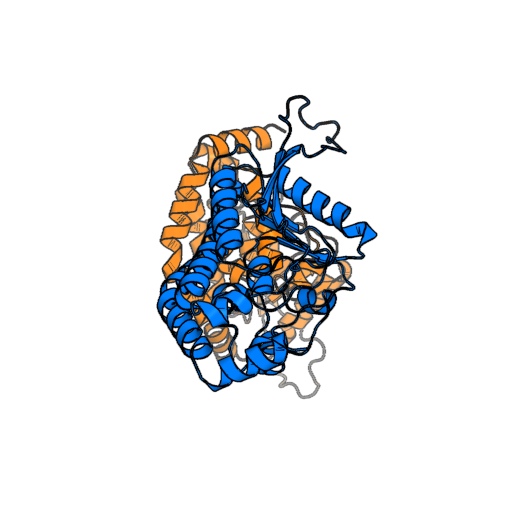12.055 19.188 11.773 1 98.75 112 PRO B O 1
ATOM 2736 N N . VAL B 1 113 ? -11.172 17.375 10.859 1 98.94 113 VAL B N 1
ATOM 2737 C CA . VAL B 1 113 ? -10.039 18.078 10.273 1 98.94 113 VAL B CA 1
ATOM 2738 C C . VAL B 1 113 ? -10.062 17.922 8.75 1 98.94 113 VAL B C 1
ATOM 2740 O O . VAL B 1 113 ? -10.141 16.812 8.234 1 98.94 113 VAL B O 1
ATOM 2743 N N . VAL B 1 114 ? -9.984 19.016 8.039 1 98.88 114 VAL B N 1
ATOM 2744 C CA . VAL B 1 114 ? -9.938 19.062 6.582 1 98.88 114 VAL B CA 1
ATOM 2745 C C . VAL B 1 114 ? -8.555 19.531 6.121 1 98.88 114 VAL B C 1
ATOM 2747 O O . VAL B 1 114 ? -8.117 20.625 6.461 1 98.88 114 VAL B O 1
ATOM 2750 N N . ALA B 1 115 ? -7.879 18.688 5.352 1 98.94 115 ALA B N 1
ATOM 2751 C CA . ALA B 1 115 ? -6.617 19.109 4.746 1 98.94 115 ALA B CA 1
ATOM 2752 C C . ALA B 1 115 ? -6.863 19.906 3.465 1 98.94 115 ALA B C 1
ATOM 2754 O O . ALA B 1 115 ? -7.59 19.453 2.576 1 98.94 115 ALA B O 1
ATOM 2755 N N . ARG B 1 116 ? -6.355 21.078 3.404 1 98.81 116 ARG B N 1
ATOM 2756 C CA . ARG B 1 116 ? -6.281 21.891 2.189 1 98.81 116 ARG B CA 1
ATOM 2757 C C . ARG B 1 116 ? -4.887 21.812 1.57 1 98.81 116 ARG B C 1
ATOM 2759 O O . ARG B 1 116 ? -3.967 22.5 2.016 1 98.81 116 ARG B O 1
ATOM 2766 N N . VAL B 1 117 ? -4.766 21.016 0.512 1 98.88 117 VAL B N 1
ATOM 2767 C CA . VAL B 1 117 ? -3.439 20.719 -0.021 1 98.88 117 VAL B CA 1
ATOM 2768 C C . VAL B 1 117 ? -3.248 21.438 -1.356 1 98.88 117 VAL B C 1
ATOM 2770 O O . VAL B 1 117 ? -3.732 20.969 -2.391 1 98.88 117 VAL B O 1
ATOM 2773 N N . HIS B 1 118 ? -2.449 22.469 -1.343 1 98.44 118 HIS B N 1
ATOM 2774 C CA . HIS B 1 118 ? -2.314 23.297 -2.531 1 98.44 118 HIS B CA 1
ATOM 2775 C C . HIS B 1 118 ? -1.043 22.953 -3.301 1 98.44 118 HIS B C 1
ATOM 2777 O O . HIS B 1 118 ? -0.897 23.344 -4.465 1 98.44 118 HIS B O 1
ATOM 2783 N N . GLY B 1 119 ? -0.099 22.344 -2.629 1 98.25 119 GLY B N 1
ATOM 2784 C CA . GLY B 1 119 ? 1.197 22.078 -3.232 1 98.25 119 GLY B CA 1
ATOM 2785 C C . GLY B 1 119 ? 1.694 20.672 -2.977 1 98.25 119 GLY B C 1
ATOM 2786 O O . GLY B 1 119 ? 1.02 19.875 -2.316 1 98.25 119 GLY B O 1
ATOM 2787 N N . PRO B 1 120 ? 2.912 20.328 -3.541 1 98.44 120 PRO B N 1
ATOM 2788 C CA . PRO B 1 120 ? 3.436 18.969 -3.453 1 98.44 120 PRO B CA 1
ATOM 2789 C C . PRO B 1 120 ? 3.623 18.5 -2.012 1 98.44 120 PRO B C 1
ATOM 2791 O O . PRO B 1 120 ? 3.893 19.312 -1.124 1 98.44 120 PRO B O 1
ATOM 2794 N N . VAL B 1 121 ? 3.449 17.25 -1.799 1 98.69 121 VAL B N 1
ATOM 2795 C CA . VAL B 1 121 ? 3.611 16.594 -0.501 1 98.69 121 VAL B CA 1
ATOM 2796 C C . VAL B 1 121 ? 4.578 15.43 -0.628 1 98.69 121 VAL B C 1
ATOM 2798 O O . VAL B 1 121 ? 4.457 14.609 -1.546 1 98.69 121 VAL B O 1
ATOM 2801 N N . ARG B 1 122 ? 5.496 15.367 0.287 1 97.81 122 ARG B N 1
ATOM 2802 C CA . ARG B 1 122 ? 6.48 14.289 0.261 1 97.81 122 ARG B CA 1
ATOM 2803 C C . ARG B 1 122 ? 6.543 13.57 1.605 1 97.81 122 ARG B C 1
ATOM 2805 O O . ARG B 1 122 ? 6.445 14.211 2.658 1 97.81 122 ARG B O 1
ATOM 2812 N N . ALA B 1 123 ? 6.746 12.289 1.597 1 97 123 ALA B N 1
ATOM 2813 C CA . ALA B 1 123 ? 7.121 11.445 2.729 1 97 123 ALA B CA 1
ATOM 2814 C C . ALA B 1 123 ? 6.281 11.781 3.961 1 97 123 ALA B C 1
ATOM 2816 O O . ALA B 1 123 ? 5.051 11.766 3.902 1 97 123 ALA B O 1
ATOM 2817 N N . GLY B 1 124 ? 6.844 12.227 5.027 1 97.25 124 GLY B N 1
ATOM 2818 C CA . GLY B 1 124 ? 6.164 12.492 6.285 1 97.25 124 GLY B CA 1
ATOM 2819 C C . GLY B 1 124 ? 4.945 13.375 6.129 1 97.25 124 GLY B C 1
ATOM 2820 O O . GLY B 1 124 ? 3.975 13.25 6.883 1 97.25 124 GLY B O 1
ATOM 2821 N N . GLY B 1 125 ? 5.016 14.266 5.18 1 98.5 125 GLY B N 1
ATOM 2822 C CA . GLY B 1 125 ? 3.893 15.156 4.934 1 98.5 125 GLY B CA 1
ATOM 2823 C C . GLY B 1 125 ? 2.629 14.43 4.523 1 98.5 125 GLY B C 1
ATOM 2824 O O . GLY B 1 125 ? 1.52 14.883 4.812 1 98.5 125 GLY B O 1
ATOM 2825 N N . ILE B 1 126 ? 2.777 13.32 3.852 1 98.81 126 ILE B N 1
ATOM 2826 C CA . ILE B 1 126 ? 1.629 12.539 3.4 1 98.81 126 ILE B CA 1
ATOM 2827 C C . ILE B 1 126 ? 0.911 11.938 4.605 1 98.81 126 ILE B C 1
ATOM 2829 O O . ILE B 1 126 ? -0.311 11.766 4.586 1 98.81 126 ILE B O 1
ATOM 2833 N N . GLY B 1 127 ? 1.666 11.602 5.656 1 98.69 127 GLY B N 1
ATOM 2834 C CA . GLY B 1 127 ? 1.051 11.156 6.895 1 98.69 127 GLY B CA 1
ATOM 2835 C C . GLY B 1 127 ? 0.08 12.172 7.477 1 98.69 127 GLY B C 1
ATOM 2836 O O . GLY B 1 127 ? -0.991 11.797 7.965 1 98.69 127 GLY B O 1
ATOM 2837 N N . LEU B 1 128 ? 0.452 13.461 7.395 1 98.81 128 LEU B N 1
ATOM 2838 C CA . LEU B 1 128 ? -0.441 14.508 7.875 1 98.81 128 LEU B CA 1
ATOM 2839 C C . LEU B 1 128 ? -1.739 14.523 7.078 1 98.81 128 LEU B C 1
ATOM 2841 O O . LEU B 1 128 ? -2.828 14.578 7.652 1 98.81 128 LEU B O 1
ATOM 2845 N N . VAL B 1 129 ? -1.611 14.438 5.789 1 98.88 129 VAL B N 1
ATOM 2846 C CA . VAL B 1 129 ? -2.779 14.445 4.914 1 98.88 129 VAL B CA 1
ATOM 2847 C C . VAL B 1 129 ? -3.662 13.242 5.223 1 98.88 129 VAL B C 1
ATOM 2849 O O . VAL B 1 129 ? -4.879 13.375 5.379 1 98.88 129 VAL B O 1
ATOM 2852 N N . ALA B 1 130 ? -3.047 12.062 5.383 1 98.81 130 ALA B N 1
ATOM 2853 C CA . ALA B 1 130 ? -3.768 10.812 5.605 1 98.81 130 ALA B CA 1
ATOM 2854 C C . ALA B 1 130 ? -4.492 10.828 6.945 1 98.81 130 ALA B C 1
ATOM 2856 O O . ALA B 1 130 ? -5.547 10.211 7.098 1 98.81 130 ALA B O 1
ATOM 2857 N N . ALA B 1 131 ? -3.949 11.531 7.918 1 98.81 131 ALA B N 1
ATOM 2858 C CA . ALA B 1 131 ? -4.516 11.531 9.266 1 98.81 131 ALA B CA 1
ATOM 2859 C C . ALA B 1 131 ? -5.719 12.469 9.352 1 98.81 131 ALA B C 1
ATOM 2861 O O . ALA B 1 131 ? -6.477 12.43 10.32 1 98.81 131 ALA B O 1
ATOM 2862 N N . CYS B 1 132 ? -5.918 13.312 8.375 1 98.88 132 CYS B N 1
ATOM 2863 C CA . CYS B 1 132 ? -7.074 14.195 8.352 1 98.88 132 CYS B CA 1
ATOM 2864 C C . CYS B 1 132 ? -8.336 13.438 7.953 1 98.88 132 CYS B C 1
ATOM 2866 O O . CYS B 1 132 ? -8.25 12.367 7.348 1 98.88 132 CYS B O 1
ATOM 2868 N N . ASP B 1 133 ? -9.516 13.992 8.289 1 98.81 133 ASP B N 1
ATOM 2869 C CA . ASP B 1 133 ? -10.789 13.32 8.031 1 98.81 133 ASP B CA 1
ATOM 2870 C C . ASP B 1 133 ? -11.211 13.477 6.574 1 98.81 133 ASP B C 1
ATOM 2872 O O . ASP B 1 133 ? -11.797 12.562 5.988 1 98.81 133 ASP B O 1
ATOM 2876 N N . VAL B 1 134 ? -11.016 14.625 6.051 1 98.81 134 VAL B N 1
ATOM 2877 C CA . VAL B 1 134 ? -11.25 14.961 4.648 1 98.81 134 VAL B CA 1
ATOM 2878 C C . VAL B 1 134 ? -10 15.625 4.062 1 98.81 134 VAL B C 1
ATOM 2880 O O . VAL B 1 134 ? -9.336 16.422 4.734 1 98.81 134 VAL B O 1
ATOM 2883 N N . ALA B 1 135 ? -9.648 15.266 2.846 1 98.88 135 ALA B N 1
ATOM 2884 C CA . ALA B 1 135 ? -8.508 15.883 2.176 1 98.88 135 ALA B CA 1
ATOM 2885 C C . ALA B 1 135 ? -8.883 16.359 0.777 1 98.88 135 ALA B C 1
ATOM 2887 O O . ALA B 1 135 ? -9.312 15.562 -0.065 1 98.88 135 ALA B O 1
ATOM 2888 N N . VAL B 1 136 ? -8.789 17.641 0.57 1 98.88 136 VAL B N 1
ATOM 2889 C CA . VAL B 1 136 ? -9 18.25 -0.741 1 98.88 136 VAL B CA 1
ATOM 2890 C C . VAL B 1 136 ? -7.668 18.75 -1.293 1 98.88 136 VAL B C 1
ATOM 2892 O O . VAL B 1 136 ? -6.957 19.5 -0.627 1 98.88 136 VAL B O 1
ATOM 2895 N N . SER B 1 137 ? -7.32 18.281 -2.484 1 98.81 137 SER B N 1
ATOM 2896 C CA . SER B 1 137 ? -6.004 18.547 -3.053 1 98.81 137 SER B CA 1
ATOM 2897 C C . SER B 1 137 ? -6.117 19.234 -4.414 1 98.81 137 SER B C 1
ATOM 2899 O O . SER B 1 137 ? -7.023 18.922 -5.191 1 98.81 137 SER B O 1
ATOM 2901 N N . ALA B 1 138 ? -5.145 20.156 -4.648 1 98.19 138 ALA B N 1
ATOM 2902 C CA . ALA B 1 138 ? -4.988 20.609 -6.031 1 98.19 138 ALA B CA 1
ATOM 2903 C C . ALA B 1 138 ? -4.59 19.453 -6.945 1 98.19 138 ALA B C 1
ATOM 2905 O O . ALA B 1 138 ? -3.766 18.625 -6.574 1 98.19 138 ALA B O 1
ATOM 2906 N N . ASP B 1 139 ? -5.133 19.438 -8.164 1 94.81 139 ASP B N 1
ATOM 2907 C CA . ASP B 1 139 ? -5.051 18.234 -8.992 1 94.81 139 ASP B CA 1
ATOM 2908 C C . ASP B 1 139 ? -3.709 18.156 -9.719 1 94.81 139 ASP B C 1
ATOM 2910 O O . ASP B 1 139 ? -3.291 17.078 -10.148 1 94.81 139 ASP B O 1
ATOM 2914 N N . GLN B 1 140 ? -2.949 19.234 -9.828 1 92.31 140 GLN B N 1
ATOM 2915 C CA . GLN B 1 140 ? -1.728 19.234 -10.625 1 92.31 140 GLN B CA 1
ATOM 2916 C C . GLN B 1 140 ? -0.494 19.062 -9.742 1 92.31 140 GLN B C 1
ATOM 2918 O O . GLN B 1 140 ? 0.637 19.188 -10.219 1 92.31 140 GLN B O 1
ATOM 2923 N N . ILE B 1 141 ? -0.688 18.75 -8.523 1 96.56 141 ILE B N 1
ATOM 2924 C CA . ILE B 1 141 ? 0.463 18.562 -7.648 1 96.56 141 ILE B CA 1
ATOM 2925 C C . ILE B 1 141 ? 0.794 17.062 -7.555 1 96.56 141 ILE B C 1
ATOM 2927 O O . ILE B 1 141 ? 0.019 16.219 -8.016 1 96.56 141 ILE B O 1
ATOM 2931 N N . THR B 1 142 ? 2.01 16.812 -6.977 1 97.94 142 THR B N 1
ATOM 2932 C CA . THR B 1 142 ? 2.416 15.414 -6.883 1 97.94 142 THR B CA 1
ATOM 2933 C C . THR B 1 142 ? 2.693 15.031 -5.434 1 97.94 142 THR B C 1
ATOM 2935 O O . THR B 1 142 ? 3.025 15.883 -4.609 1 97.94 142 THR B O 1
ATOM 2938 N N . TYR B 1 143 ? 2.465 13.82 -5.164 1 98.62 143 TYR B N 1
ATOM 2939 C CA . TYR B 1 143 ? 2.826 13.117 -3.936 1 98.62 143 TYR B CA 1
ATOM 2940 C C . TYR B 1 143 ? 3.932 12.102 -4.195 1 98.62 143 TYR B C 1
ATOM 2942 O O . TYR B 1 143 ? 4.066 11.586 -5.309 1 98.62 143 TYR B O 1
ATOM 2950 N N . ALA B 1 144 ? 4.781 11.828 -3.188 1 98.56 144 ALA B N 1
ATOM 2951 C CA . ALA B 1 144 ? 5.75 10.742 -3.34 1 98.56 144 ALA B CA 1
ATOM 2952 C C . ALA B 1 144 ? 6.258 10.266 -1.982 1 98.56 144 ALA B C 1
ATOM 2954 O O . ALA B 1 144 ? 6.605 11.078 -1.122 1 98.56 144 ALA B O 1
ATOM 2955 N N . PHE B 1 145 ? 6.246 8.93 -1.781 1 98.19 145 PHE B N 1
ATOM 2956 C CA . PHE B 1 145 ? 6.91 8.289 -0.652 1 98.19 145 PHE B CA 1
ATOM 2957 C C . PHE B 1 145 ? 8.367 7.992 -0.979 1 98.19 145 PHE B C 1
ATOM 2959 O O . PHE B 1 145 ? 8.695 6.91 -1.467 1 98.19 145 PHE B O 1
ATOM 2966 N N . THR B 1 146 ? 9.273 8.867 -0.604 1 96.31 146 THR B N 1
ATOM 2967 C CA . THR B 1 146 ? 10.641 8.805 -1.117 1 96.31 146 THR B CA 1
ATOM 2968 C C . THR B 1 146 ? 11.547 8.047 -0.152 1 96.31 146 THR B C 1
ATOM 2970 O O . THR B 1 146 ? 12.742 7.895 -0.405 1 96.31 146 THR B O 1
ATOM 2973 N N . GLU B 1 147 ? 11.055 7.484 0.894 1 96.88 147 GLU B N 1
ATOM 2974 C CA . GLU B 1 147 ? 11.828 6.922 1.993 1 96.88 147 GLU B CA 1
ATOM 2975 C C . GLU B 1 147 ? 12.688 5.75 1.52 1 96.88 147 GLU B C 1
ATOM 2977 O O . GLU B 1 147 ? 13.867 5.652 1.876 1 96.88 147 GLU B O 1
ATOM 2982 N N . ALA B 1 148 ? 12.133 4.895 0.697 1 96.38 148 ALA B N 1
ATOM 2983 C CA . ALA B 1 148 ? 12.867 3.707 0.271 1 96.38 148 ALA B CA 1
ATOM 2984 C C . ALA B 1 148 ? 14.125 4.09 -0.501 1 96.38 148 ALA B C 1
ATOM 2986 O O . ALA B 1 148 ? 15.125 3.365 -0.469 1 96.38 148 ALA B O 1
ATOM 2987 N N . ARG B 1 149 ? 14.125 5.234 -1.165 1 95 149 ARG B N 1
ATOM 2988 C CA . ARG B 1 149 ? 15.266 5.711 -1.945 1 95 149 ARG B CA 1
ATOM 2989 C C . ARG B 1 149 ? 16.391 6.176 -1.035 1 95 149 ARG B C 1
ATOM 2991 O O . ARG B 1 149 ? 17.547 6.234 -1.455 1 95 149 ARG B O 1
ATOM 2998 N N . LEU B 1 150 ? 16.062 6.453 0.188 1 95.12 150 LEU B N 1
ATOM 2999 C CA . LEU B 1 150 ? 17.031 6.949 1.162 1 95.12 150 LEU B CA 1
ATOM 3000 C C . LEU B 1 150 ? 17.391 5.867 2.178 1 95.12 150 LEU B C 1
ATOM 3002 O O . LEU B 1 150 ? 17.797 6.176 3.299 1 95.12 150 LEU B O 1
ATOM 3006 N N . ALA B 1 151 ? 17.094 4.605 1.811 1 96.38 151 ALA B N 1
ATOM 3007 C CA . ALA B 1 151 ? 17.359 3.463 2.68 1 96.38 151 ALA B CA 1
ATOM 3008 C C . ALA B 1 151 ? 16.484 3.51 3.93 1 96.38 151 ALA B C 1
ATOM 3010 O O . ALA B 1 151 ? 16.891 3.033 4.992 1 96.38 151 ALA B O 1
ATOM 3011 N N . LEU B 1 152 ? 15.422 4.156 3.811 1 96.81 152 LEU B N 1
ATOM 3012 C CA . LEU B 1 152 ? 14.43 4.266 4.879 1 96.81 152 LEU B CA 1
ATOM 3013 C C . LEU B 1 152 ? 13.125 3.578 4.484 1 96.81 152 LEU B C 1
ATOM 3015 O O . LEU B 1 152 ? 13.062 2.891 3.463 1 96.81 152 LEU B O 1
ATOM 3019 N N . ALA B 1 153 ? 12.133 3.586 5.348 1 97.88 153 ALA B N 1
ATOM 3020 C CA . ALA B 1 153 ? 10.758 3.15 5.098 1 97.88 153 ALA B CA 1
ATOM 3021 C C . ALA B 1 153 ? 9.758 4.141 5.684 1 97.88 153 ALA B C 1
ATOM 3023 O O . ALA B 1 153 ? 10.055 4.832 6.66 1 97.88 153 ALA B O 1
ATOM 3024 N N . PRO B 1 154 ? 8.602 4.242 5.016 1 97.44 154 PRO B N 1
ATOM 3025 C CA . PRO B 1 154 ? 7.562 5.102 5.594 1 97.44 154 PRO B CA 1
ATOM 3026 C C . PRO B 1 154 ? 6.883 4.469 6.809 1 97.44 154 PRO B C 1
ATOM 3028 O O . PRO B 1 154 ? 5.672 4.242 6.793 1 97.44 154 PRO B O 1
ATOM 3031 N N . ALA B 1 155 ? 7.586 4.32 7.867 1 96.62 155 ALA B N 1
ATOM 3032 C CA . ALA B 1 155 ? 7.18 3.486 9 1 96.62 155 ALA B CA 1
ATOM 3033 C C . ALA B 1 155 ? 6.105 4.184 9.828 1 96.62 155 ALA B C 1
ATOM 3035 O O . ALA B 1 155 ? 4.949 3.752 9.852 1 96.62 155 ALA B O 1
ATOM 3036 N N . VAL B 1 156 ? 6.355 5.328 10.312 1 97.19 156 VAL B N 1
ATOM 3037 C CA . VAL B 1 156 ? 5.449 6.012 11.227 1 97.19 156 VAL B CA 1
ATOM 3038 C C . VAL B 1 156 ? 4.176 6.414 10.484 1 97.19 156 VAL B C 1
ATOM 3040 O O . VAL B 1 156 ? 3.066 6.164 10.969 1 97.19 156 VAL B O 1
ATOM 3043 N N . ILE B 1 157 ? 4.336 6.922 9.289 1 98.12 157 ILE B N 1
ATOM 3044 C CA . ILE B 1 157 ? 3.176 7.473 8.594 1 98.12 157 ILE B CA 1
ATOM 3045 C C . ILE B 1 157 ? 2.314 6.34 8.047 1 98.12 157 ILE B C 1
ATOM 3047 O O . ILE B 1 157 ? 1.15 6.547 7.695 1 98.12 157 ILE B O 1
ATOM 3051 N N . SER B 1 158 ? 2.869 5.121 7.93 1 98.19 158 SER B N 1
ATOM 3052 C CA . SER B 1 158 ? 2.086 3.986 7.449 1 98.19 158 SER B CA 1
ATOM 3053 C C . SER B 1 158 ? 0.866 3.746 8.336 1 98.19 158 SER B C 1
ATOM 3055 O O . SER B 1 158 ? -0.158 3.244 7.867 1 98.19 158 SER B O 1
ATOM 3057 N N . LEU B 1 159 ? 0.871 4.129 9.609 1 97.81 159 LEU B N 1
ATOM 3058 C CA . LEU B 1 159 ? -0.213 3.938 10.57 1 97.81 159 LEU B CA 1
ATOM 3059 C C . LEU B 1 159 ? -1.44 4.75 10.172 1 97.81 159 LEU B C 1
ATOM 3061 O O . LEU B 1 159 ? -2.572 4.355 10.469 1 97.81 159 LEU B O 1
ATOM 3065 N N . ALA B 1 160 ? -1.208 5.844 9.492 1 98.44 160 ALA B N 1
ATOM 3066 C CA . ALA B 1 160 ? -2.316 6.672 9.023 1 98.44 160 ALA B CA 1
ATOM 3067 C C . ALA B 1 160 ? -2.617 6.41 7.551 1 98.44 160 ALA B C 1
ATOM 3069 O O . ALA B 1 160 ? -3.77 6.5 7.121 1 98.44 160 ALA B O 1
ATOM 3070 N N . VAL B 1 161 ? -1.604 6.074 6.746 1 98.62 161 VAL B N 1
ATOM 3071 C CA . VAL B 1 161 ? -1.717 6.016 5.293 1 98.62 161 VAL B CA 1
ATOM 3072 C C . VAL B 1 161 ? -2.373 4.703 4.879 1 98.62 161 VAL B C 1
ATOM 3074 O O . VAL B 1 161 ? -3.27 4.691 4.031 1 98.62 161 VAL B O 1
ATOM 3077 N N . LEU B 1 162 ? -1.943 3.58 5.449 1 97.69 162 LEU B N 1
ATOM 3078 C CA . LEU B 1 162 ? -2.322 2.266 4.945 1 97.69 162 LEU B CA 1
ATOM 3079 C C . LEU B 1 162 ? -3.812 2.014 5.152 1 97.69 162 LEU B C 1
ATOM 3081 O O . LEU B 1 162 ? -4.457 1.356 4.328 1 97.69 162 LEU B O 1
ATOM 3085 N N . PRO B 1 163 ? -4.461 2.586 6.223 1 96.81 163 PRO B N 1
ATOM 3086 C CA . PRO B 1 163 ? -5.91 2.412 6.352 1 96.81 163 PRO B CA 1
ATOM 3087 C C . PRO B 1 163 ? -6.691 3.17 5.281 1 96.81 163 PRO B C 1
ATOM 3089 O O . PRO B 1 163 ? -7.891 2.938 5.105 1 96.81 163 PRO B O 1
ATOM 3092 N N . ARG B 1 164 ? -6.047 4.094 4.602 1 97 164 ARG B N 1
ATOM 3093 C CA . ARG B 1 164 ? -6.742 4.926 3.623 1 97 164 ARG B CA 1
ATOM 3094 C C . ARG B 1 164 ? -6.516 4.414 2.205 1 97 164 ARG B C 1
ATOM 3096 O O . ARG B 1 164 ? -7.441 4.383 1.395 1 97 164 ARG B O 1
ATOM 3103 N N . MET B 1 165 ? -5.398 3.957 1.938 1 96.81 165 MET B N 1
ATOM 3104 C CA . MET B 1 165 ? -4.961 3.701 0.57 1 96.81 165 MET B CA 1
ATOM 3105 C C . MET B 1 165 ? -5.18 2.24 0.191 1 96.81 165 MET B C 1
ATOM 3107 O O . MET B 1 165 ? -4.98 1.345 1.014 1 96.81 165 MET B O 1
ATOM 3111 N N . THR B 1 166 ? -5.516 1.997 -1.114 1 96.5 166 THR B N 1
ATOM 3112 C CA . THR B 1 166 ? -5.613 0.62 -1.586 1 96.5 166 THR B CA 1
ATOM 3113 C C . THR B 1 166 ? -4.266 -0.09 -1.458 1 96.5 166 THR B C 1
ATOM 3115 O O . THR B 1 166 ? -3.215 0.519 -1.667 1 96.5 166 THR B O 1
ATOM 3118 N N . PRO B 1 167 ? -4.246 -1.395 -1.205 1 96.38 167 PRO B N 1
ATOM 3119 C CA . PRO B 1 167 ? -3.004 -2.123 -0.939 1 96.38 167 PRO B CA 1
ATOM 3120 C C . PRO B 1 167 ? -2.051 -2.121 -2.133 1 96.38 167 PRO B C 1
ATOM 3122 O O . PRO B 1 167 ? -0.841 -1.955 -1.962 1 96.38 167 PRO B O 1
ATOM 3125 N N . ARG B 1 168 ? -2.527 -2.258 -3.328 1 96.75 168 ARG B N 1
ATOM 3126 C CA . ARG B 1 168 ? -1.659 -2.301 -4.5 1 96.75 168 ARG B CA 1
ATOM 3127 C C . ARG B 1 168 ? -1.016 -0.94 -4.754 1 96.75 168 ARG B C 1
ATOM 3129 O O . ARG B 1 168 ? 0.162 -0.862 -5.109 1 96.75 168 ARG B O 1
ATOM 3136 N N . ALA B 1 169 ? -1.825 0.119 -4.586 1 97.44 169 ALA B N 1
ATOM 3137 C CA . ALA B 1 169 ? -1.264 1.458 -4.746 1 97.44 169 ALA B CA 1
ATOM 3138 C C . ALA B 1 169 ? -0.177 1.726 -3.709 1 97.44 169 ALA B C 1
ATOM 3140 O O . ALA B 1 169 ? 0.884 2.262 -4.035 1 97.44 169 ALA B O 1
ATOM 3141 N N . ALA B 1 170 ? -0.485 1.34 -2.449 1 98.19 170 ALA B N 1
ATOM 3142 C CA . ALA B 1 170 ? 0.505 1.512 -1.388 1 98.19 170 ALA B CA 1
ATOM 3143 C C . ALA B 1 170 ? 1.782 0.737 -1.698 1 98.19 170 ALA B C 1
ATOM 3145 O O . ALA B 1 170 ? 2.885 1.279 -1.597 1 98.19 170 ALA B O 1
ATOM 3146 N N . SER B 1 171 ? 1.648 -0.5 -2.084 1 98.12 171 SER B N 1
ATOM 3147 C CA . SER B 1 171 ? 2.807 -1.336 -2.389 1 98.12 171 SER B CA 1
ATOM 3148 C C . SER B 1 171 ? 3.664 -0.712 -3.484 1 98.12 171 SER B C 1
ATOM 3150 O O . SER B 1 171 ? 4.875 -0.559 -3.318 1 98.12 171 SER B O 1
ATOM 3152 N N . ARG B 1 172 ? 3.094 -0.341 -4.547 1 97.69 172 ARG B N 1
ATOM 3153 C CA . ARG B 1 172 ? 3.832 0.225 -5.672 1 97.69 172 ARG B CA 1
ATOM 3154 C C . ARG B 1 172 ? 4.512 1.533 -5.277 1 97.69 172 ARG B C 1
ATOM 3156 O O . ARG B 1 172 ? 5.707 1.713 -5.516 1 97.69 172 ARG B O 1
ATOM 3163 N N . THR B 1 173 ? 3.758 2.414 -4.645 1 98.31 173 THR B N 1
ATOM 3164 C CA . THR B 1 173 ? 4.262 3.766 -4.426 1 98.31 173 THR B CA 1
ATOM 3165 C C . THR B 1 173 ? 5.27 3.793 -3.281 1 98.31 173 THR B C 1
ATOM 3167 O O . THR B 1 173 ? 6.266 4.516 -3.342 1 98.31 173 THR B O 1
ATOM 3170 N N . PHE B 1 174 ? 5.031 2.984 -2.199 1 98.56 174 PHE B N 1
ATOM 3171 C CA . PHE B 1 174 ? 5.988 2.916 -1.104 1 98.56 174 PHE B CA 1
ATOM 3172 C C . PHE B 1 174 ? 7.32 2.346 -1.584 1 98.56 174 PHE B C 1
ATOM 3174 O O . PHE B 1 174 ? 8.383 2.854 -1.226 1 98.56 174 PHE B O 1
ATOM 3181 N N . LEU B 1 175 ? 7.254 1.352 -2.385 1 98.5 175 LEU B N 1
ATOM 3182 C CA . LEU B 1 175 ? 8.461 0.627 -2.777 1 98.5 175 LEU B CA 1
ATOM 3183 C C . LEU B 1 175 ? 9.242 1.402 -3.832 1 98.5 175 LEU B C 1
ATOM 3185 O O . LEU B 1 175 ? 10.469 1.48 -3.768 1 98.5 175 LEU B O 1
ATOM 3189 N N . THR B 1 176 ? 8.586 1.98 -4.82 1 96.75 176 THR B N 1
ATOM 3190 C CA . THR B 1 176 ? 9.289 2.633 -5.922 1 96.75 176 THR B CA 1
ATOM 3191 C C . THR B 1 176 ? 9.664 4.066 -5.551 1 96.75 176 THR B C 1
ATOM 3193 O O . THR B 1 176 ? 10.625 4.621 -6.09 1 96.75 176 THR B O 1
ATOM 3196 N N . GLY B 1 177 ? 8.859 4.672 -4.707 1 97.31 177 GLY B N 1
ATOM 3197 C CA . GLY B 1 177 ? 9.047 6.082 -4.41 1 97.31 177 GLY B CA 1
ATOM 3198 C C . GLY B 1 177 ? 8.688 6.992 -5.57 1 97.31 177 GLY B C 1
ATOM 3199 O O . GLY B 1 177 ? 9 8.18 -5.555 1 97.31 177 GLY B O 1
ATOM 3200 N N . ALA B 1 178 ? 8.078 6.457 -6.602 1 95.25 178 ALA B N 1
ATOM 3201 C CA . ALA B 1 178 ? 7.707 7.238 -7.777 1 95.25 178 ALA B CA 1
ATOM 3202 C C . ALA B 1 178 ? 6.598 8.234 -7.445 1 95.25 178 ALA B C 1
ATOM 3204 O O . ALA B 1 178 ? 5.684 7.922 -6.676 1 95.25 178 ALA B O 1
ATOM 3205 N N . PRO B 1 179 ? 6.68 9.406 -8.047 1 97.31 179 PRO B N 1
ATOM 3206 C CA . PRO B 1 179 ? 5.602 10.367 -7.809 1 97.31 179 PRO B CA 1
ATOM 3207 C C . PRO B 1 179 ? 4.266 9.922 -8.398 1 97.31 179 PRO B C 1
ATOM 3209 O O . PRO B 1 179 ? 4.242 9.141 -9.359 1 97.31 179 PRO B O 1
ATOM 3212 N N . PHE B 1 180 ? 3.203 10.344 -7.773 1 97.56 180 PHE B N 1
ATOM 3213 C CA . PHE B 1 180 ? 1.853 10.141 -8.289 1 97.56 180 PHE B CA 1
ATOM 3214 C C . PHE B 1 180 ? 1.021 11.414 -8.125 1 97.56 180 PHE B C 1
ATOM 3216 O O . PHE B 1 180 ? 1.325 12.258 -7.281 1 97.56 180 PHE B O 1
ATOM 3223 N N . THR B 1 181 ? -0.006 11.539 -8.922 1 97.25 181 THR B N 1
ATOM 3224 C CA . THR B 1 181 ? -0.798 12.766 -8.984 1 97.25 181 THR B CA 1
ATOM 3225 C C . THR B 1 181 ? -1.861 12.773 -7.887 1 97.25 181 THR B C 1
ATOM 3227 O O . THR B 1 181 ? -2.172 11.734 -7.305 1 97.25 181 THR B O 1
ATOM 3230 N N . ALA B 1 182 ? -2.387 13.953 -7.715 1 97.69 182 ALA B N 1
ATOM 3231 C CA . ALA B 1 182 ? -3.504 14.086 -6.785 1 97.69 182 ALA B CA 1
ATOM 3232 C C . ALA B 1 182 ? -4.723 13.312 -7.273 1 97.69 182 ALA B C 1
ATOM 3234 O O . ALA B 1 182 ? -5.488 12.773 -6.469 1 97.69 182 ALA B O 1
ATOM 3235 N N . ALA B 1 183 ? -4.902 13.258 -8.555 1 96 183 ALA B N 1
ATOM 3236 C CA . ALA B 1 183 ? -6 12.477 -9.109 1 96 183 ALA B CA 1
ATOM 3237 C C . ALA B 1 183 ? -5.844 10.992 -8.766 1 96 183 ALA B C 1
ATOM 3239 O O . ALA B 1 183 ? -6.812 10.344 -8.375 1 96 183 ALA B O 1
ATOM 3240 N N . GLU B 1 184 ? -4.668 10.477 -8.914 1 96.62 184 GLU B N 1
ATOM 3241 C CA . GLU B 1 184 ? -4.391 9.102 -8.508 1 96.62 184 GLU B CA 1
ATOM 3242 C C . GLU B 1 184 ? -4.605 8.906 -7.008 1 96.62 184 GLU B C 1
ATOM 3244 O O . GLU B 1 184 ? -5.195 7.914 -6.582 1 96.62 184 GLU B O 1
ATOM 3249 N N . ALA B 1 185 ? -4.129 9.906 -6.258 1 98.44 185 ALA B N 1
ATOM 3250 C CA . ALA B 1 185 ? -4.305 9.852 -4.809 1 98.44 185 ALA B CA 1
ATOM 3251 C C . ALA B 1 185 ? -5.781 9.734 -4.441 1 98.44 185 ALA B C 1
ATOM 3253 O O . ALA B 1 185 ? -6.141 9.008 -3.512 1 98.44 185 ALA B O 1
ATOM 3254 N N . ALA B 1 186 ? -6.629 10.422 -5.148 1 97.81 186 ALA B N 1
ATOM 3255 C CA . ALA B 1 186 ? -8.07 10.359 -4.914 1 97.81 186 ALA B CA 1
ATOM 3256 C C . ALA B 1 186 ? -8.633 9 -5.32 1 97.81 186 ALA B C 1
ATOM 3258 O O . ALA B 1 186 ? -9.43 8.406 -4.59 1 97.81 186 ALA B O 1
ATOM 3259 N N . GLU B 1 187 ? -8.18 8.523 -6.438 1 95.5 187 GLU B N 1
ATOM 3260 C CA . GLU B 1 187 ? -8.617 7.223 -6.926 1 95.5 187 GLU B CA 1
ATOM 3261 C C . GLU B 1 187 ? -8.258 6.113 -5.945 1 95.5 187 GLU B C 1
ATOM 3263 O O . GLU B 1 187 ? -9.023 5.168 -5.754 1 95.5 187 GLU B O 1
ATOM 3268 N N . TRP B 1 188 ? -7.141 6.254 -5.293 1 97.19 188 TRP B N 1
ATOM 3269 C CA . TRP B 1 188 ? -6.613 5.195 -4.438 1 97.19 188 TRP B CA 1
ATOM 3270 C C . TRP B 1 188 ? -7.07 5.383 -2.996 1 97.19 188 TRP B C 1
ATOM 3272 O O . TRP B 1 188 ? -6.742 4.578 -2.123 1 97.19 188 TRP B O 1
ATOM 3282 N N . GLY B 1 189 ? -7.762 6.484 -2.672 1 97.88 189 GLY B N 1
ATOM 3283 C CA . GLY B 1 189 ? -8.383 6.641 -1.367 1 97.88 189 GLY B CA 1
ATOM 3284 C C . GLY B 1 189 ? -7.602 7.551 -0.438 1 97.88 189 GLY B C 1
ATOM 3285 O O . GLY B 1 189 ? -8.078 7.906 0.641 1 97.88 189 GLY B O 1
ATOM 3286 N N . LEU B 1 190 ? -6.422 8.016 -0.834 1 98.19 190 LEU B N 1
ATOM 3287 C CA . LEU B 1 190 ? -5.555 8.812 0.024 1 98.19 190 LEU B CA 1
ATOM 3288 C C . LEU B 1 190 ? -6.113 10.227 0.189 1 98.19 190 LEU B C 1
ATOM 3290 O O . LEU B 1 190 ? -5.957 10.836 1.248 1 98.19 190 LEU B O 1
ATOM 3294 N N . VAL B 1 191 ? -6.727 10.719 -0.863 1 98.12 191 VAL B N 1
ATOM 3295 C CA . VAL B 1 191 ? -7.32 12.055 -0.925 1 98.12 191 VAL B CA 1
ATOM 3296 C C . VAL B 1 191 ? -8.805 11.938 -1.252 1 98.12 191 VAL B C 1
ATOM 3298 O O . VAL B 1 191 ? -9.211 11.078 -2.035 1 98.12 191 VAL B O 1
ATOM 3301 N N . THR B 1 192 ? -9.594 12.812 -0.632 1 98.5 192 THR B N 1
ATOM 3302 C CA . THR B 1 192 ? -11.031 12.766 -0.855 1 98.5 192 THR B CA 1
ATOM 3303 C C . THR B 1 192 ? -11.375 13.266 -2.258 1 98.5 192 THR B C 1
ATOM 3305 O O . THR B 1 192 ? -12.172 12.633 -2.965 1 98.5 192 THR B O 1
ATOM 3308 N N . ARG B 1 193 ? -10.758 14.367 -2.619 1 98.25 193 ARG B N 1
ATOM 3309 C CA . ARG B 1 193 ? -11.023 14.953 -3.932 1 98.25 193 ARG B CA 1
ATOM 3310 C C . ARG B 1 193 ? -9.828 15.766 -4.426 1 98.25 193 ARG B C 1
ATOM 3312 O O . ARG B 1 193 ? -9.18 16.453 -3.641 1 98.25 193 ARG B O 1
ATOM 3319 N N . ALA B 1 194 ? -9.586 15.602 -5.695 1 98.62 194 ALA B N 1
ATOM 3320 C CA . ALA B 1 194 ? -8.633 16.453 -6.402 1 98.62 194 ALA B CA 1
ATOM 3321 C C . ALA B 1 194 ? -9.359 17.422 -7.336 1 98.62 194 ALA B C 1
ATOM 3323 O O . ALA B 1 194 ? -10.203 17.016 -8.133 1 98.62 194 ALA B O 1
ATOM 3324 N N . VAL B 1 195 ? -9.031 18.734 -7.215 1 98.56 195 VAL B N 1
ATOM 3325 C CA . VAL B 1 195 ? -9.703 19.766 -8.008 1 98.56 195 VAL B CA 1
ATOM 3326 C C . VAL B 1 195 ? -8.68 20.75 -8.547 1 98.56 195 VAL B C 1
ATOM 3328 O O . VAL B 1 195 ? -7.566 20.844 -8.031 1 98.56 195 VAL B O 1
ATOM 3331 N N . PRO B 1 196 ? -9.008 21.484 -9.633 1 97.88 196 PRO B N 1
ATOM 3332 C CA . PRO B 1 196 ? -8.102 22.547 -10.062 1 97.88 196 PRO B CA 1
ATOM 3333 C C . PRO B 1 196 ? -7.77 23.531 -8.945 1 97.88 196 PRO B C 1
ATOM 3335 O O . PRO B 1 196 ? -8.609 23.797 -8.086 1 97.88 196 PRO B O 1
ATOM 3338 N N . LEU B 1 197 ? -6.621 24.094 -8.977 1 97.25 197 LEU B N 1
ATOM 3339 C CA . LEU B 1 197 ? -6.129 24.969 -7.918 1 97.25 197 LEU B CA 1
ATOM 3340 C C . LEU B 1 197 ? -7.09 26.125 -7.676 1 97.25 197 LEU B C 1
ATOM 3342 O O . LEU B 1 197 ? -7.32 26.516 -6.527 1 97.25 197 LEU B O 1
ATOM 3346 N N . ASP B 1 198 ? -7.676 26.641 -8.703 1 97.19 198 ASP B N 1
ATOM 3347 C CA . ASP B 1 198 ? -8.547 27.797 -8.578 1 97.19 198 ASP B CA 1
ATOM 3348 C C . ASP B 1 198 ? -9.875 27.422 -7.926 1 97.19 198 ASP B C 1
ATOM 3350 O O . ASP B 1 198 ? -10.625 28.297 -7.48 1 97.19 198 ASP B O 1
ATOM 3354 N N . GLY B 1 199 ? -10.203 26.125 -7.84 1 98 199 GLY B N 1
ATOM 3355 C CA . GLY B 1 199 ? -11.414 25.641 -7.191 1 98 199 GLY B CA 1
ATOM 3356 C C . GLY B 1 199 ? -11.156 25.047 -5.82 1 98 199 GLY B C 1
ATOM 3357 O O . GLY B 1 199 ? -12.086 24.547 -5.172 1 98 199 GLY B O 1
ATOM 3358 N N . LEU B 1 200 ? -9.945 25.094 -5.348 1 98.25 200 LEU B N 1
ATOM 3359 C CA . LEU B 1 200 ? -9.547 24.422 -4.113 1 98.25 200 LEU B CA 1
ATOM 3360 C C . LEU B 1 200 ? -10.305 24.984 -2.918 1 98.25 200 LEU B C 1
ATOM 3362 O O . LEU B 1 200 ? -10.914 24.234 -2.152 1 98.25 200 LEU B O 1
ATOM 3366 N N . ASP B 1 201 ? -10.352 26.312 -2.789 1 97.44 201 ASP B N 1
ATOM 3367 C CA . ASP B 1 201 ? -11.016 26.938 -1.648 1 97.44 201 ASP B CA 1
ATOM 3368 C C . ASP B 1 201 ? -12.523 26.719 -1.706 1 97.44 201 ASP B C 1
ATOM 3370 O O . ASP B 1 201 ? -13.172 26.531 -0.673 1 97.44 201 ASP B O 1
ATOM 3374 N N . THR B 1 202 ? -13.078 26.75 -2.924 1 97.19 202 THR B N 1
ATOM 3375 C CA . THR B 1 202 ? -14.508 26.5 -3.086 1 97.19 202 THR B CA 1
ATOM 3376 C C . THR B 1 202 ? -14.883 25.109 -2.59 1 97.19 202 THR B C 1
ATOM 3378 O O . THR B 1 202 ? -15.891 24.938 -1.894 1 97.19 202 THR B O 1
ATOM 3381 N N . GLU B 1 203 ? -14.078 24.156 -2.941 1 98 203 GLU B N 1
ATOM 3382 C CA . GLU B 1 203 ? -14.344 22.781 -2.514 1 98 203 GLU B CA 1
ATOM 3383 C C . GLU B 1 203 ? -14.18 22.641 -1.003 1 98 203 GLU B C 1
ATOM 3385 O O . GLU B 1 203 ? -14.984 21.969 -0.347 1 98 203 GLU B O 1
ATOM 3390 N N . VAL B 1 204 ? -13.148 23.234 -0.419 1 98.06 204 VAL B N 1
ATOM 3391 C CA . VAL B 1 204 ? -12.93 23.188 1.023 1 98.06 204 VAL B CA 1
ATOM 3392 C C . VAL B 1 204 ? -14.109 23.844 1.743 1 98.06 204 VAL B C 1
ATOM 3394 O O . VAL B 1 204 ? -14.617 23.297 2.727 1 98.06 204 VAL B O 1
ATOM 3397 N N . ASP B 1 205 ? -14.57 24.938 1.222 1 96.31 205 ASP B N 1
ATOM 3398 C CA . ASP B 1 205 ? -15.703 25.641 1.811 1 96.31 205 ASP B CA 1
ATOM 3399 C C . ASP B 1 205 ? -16.953 24.766 1.786 1 96.31 205 ASP B C 1
ATOM 3401 O O . ASP B 1 205 ? -17.75 24.781 2.73 1 96.31 205 ASP B O 1
ATOM 3405 N N . ALA B 1 206 ? -17.141 24.094 0.695 1 96.44 206 ALA B N 1
ATOM 3406 C CA . ALA B 1 206 ? -18.297 23.219 0.585 1 96.44 206 ALA B CA 1
ATOM 3407 C C . ALA B 1 206 ? -18.281 22.141 1.674 1 96.44 206 ALA B C 1
ATOM 3409 O O . ALA B 1 206 ? -19.312 21.859 2.289 1 96.44 206 ALA B O 1
ATOM 3410 N N . VAL B 1 207 ? -17.125 21.594 1.916 1 97.69 207 VAL B N 1
ATOM 3411 C CA . VAL B 1 207 ? -16.984 20.594 2.973 1 97.69 207 VAL B CA 1
ATOM 3412 C C . VAL B 1 207 ? -17.281 21.234 4.328 1 97.69 207 VAL B C 1
ATOM 3414 O O . VAL B 1 207 ? -18.016 20.672 5.141 1 97.69 207 VAL B O 1
ATOM 3417 N N . LEU B 1 208 ? -16.719 22.406 4.543 1 97 208 LEU B N 1
ATOM 3418 C CA . LEU B 1 208 ? -16.891 23.094 5.816 1 97 208 LEU B CA 1
ATOM 3419 C C . LEU B 1 208 ? -18.359 23.438 6.055 1 97 208 LEU B C 1
ATOM 3421 O O . LEU B 1 208 ? -18.844 23.344 7.188 1 97 208 LEU B O 1
ATOM 3425 N N . ARG B 1 209 ? -19.094 23.797 5.039 1 94.75 209 ARG B N 1
ATOM 3426 C CA . ARG B 1 209 ? -20.516 24.062 5.172 1 94.75 209 ARG B CA 1
ATOM 3427 C C . ARG B 1 209 ? -21.281 22.812 5.586 1 94.75 209 ARG B C 1
ATOM 3429 O O . ARG B 1 209 ? -22.188 22.875 6.414 1 94.75 209 ARG B O 1
ATOM 3436 N N . GLY B 1 210 ? -20.953 21.75 4.949 1 95.38 210 GLY B N 1
ATOM 3437 C CA . GLY B 1 210 ? -21.531 20.484 5.383 1 95.38 210 GLY B CA 1
ATOM 3438 C C . GLY B 1 210 ? -21.281 20.188 6.844 1 95.38 210 GLY B C 1
ATOM 3439 O O . GLY B 1 210 ? -22.188 19.75 7.562 1 95.38 210 GLY B O 1
ATOM 3440 N N . LEU B 1 211 ? -20.062 20.422 7.309 1 96.5 211 LEU B N 1
ATOM 3441 C CA . LEU B 1 211 ? -19.688 20.172 8.695 1 96.5 211 LEU B CA 1
ATOM 3442 C C . LEU B 1 211 ? -20.406 21.141 9.633 1 96.5 211 LEU B C 1
ATOM 3444 O O . LEU B 1 211 ? -20.766 20.781 10.75 1 96.5 211 LEU B O 1
ATOM 3448 N N . ALA B 1 212 ? -20.562 22.359 9.156 1 93.75 212 ALA B N 1
ATOM 3449 C CA . ALA B 1 212 ? -21.234 23.391 9.953 1 93.75 212 ALA B CA 1
ATOM 3450 C C . ALA B 1 212 ? -22.672 23 10.266 1 93.75 212 ALA B C 1
ATOM 3452 O O . ALA B 1 212 ? -23.234 23.422 11.273 1 93.75 212 ALA B O 1
ATOM 3453 N N . ALA B 1 213 ? -23.234 22.188 9.406 1 91.44 213 ALA B N 1
ATOM 3454 C CA . ALA B 1 213 ? -24.609 21.75 9.594 1 91.44 213 ALA B CA 1
ATOM 3455 C C . ALA B 1 213 ? -24.703 20.672 10.68 1 91.44 213 ALA B C 1
ATOM 3457 O O . ALA B 1 213 ? -25.797 20.391 11.18 1 91.44 213 ALA B O 1
ATOM 3458 N N . GLY B 1 214 ? -23.594 20.141 11.078 1 92.94 214 GLY B N 1
ATOM 3459 C CA . GLY B 1 214 ? -23.562 19.125 12.117 1 92.94 214 GLY B CA 1
ATOM 3460 C C . GLY B 1 214 ? -23.469 19.688 13.516 1 92.94 214 GLY B C 1
ATOM 3461 O O . GLY B 1 214 ? -22.922 20.766 13.719 1 92.94 214 GLY B O 1
ATOM 3462 N N . ASP B 1 215 ? -23.969 18.891 14.453 1 93.5 215 ASP B N 1
ATOM 3463 C CA . ASP B 1 215 ? -23.828 19.219 15.867 1 93.5 215 ASP B CA 1
ATOM 3464 C C . ASP B 1 215 ? -22.453 18.797 16.391 1 93.5 215 ASP B C 1
ATOM 3466 O O . ASP B 1 215 ? -21.969 17.719 16.062 1 93.5 215 ASP B O 1
ATOM 3470 N N . PRO B 1 216 ? -21.844 19.656 17.219 1 94.88 216 PRO B N 1
ATOM 3471 C CA . PRO B 1 216 ? -20.5 19.328 17.703 1 94.88 216 PRO B CA 1
ATOM 3472 C C . PRO B 1 216 ? -20.422 17.953 18.344 1 94.88 216 PRO B C 1
ATOM 3474 O O . PRO B 1 216 ? -19.453 17.219 18.141 1 94.88 216 PRO B O 1
ATOM 3477 N N . GLN B 1 217 ? -21.422 17.578 19.141 1 96 217 GLN B N 1
ATOM 3478 C CA . GLN B 1 217 ? -21.422 16.266 19.766 1 96 217 GLN B CA 1
ATOM 3479 C C . GLN B 1 217 ? -21.484 15.156 18.719 1 96 217 GLN B C 1
ATOM 3481 O O . GLN B 1 217 ? -20.766 14.164 18.828 1 96 217 GLN B O 1
ATOM 3486 N N .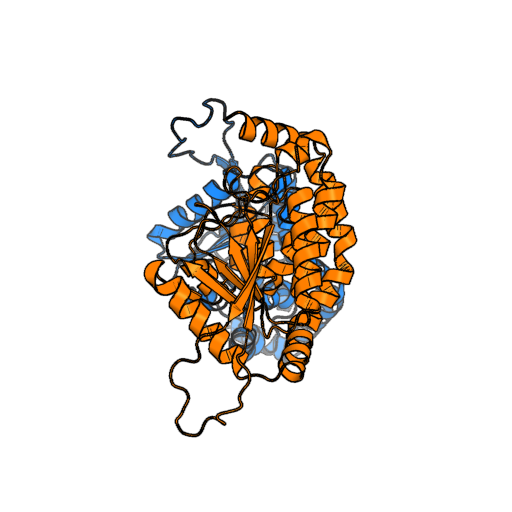 GLY B 1 218 ? -22.406 15.297 17.75 1 97.5 218 GLY B N 1
ATOM 3487 C CA . GLY B 1 218 ? -22.531 14.328 16.672 1 97.5 218 GLY B CA 1
ATOM 3488 C C . GLY B 1 218 ? -21.25 14.195 15.852 1 97.5 218 GLY B C 1
ATOM 3489 O O . GLY B 1 218 ? -20.859 13.078 15.5 1 97.5 218 GLY B O 1
ATOM 3490 N N . LEU B 1 219 ? -20.656 15.297 15.547 1 97.69 219 LEU B N 1
ATOM 3491 C CA . LEU B 1 219 ? -19.406 15.289 14.781 1 97.69 219 LEU B CA 1
ATOM 3492 C C . LEU B 1 219 ? -18.312 14.547 15.523 1 97.69 219 LEU B C 1
ATOM 3494 O O . LEU B 1 219 ? -17.625 13.688 14.953 1 97.69 219 LEU B O 1
ATOM 3498 N N . ALA B 1 220 ? -18.172 14.859 16.797 1 98.06 220 ALA B N 1
ATOM 3499 C CA . ALA B 1 220 ? -17.141 14.234 17.609 1 98.06 220 ALA B CA 1
ATOM 3500 C C . ALA B 1 220 ? -17.359 12.727 17.734 1 98.06 220 ALA B C 1
ATOM 3502 O O . ALA B 1 220 ? -16.422 11.938 17.562 1 98.06 220 ALA B O 1
ATOM 3503 N N . ALA B 1 221 ? -18.562 12.297 18.016 1 98.12 221 ALA B N 1
ATOM 3504 C CA . ALA B 1 221 ? -18.891 10.883 18.172 1 98.12 221 ALA B CA 1
ATOM 3505 C C . ALA B 1 221 ? -18.688 10.125 16.859 1 98.12 221 ALA B C 1
ATOM 3507 O O . ALA B 1 221 ? -18.203 9 16.844 1 98.12 221 ALA B O 1
ATOM 3508 N N . THR B 1 222 ? -19.141 10.766 15.789 1 98.56 222 THR B N 1
ATOM 3509 C CA . THR B 1 222 ? -19 10.133 14.484 1 98.56 222 THR B CA 1
ATOM 3510 C C . THR B 1 222 ? -17.531 9.961 14.117 1 98.56 222 THR B C 1
ATOM 3512 O O . THR B 1 222 ? -17.125 8.898 13.641 1 98.56 222 THR B O 1
ATOM 3515 N N . LYS B 1 223 ? -16.75 10.977 14.359 1 98.5 223 LYS B N 1
ATOM 3516 C CA . LYS B 1 223 ? -15.328 10.867 14.078 1 98.5 223 LYS B CA 1
ATOM 3517 C C . LYS B 1 223 ? -14.688 9.758 14.906 1 98.5 223 LYS B C 1
ATOM 3519 O O . LYS B 1 223 ? -13.859 9 14.398 1 98.5 223 LYS B O 1
ATOM 3524 N N . ALA B 1 224 ? -15 9.68 16.172 1 98.12 224 ALA B N 1
ATOM 3525 C CA . ALA B 1 224 ? -14.469 8.625 17.031 1 98.12 224 ALA B CA 1
ATOM 3526 C C . ALA B 1 224 ? -14.805 7.246 16.469 1 98.12 224 ALA B C 1
ATOM 3528 O O . ALA B 1 224 ? -13.969 6.344 16.484 1 98.12 224 ALA B O 1
ATOM 3529 N N . LEU B 1 225 ? -16.031 7.098 15.992 1 98.12 225 LEU B N 1
ATOM 3530 C CA . LEU B 1 225 ? -16.469 5.84 15.406 1 98.12 225 LEU B CA 1
ATOM 3531 C C . LEU B 1 225 ? -15.656 5.504 14.156 1 98.12 225 LEU B C 1
ATOM 3533 O O . LEU B 1 225 ? -15.188 4.375 14.008 1 98.12 225 LEU B O 1
ATOM 3537 N N . LEU B 1 226 ? -15.484 6.504 13.328 1 98.06 226 LEU B N 1
ATOM 3538 C CA . LEU B 1 226 ? -14.805 6.324 12.055 1 98.06 226 LEU B CA 1
ATOM 3539 C C . LEU B 1 226 ? -13.344 5.926 12.273 1 98.06 226 LEU B C 1
ATOM 3541 O O . LEU B 1 226 ? -12.789 5.148 11.492 1 98.06 226 LEU B O 1
ATOM 3545 N N . ASN B 1 227 ? -12.719 6.418 13.336 1 98.38 227 ASN B N 1
ATOM 3546 C CA . ASN B 1 227 ? -11.281 6.254 13.5 1 98.38 227 ASN B CA 1
ATOM 3547 C C . ASN B 1 227 ? -10.953 5.195 14.555 1 98.38 227 ASN B C 1
ATOM 3549 O O . ASN B 1 227 ? -9.789 4.949 14.852 1 98.38 227 ASN B O 1
ATOM 3553 N N . ALA B 1 228 ? -11.969 4.516 15.148 1 98 228 ALA B N 1
ATOM 3554 C CA . ALA B 1 228 ? -11.773 3.594 16.266 1 98 228 ALA B CA 1
ATOM 3555 C C . ALA B 1 228 ? -10.789 2.49 15.906 1 98 228 ALA B C 1
ATOM 3557 O O . ALA B 1 228 ? -9.828 2.24 16.641 1 98 228 ALA B O 1
ATOM 3558 N N . ASP B 1 229 ? -10.953 1.843 14.75 1 97 229 ASP B N 1
ATOM 3559 C CA . ASP B 1 229 ? -10.078 0.746 14.352 1 97 229 ASP B CA 1
ATOM 3560 C C . ASP B 1 229 ? -8.664 1.247 14.07 1 97 229 ASP B C 1
ATOM 3562 O O . ASP B 1 229 ? -7.688 0.602 14.445 1 97 229 ASP B O 1
ATOM 3566 N N . THR B 1 230 ? -8.562 2.367 13.352 1 97.75 230 THR B N 1
ATOM 3567 C CA . THR B 1 230 ? -7.262 2.943 13.031 1 97.75 230 THR B CA 1
ATOM 3568 C C . THR B 1 230 ? -6.504 3.303 14.312 1 97.75 230 THR B C 1
ATOM 3570 O O . THR B 1 230 ? -5.309 3.027 14.422 1 97.75 230 THR B O 1
ATOM 3573 N N . LEU B 1 231 ? -7.172 3.842 15.266 1 98.25 231 LEU B N 1
ATOM 3574 C CA . LEU B 1 231 ? -6.543 4.23 16.531 1 98.25 231 LEU B CA 1
ATOM 3575 C C . LEU B 1 231 ? -6.125 3.002 17.328 1 98.25 231 LEU B C 1
ATOM 3577 O O . LEU B 1 231 ? -5.062 2.998 17.953 1 98.25 231 LEU B O 1
ATOM 3581 N N . ALA B 1 232 ? -6.938 2.002 17.328 1 97.25 232 ALA B N 1
ATOM 3582 C CA . ALA B 1 232 ? -6.574 0.767 18.016 1 97.25 232 ALA B CA 1
ATOM 3583 C C . ALA B 1 232 ? -5.312 0.157 17.422 1 97.25 232 ALA B C 1
ATOM 3585 O O . ALA B 1 232 ? -4.398 -0.234 18.156 1 97.25 232 ALA B O 1
ATOM 3586 N N . ARG B 1 233 ? -5.277 0.083 16.141 1 95.69 233 ARG B N 1
ATOM 3587 C CA . ARG B 1 233 ? -4.09 -0.409 15.453 1 95.69 233 ARG B CA 1
ATOM 3588 C C . ARG B 1 233 ? -2.889 0.488 15.719 1 95.69 233 ARG B C 1
ATOM 3590 O O . ARG B 1 233 ? -1.779 -0.002 15.945 1 95.69 233 ARG B O 1
ATOM 3597 N N . PHE B 1 234 ? -3.125 1.78 15.617 1 97.44 234 PHE B N 1
ATOM 3598 C CA . PHE B 1 234 ? -2.09 2.771 15.891 1 97.44 234 PHE B CA 1
ATOM 3599 C C . PHE B 1 234 ? -1.451 2.523 17.25 1 97.44 234 PHE B C 1
ATOM 3601 O O . PHE B 1 234 ? -0.23 2.391 17.359 1 97.44 234 PHE B O 1
ATOM 3608 N N . ASP B 1 235 ? -2.234 2.35 18.266 1 97.69 235 ASP B N 1
ATOM 3609 C CA . ASP B 1 235 ? -1.758 2.184 19.641 1 97.69 235 ASP B CA 1
ATOM 3610 C C . ASP B 1 235 ? -1.036 0.849 19.812 1 97.69 235 ASP B C 1
ATOM 3612 O O . ASP B 1 235 ? -0.062 0.757 20.562 1 97.69 235 ASP B O 1
ATOM 3616 N N . ALA B 1 236 ? -1.42 -0.118 19.078 1 96.19 236 ALA B N 1
ATOM 3617 C CA . ALA B 1 236 ? -0.825 -1.448 19.188 1 96.19 236 ALA B CA 1
ATOM 3618 C C . ALA B 1 236 ? 0.546 -1.487 18.516 1 96.19 236 ALA B C 1
ATOM 3620 O O . ALA B 1 236 ? 1.404 -2.289 18.891 1 96.19 236 ALA B O 1
ATOM 3621 N N . GLN B 1 237 ? 0.788 -0.565 17.562 1 97.25 237 GLN B N 1
ATOM 3622 C CA . GLN B 1 237 ? 1.954 -0.754 16.703 1 97.25 237 GLN B CA 1
ATOM 3623 C C . GLN B 1 237 ? 2.926 0.415 16.828 1 97.25 237 GLN B C 1
ATOM 3625 O O . GLN B 1 237 ? 4.07 0.331 16.375 1 97.25 237 GLN B O 1
ATOM 3630 N N . VAL B 1 238 ? 2.611 1.495 17.453 1 97.38 238 VAL B N 1
ATOM 3631 C CA . VAL B 1 238 ? 3.33 2.762 17.375 1 97.38 238 VAL B CA 1
ATOM 3632 C C . VAL B 1 238 ? 4.738 2.6 17.938 1 97.38 238 VAL B C 1
ATOM 3634 O O . VAL B 1 238 ? 5.707 3.119 17.375 1 97.38 238 VAL B O 1
ATOM 3637 N N . ASP B 1 239 ? 4.949 1.909 19.016 1 97 239 ASP B N 1
ATOM 3638 C CA . ASP B 1 239 ? 6.273 1.767 19.609 1 97 239 ASP B CA 1
ATOM 3639 C C . ASP B 1 239 ? 7.219 1.011 18.688 1 97 239 ASP B C 1
ATOM 3641 O O . ASP B 1 239 ? 8.375 1.407 18.5 1 97 239 ASP B O 1
ATOM 3645 N N . ASP B 1 240 ? 6.707 -0.065 18.078 1 95.44 240 ASP B N 1
ATOM 3646 C CA . ASP B 1 240 ? 7.516 -0.856 17.156 1 95.44 240 ASP B CA 1
ATOM 3647 C C . ASP B 1 240 ? 7.883 -0.043 15.914 1 95.44 240 ASP B C 1
ATOM 3649 O O . ASP B 1 240 ? 9.023 -0.088 15.453 1 95.44 240 ASP B O 1
ATOM 3653 N N . VAL B 1 241 ? 6.949 0.645 15.414 1 95.5 241 VAL B N 1
ATOM 3654 C CA . VAL B 1 241 ? 7.145 1.409 14.188 1 95.5 241 VAL B CA 1
ATOM 3655 C C . VAL B 1 241 ? 8.117 2.557 14.445 1 95.5 241 VAL B C 1
ATOM 3657 O O . VAL B 1 241 ? 8.984 2.84 13.609 1 95.5 241 VAL B O 1
ATOM 3660 N N . VAL B 1 242 ? 8.016 3.246 15.555 1 95.5 242 VAL B N 1
ATOM 3661 C CA . VAL B 1 242 ? 8.914 4.34 15.914 1 95.5 242 VAL B CA 1
ATOM 3662 C C . VAL B 1 242 ? 10.336 3.803 16.094 1 95.5 242 VAL B C 1
ATOM 3664 O O . VAL B 1 242 ? 11.297 4.402 15.602 1 95.5 242 VAL B O 1
ATOM 3667 N N . THR B 1 243 ? 10.453 2.684 16.75 1 94.56 243 THR B N 1
ATOM 3668 C CA . THR B 1 243 ? 11.758 2.062 16.953 1 94.56 243 THR B CA 1
ATOM 3669 C C . THR B 1 243 ? 12.383 1.661 15.625 1 94.56 243 THR B C 1
ATOM 3671 O O . THR B 1 243 ? 13.562 1.929 15.383 1 94.56 243 THR B O 1
ATOM 3674 N N . SER B 1 244 ? 11.609 1.044 14.789 1 94.44 244 SER B N 1
ATOM 3675 C CA . SER B 1 244 ? 12.094 0.634 13.477 1 94.44 244 SER B CA 1
ATOM 3676 C C . SER B 1 244 ? 12.555 1.836 12.656 1 94.44 244 SER B C 1
ATOM 3678 O O . SER B 1 244 ? 13.578 1.777 11.977 1 94.44 244 SER B O 1
ATOM 3680 N N . SER B 1 245 ? 11.789 2.863 12.672 1 94.38 245 SER B N 1
ATOM 3681 C CA . SER B 1 245 ? 12.148 4.09 11.969 1 94.38 245 SER B CA 1
ATOM 3682 C C . SER B 1 245 ? 13.469 4.652 12.477 1 94.38 245 SER B C 1
ATOM 3684 O O . SER B 1 245 ? 14.367 4.965 11.688 1 94.38 245 SER B O 1
ATOM 3686 N N . ALA B 1 246 ? 13.562 4.742 13.789 1 91.94 246 ALA B N 1
ATOM 3687 C CA . ALA B 1 246 ? 14.781 5.27 14.391 1 91.94 246 ALA B CA 1
ATOM 3688 C C . ALA B 1 246 ? 16 4.426 14.008 1 91.94 246 ALA B C 1
ATOM 3690 O O . ALA B 1 246 ? 17.062 4.965 13.711 1 91.94 246 ALA B O 1
ATOM 3691 N N . ASP B 1 247 ? 15.844 3.148 14.008 1 93.69 247 ASP B N 1
ATOM 3692 C CA . ASP B 1 247 ? 16.922 2.238 13.648 1 93.69 247 ASP B CA 1
ATOM 3693 C C . ASP B 1 247 ? 17.359 2.445 12.195 1 93.69 247 ASP B C 1
ATOM 3695 O O . ASP B 1 247 ? 18.547 2.451 11.898 1 93.69 247 ASP B O 1
ATOM 3699 N N . LEU B 1 248 ? 16.453 2.6 11.305 1 94.75 248 LEU B N 1
ATOM 3700 C CA . LEU B 1 248 ? 16.766 2.816 9.898 1 94.75 248 LEU B CA 1
ATOM 3701 C C . LEU B 1 248 ? 17.5 4.133 9.703 1 94.75 248 LEU B C 1
ATOM 3703 O O . LEU B 1 248 ? 18.516 4.184 9.008 1 94.75 248 LEU B O 1
ATOM 3707 N N . PHE B 1 249 ? 17.031 5.176 10.312 1 92.69 249 PHE B N 1
ATOM 3708 C CA . PHE B 1 249 ? 17.656 6.488 10.172 1 92.69 249 PHE B CA 1
ATOM 3709 C C . PHE B 1 249 ? 19.078 6.473 10.695 1 92.69 249 PHE B C 1
ATOM 3711 O O . PHE B 1 249 ? 19.938 7.195 10.195 1 92.69 249 PHE B O 1
ATOM 3718 N N . ALA B 1 250 ? 19.312 5.621 11.68 1 92.19 250 ALA B N 1
ATOM 3719 C CA . ALA B 1 250 ? 20.625 5.559 12.305 1 92.19 250 ALA B CA 1
ATOM 3720 C C . ALA B 1 250 ? 21.578 4.691 11.484 1 92.19 250 ALA B C 1
ATOM 3722 O O . ALA B 1 250 ? 22.781 4.68 11.742 1 92.19 250 ALA B O 1
ATOM 3723 N N . SER B 1 251 ? 21.109 4 10.492 1 94.56 251 SER B N 1
ATOM 3724 C CA . SER B 1 251 ? 21.938 3.088 9.719 1 94.56 251 SER B CA 1
ATOM 3725 C C . SER B 1 251 ? 22.938 3.85 8.852 1 94.56 251 SER B C 1
ATOM 3727 O O . SER B 1 251 ? 22.656 4.969 8.414 1 94.56 251 SER B O 1
ATOM 3729 N N . PRO B 1 252 ? 24.141 3.234 8.594 1 94.94 252 PRO B N 1
ATOM 3730 C CA . PRO B 1 252 ? 25.125 3.867 7.723 1 94.94 252 PRO B CA 1
ATOM 3731 C C . PRO B 1 252 ? 24.594 4.137 6.32 1 94.94 252 PRO B C 1
ATOM 3733 O O . PRO B 1 252 ? 24.938 5.156 5.711 1 94.94 252 PRO B O 1
ATOM 3736 N N . GLN B 1 253 ? 23.766 3.252 5.809 1 94.69 253 GLN B N 1
ATOM 3737 C CA . GLN B 1 253 ? 23.203 3.416 4.473 1 94.69 253 GLN B CA 1
ATOM 3738 C C . GLN B 1 253 ? 22.328 4.664 4.387 1 94.69 253 GLN B C 1
ATOM 3740 O O . GLN B 1 253 ? 22.453 5.453 3.449 1 94.69 253 GLN B O 1
ATOM 3745 N N . ALA B 1 254 ? 21.516 4.832 5.398 1 94.5 254 ALA B N 1
ATOM 3746 C CA . ALA B 1 254 ? 20.609 5.984 5.406 1 94.5 254 ALA B CA 1
ATOM 3747 C C . ALA B 1 254 ? 21.391 7.285 5.586 1 94.5 254 ALA B C 1
ATOM 3749 O O . ALA B 1 254 ? 21.109 8.281 4.914 1 94.5 254 ALA B O 1
ATOM 3750 N N . ARG B 1 255 ? 22.281 7.27 6.469 1 93.31 255 ARG B N 1
ATOM 3751 C CA . ARG B 1 255 ? 23.078 8.469 6.707 1 93.31 255 ARG B CA 1
ATOM 3752 C C . ARG B 1 255 ? 23.812 8.891 5.438 1 93.31 255 ARG B C 1
ATOM 3754 O O . ARG B 1 255 ? 23.812 10.078 5.09 1 93.31 255 ARG B O 1
ATOM 3761 N N . ALA B 1 256 ? 24.406 7.918 4.742 1 93.38 256 ALA B N 1
ATOM 3762 C CA . ALA B 1 256 ? 25.125 8.211 3.496 1 93.38 256 ALA B CA 1
ATOM 3763 C C . ALA B 1 256 ? 24.172 8.781 2.447 1 93.38 256 ALA B C 1
ATOM 3765 O O . ALA B 1 256 ? 24.516 9.734 1.744 1 93.38 256 ALA B O 1
ATOM 3766 N N . ALA B 1 257 ? 23.031 8.219 2.348 1 92.12 257 ALA B N 1
ATOM 3767 C CA . ALA B 1 257 ? 22.047 8.664 1.371 1 92.12 257 ALA B CA 1
ATOM 3768 C C . ALA B 1 257 ? 21.562 10.078 1.688 1 92.12 257 ALA B C 1
ATOM 3770 O O . ALA B 1 257 ? 21.406 10.906 0.786 1 92.12 257 ALA B O 1
ATOM 3771 N N . MET B 1 258 ? 21.281 10.344 2.9 1 91.62 258 MET B N 1
ATOM 3772 C CA . MET B 1 258 ? 20.828 11.664 3.322 1 91.62 258 MET B CA 1
ATOM 3773 C C . MET B 1 258 ? 21.891 12.719 3.072 1 91.62 258 MET B C 1
ATOM 3775 O O . MET B 1 258 ? 21.594 13.82 2.615 1 91.62 258 MET B O 1
ATOM 3779 N N . GLU B 1 259 ? 23.078 12.398 3.357 1 91.25 259 GLU B N 1
ATOM 3780 C CA . GLU B 1 259 ? 24.172 13.328 3.121 1 91.25 259 GLU B CA 1
ATOM 3781 C C . GLU B 1 259 ? 24.297 13.68 1.64 1 91.25 259 GLU B C 1
ATOM 3783 O O . GLU B 1 259 ? 24.516 14.836 1.285 1 91.25 259 GLU B O 1
ATOM 3788 N N . LYS B 1 260 ? 24.156 12.68 0.838 1 90.38 260 LYS B N 1
ATOM 3789 C CA . LYS B 1 260 ? 24.203 12.891 -0.605 1 90.38 260 LYS B CA 1
ATOM 3790 C C . LYS B 1 260 ? 23.078 13.797 -1.073 1 90.38 260 LYS B C 1
ATOM 3792 O O . LYS B 1 260 ? 23.281 14.68 -1.912 1 90.38 260 LYS B O 1
ATOM 3797 N N . LEU B 1 261 ? 21.922 13.594 -0.492 1 86.56 261 LEU B N 1
ATOM 3798 C CA . LEU B 1 261 ? 20.75 14.375 -0.872 1 86.56 261 LEU B CA 1
ATOM 3799 C C . LEU B 1 261 ? 20.906 15.828 -0.463 1 86.56 261 LEU B C 1
ATOM 3801 O O . LEU B 1 261 ? 20.547 16.734 -1.215 1 86.56 261 LEU B O 1
ATOM 3805 N N . LEU B 1 262 ? 21.453 16.078 0.622 1 86.31 262 LEU B N 1
ATOM 3806 C CA . LEU B 1 262 ? 21.594 17.438 1.154 1 86.31 262 LEU B CA 1
ATOM 3807 C C . LEU B 1 262 ? 22.719 18.172 0.459 1 86.31 262 LEU B C 1
ATOM 3809 O O . LEU B 1 262 ? 22.766 19.406 0.47 1 86.31 262 LEU B O 1
ATOM 3813 N N . ALA B 1 263 ? 23.609 17.422 -0.1 1 85.12 263 ALA B N 1
ATOM 3814 C CA . ALA B 1 263 ? 24.75 18.031 -0.778 1 85.12 263 ALA B CA 1
ATOM 3815 C C . ALA B 1 263 ? 24.359 18.531 -2.162 1 85.12 263 ALA B C 1
ATOM 3817 O O . ALA B 1 263 ? 25.094 19.328 -2.768 1 85.12 263 ALA B O 1
ATOM 3818 N N . ARG B 1 264 ? 23.312 18.156 -2.746 1 73 264 ARG B N 1
ATOM 3819 C CA . ARG B 1 264 ? 22.875 18.625 -4.051 1 73 264 ARG B CA 1
ATOM 3820 C C . ARG B 1 264 ? 22.234 20 -3.947 1 73 264 ARG B C 1
ATOM 3822 O O . ARG B 1 264 ? 21.703 20.359 -2.898 1 73 264 ARG B O 1
#

pLDDT: mean 93.05, std 11.92, range [36.72, 98.94]

Nearest PDB structures (foldseek):
  4knp-assembly1_A  TM=9.553E-01  e=1.332E-24  Mycobacterium avium subsp. paratuberculosis K-10
  3l3s-assembly2_F  TM=8.424E-01  e=2.896E-14  Ruegeria pomeroyi
  2a7k-assembly3_I  TM=8.912E-01  e=1.636E-12  Pectobacterium carotovorum
  5o34-assembly1_C  TM=9.224E-01  e=5.181E-12  Streptantibioticus cattleyicolor
  5o34-assembly1_A  TM=8.855E-01  e=3.884E-12  Streptantibioticus cattleyicolor

Organism: NCBI:txid88382